Protein AF-A0A962U871-F1 (afdb_monomer_lite)

Structure (mmCIF, N/CA/C/O backbone):
data_AF-A0A962U871-F1
#
_entry.id   AF-A0A962U871-F1
#
loop_
_atom_site.group_PDB
_atom_site.id
_atom_site.type_symbol
_atom_site.label_atom_id
_atom_site.label_alt_id
_atom_site.label_comp_id
_atom_site.label_asym_id
_atom_site.label_entity_id
_atom_site.label_seq_id
_atom_site.pdbx_PDB_ins_code
_atom_site.Cartn_x
_atom_site.Cartn_y
_atom_site.Cartn_z
_atom_site.occupancy
_atom_site.B_iso_or_equiv
_atom_site.auth_seq_id
_atom_site.auth_comp_id
_atom_site.auth_asym_id
_atom_site.auth_atom_id
_atom_site.pdbx_PDB_model_num
ATOM 1 N N . MET A 1 1 ? -15.376 6.063 23.155 1.00 93.38 1 MET A N 1
ATOM 2 C CA . MET A 1 1 ? -15.011 6.306 21.728 1.00 93.38 1 MET A CA 1
ATOM 3 C C . MET A 1 1 ? -13.566 5.902 21.560 1.00 93.38 1 MET A C 1
ATOM 5 O O . MET A 1 1 ? -12.707 6.488 22.217 1.00 93.38 1 MET A O 1
ATOM 9 N N . ILE A 1 2 ? -13.307 4.941 20.679 1.00 97.88 2 ILE A N 1
ATOM 10 C CA . ILE A 1 2 ? -11.968 4.391 20.451 1.00 97.88 2 ILE A CA 1
ATOM 11 C C . ILE A 1 2 ? -11.363 5.027 19.200 1.00 97.88 2 ILE A C 1
ATOM 13 O O . ILE A 1 2 ? -12.036 5.165 18.180 1.00 97.88 2 ILE A O 1
ATOM 17 N N . ARG A 1 3 ? -10.092 5.421 19.280 1.00 97.25 3 ARG A N 1
ATOM 18 C CA . ARG A 1 3 ? -9.302 5.983 18.176 1.00 97.25 3 ARG A CA 1
ATOM 19 C C . ARG A 1 3 ? -7.821 5.677 18.390 1.00 97.25 3 ARG A C 1
ATOM 21 O O . ARG A 1 3 ? -7.449 5.189 19.455 1.00 97.25 3 ARG A O 1
ATOM 28 N N . LEU A 1 4 ? -6.983 6.010 17.410 1.00 97.50 4 LEU A N 1
ATOM 29 C CA . LEU A 1 4 ? -5.529 5.885 17.521 1.00 97.50 4 LEU A CA 1
ATOM 30 C C . LEU A 1 4 ? -5.012 6.498 18.840 1.00 97.50 4 LEU A C 1
ATOM 32 O O . LEU A 1 4 ? -5.283 7.661 19.145 1.00 97.50 4 LEU A O 1
ATOM 36 N N . GLY A 1 5 ? -4.289 5.697 19.622 1.00 97.50 5 GLY A N 1
ATOM 37 C CA . GLY A 1 5 ? -3.763 6.055 20.941 1.00 97.50 5 GLY A CA 1
ATOM 38 C C . GLY A 1 5 ? -4.670 5.714 22.130 1.00 97.50 5 GLY A C 1
ATOM 39 O O . GLY A 1 5 ? -4.195 5.756 23.264 1.00 97.50 5 GLY A O 1
ATOM 40 N N . THR A 1 6 ? -5.938 5.344 21.926 1.00 98.38 6 THR A N 1
ATOM 41 C CA . THR A 1 6 ? -6.788 4.838 23.017 1.00 98.38 6 THR A CA 1
ATOM 42 C C . THR A 1 6 ? -6.231 3.513 23.553 1.00 98.38 6 THR A C 1
ATOM 44 O O . THR A 1 6 ? -5.817 2.658 22.772 1.00 98.38 6 THR A O 1
ATOM 47 N N . CYS A 1 7 ? -6.227 3.325 24.871 1.00 98.00 7 CYS A N 1
ATOM 48 C CA . CYS A 1 7 ? -5.841 2.069 25.512 1.00 98.00 7 CYS A CA 1
ATOM 49 C C . CYS A 1 7 ? -6.714 1.760 26.732 1.00 98.00 7 CYS A C 1
ATOM 51 O O . CYS A 1 7 ? -7.192 2.678 27.398 1.00 98.00 7 CYS A O 1
ATOM 53 N N . ASP A 1 8 ? -6.898 0.475 27.006 1.00 98.31 8 ASP A N 1
ATOM 54 C CA . ASP A 1 8 ? -7.611 -0.035 28.176 1.00 98.31 8 ASP A CA 1
ATOM 55 C C . ASP A 1 8 ? -6.807 0.197 29.469 1.00 98.31 8 ASP A C 1
ATOM 57 O O . ASP A 1 8 ? -5.592 0.458 29.447 1.00 98.31 8 ASP A O 1
ATOM 61 N N . THR A 1 9 ? -7.474 0.095 30.622 1.00 96.56 9 THR A N 1
ATOM 62 C CA . THR A 1 9 ? -6.823 0.229 31.933 1.00 96.56 9 THR A CA 1
ATOM 63 C C . THR A 1 9 ? -5.679 -0.778 32.075 1.00 96.56 9 THR A C 1
ATOM 65 O O . THR A 1 9 ? -5.874 -1.982 31.958 1.00 96.56 9 THR A O 1
ATOM 68 N N . GLY A 1 10 ? -4.470 -0.287 32.364 1.00 95.25 10 GLY A N 1
ATOM 69 C CA . GLY A 1 10 ? -3.277 -1.127 32.536 1.00 95.25 10 GLY A CA 1
ATOM 70 C C . GLY A 1 10 ? -2.574 -1.542 31.237 1.00 95.25 10 GLY A C 1
ATOM 71 O O . GLY A 1 10 ? -1.485 -2.104 31.305 1.00 95.25 10 GLY A O 1
ATOM 72 N N . CYS A 1 11 ? -3.123 -1.214 30.062 1.00 97.06 11 CYS A N 1
ATOM 73 C CA . CYS A 1 11 ? -2.535 -1.574 28.764 1.00 97.06 11 CYS A CA 1
ATOM 74 C C . CYS A 1 11 ? -1.573 -0.520 28.194 1.00 97.06 11 CYS A C 1
ATOM 76 O O . CYS A 1 11 ? -0.904 -0.760 27.186 1.00 97.06 11 CYS A O 1
ATOM 78 N N . ARG A 1 12 ? -1.483 0.665 28.811 1.00 96.50 12 ARG A N 1
ATOM 79 C CA . ARG A 1 12 ? -0.538 1.704 28.382 1.00 96.50 12 ARG A CA 1
ATOM 80 C C . ARG A 1 12 ? 0.910 1.228 28.606 1.00 96.50 12 ARG A C 1
ATOM 82 O O . ARG A 1 12 ? 1.244 0.880 29.738 1.00 96.50 12 ARG A O 1
ATOM 89 N N . PRO A 1 13 ? 1.799 1.305 27.595 1.00 95.44 13 PRO A N 1
ATOM 90 C CA . PRO A 1 13 ? 3.216 1.005 27.780 1.00 95.44 13 PRO A CA 1
ATOM 91 C C . PRO A 1 13 ? 3.853 1.896 28.852 1.00 95.44 13 PRO A C 1
ATOM 93 O O . PRO A 1 13 ? 3.649 3.114 28.850 1.00 95.44 13 PRO A O 1
ATOM 96 N N . THR A 1 14 ? 4.648 1.294 29.738 1.00 94.38 14 THR A N 1
ATOM 97 C CA . THR A 1 14 ? 5.405 2.011 30.777 1.00 94.38 14 THR A CA 1
ATOM 98 C C . THR A 1 14 ? 6.484 2.898 30.160 1.00 94.38 14 THR A C 1
ATOM 100 O O . THR A 1 14 ? 6.574 4.077 30.493 1.00 94.38 14 THR A O 1
ATOM 103 N N . ASP A 1 15 ? 7.238 2.360 29.198 1.00 95.00 15 ASP A N 1
ATOM 104 C CA . ASP A 1 15 ? 8.167 3.114 28.356 1.00 95.00 15 ASP A CA 1
ATOM 105 C C . ASP A 1 15 ? 7.557 3.340 26.966 1.00 95.00 15 ASP A C 1
ATOM 107 O O . ASP A 1 15 ? 7.594 2.487 26.072 1.00 95.00 15 ASP A O 1
ATOM 111 N N . THR A 1 16 ? 6.976 4.525 26.778 1.00 93.56 16 THR A N 1
ATOM 112 C CA . THR A 1 16 ? 6.366 4.901 25.501 1.00 93.56 16 THR A CA 1
ATOM 113 C C . THR A 1 16 ? 7.399 5.121 24.400 1.00 93.56 16 THR A C 1
ATOM 115 O O . THR A 1 16 ? 7.076 4.896 23.242 1.00 93.56 16 THR A O 1
ATOM 118 N N . VAL A 1 17 ? 8.630 5.529 24.721 1.00 92.38 17 VAL A N 1
ATOM 119 C CA . VAL A 1 17 ? 9.679 5.740 23.708 1.00 92.38 17 VAL A CA 1
ATOM 120 C C . VAL A 1 17 ? 10.168 4.395 23.180 1.00 92.38 17 VAL A C 1
ATOM 122 O O . VAL A 1 17 ? 10.291 4.211 21.969 1.00 92.38 17 VAL A O 1
ATOM 125 N N . ALA A 1 18 ? 10.383 3.418 24.065 1.00 93.00 18 ALA A N 1
ATOM 126 C CA . ALA A 1 18 ? 10.697 2.053 23.653 1.00 93.00 18 ALA A CA 1
ATOM 127 C C . ALA A 1 18 ? 9.579 1.445 22.796 1.00 93.00 18 ALA A C 1
ATOM 129 O O . ALA A 1 18 ? 9.880 0.803 21.792 1.00 93.00 18 ALA A O 1
ATOM 130 N N . TYR A 1 19 ? 8.309 1.704 23.130 1.00 92.38 19 TYR A N 1
ATOM 131 C CA . TYR A 1 19 ? 7.170 1.227 22.341 1.00 92.38 19 TYR A CA 1
ATOM 132 C C . TYR A 1 19 ? 7.178 1.720 20.882 1.00 92.38 19 TYR A C 1
ATOM 134 O O . TYR A 1 19 ? 6.714 0.992 20.003 1.00 92.38 19 TYR A O 1
ATOM 142 N N . PHE A 1 20 ? 7.662 2.937 20.612 1.00 92.25 20 PHE A N 1
ATOM 143 C CA . PHE A 1 20 ? 7.685 3.513 19.260 1.00 92.25 20 PHE A CA 1
ATOM 144 C C . PHE A 1 20 ? 8.979 3.258 18.482 1.00 92.25 20 PHE A C 1
ATOM 146 O O . PHE A 1 20 ? 9.010 3.522 17.281 1.00 92.25 20 PHE A O 1
ATOM 153 N N . ARG A 1 21 ? 10.024 2.716 19.118 1.00 89.31 21 ARG A N 1
ATOM 154 C CA . ARG A 1 21 ? 11.353 2.524 18.508 1.00 89.31 21 ARG A CA 1
ATOM 155 C C . ARG A 1 21 ? 11.334 1.687 17.224 1.00 89.31 21 ARG A C 1
ATOM 157 O O . ARG A 1 21 ? 12.135 1.926 16.333 1.00 89.31 21 ARG A O 1
ATOM 164 N N . ASP A 1 22 ? 10.434 0.715 17.142 1.00 84.81 22 ASP A N 1
ATOM 165 C CA . ASP A 1 22 ? 10.228 -0.173 15.990 1.00 84.81 22 ASP A CA 1
ATOM 166 C C . ASP A 1 22 ? 9.149 0.336 15.012 1.00 84.81 22 ASP A C 1
ATOM 168 O O . ASP A 1 22 ? 8.978 -0.220 13.930 1.00 84.81 22 ASP A O 1
ATOM 172 N N . LYS A 1 23 ? 8.399 1.382 15.384 1.00 87.50 23 LYS A N 1
ATOM 173 C CA . LYS A 1 23 ? 7.260 1.924 14.618 1.00 87.50 23 LYS A CA 1
ATOM 174 C C . LYS A 1 23 ? 7.583 3.242 13.929 1.00 87.50 23 LYS A C 1
ATOM 176 O O . LYS A 1 23 ? 6.899 3.619 12.977 1.00 87.50 23 LYS A O 1
ATOM 181 N N . HIS A 1 24 ? 8.581 3.965 14.419 1.00 89.56 24 HIS A N 1
ATOM 182 C CA . HIS A 1 24 ? 9.034 5.240 13.882 1.00 89.56 24 HIS A CA 1
ATOM 183 C C . HIS A 1 24 ? 10.446 5.118 13.334 1.00 89.56 24 HIS A C 1
ATOM 185 O O . HIS A 1 24 ? 11.286 4.421 13.897 1.00 89.56 24 HIS A O 1
ATOM 191 N N . GLU A 1 25 ? 10.719 5.832 12.245 1.00 86.75 25 GLU A N 1
ATOM 192 C CA . GLU A 1 25 ? 12.097 5.999 11.788 1.00 86.75 25 GLU A CA 1
ATOM 193 C C . GLU A 1 25 ? 12.802 7.066 12.650 1.00 86.75 25 GLU A C 1
ATOM 195 O O . GLU A 1 25 ? 12.135 7.983 13.137 1.00 86.75 25 GLU A O 1
ATOM 200 N N . PRO A 1 26 ? 14.135 6.989 12.851 1.00 82.50 26 PRO A N 1
ATOM 201 C CA . PRO A 1 26 ? 14.859 7.874 13.774 1.00 82.50 26 PRO A CA 1
ATOM 202 C C . PRO A 1 26 ? 14.631 9.374 13.544 1.00 82.50 26 PRO A C 1
ATOM 204 O O . PRO A 1 26 ? 14.693 10.163 14.481 1.00 82.50 26 PRO A O 1
ATOM 207 N N . ALA A 1 27 ? 14.335 9.768 12.305 1.00 78.81 27 ALA A N 1
ATOM 208 C CA . ALA A 1 27 ? 14.075 11.149 11.927 1.00 78.81 27 ALA A CA 1
ATOM 209 C C . ALA A 1 27 ? 12.642 11.630 12.240 1.00 78.81 27 ALA A C 1
ATOM 211 O O . ALA A 1 27 ? 12.271 12.697 11.766 1.00 78.81 27 ALA A O 1
ATOM 212 N N . MET A 1 28 ? 11.824 10.885 12.997 1.00 82.25 28 MET A N 1
ATOM 213 C CA . MET A 1 28 ? 10.426 11.237 13.299 1.00 82.25 28 MET A CA 1
ATOM 214 C C . MET A 1 28 ? 10.177 11.660 14.760 1.00 82.25 28 MET A C 1
ATOM 216 O O . MET A 1 28 ? 9.734 10.850 15.578 1.00 82.25 28 MET A O 1
ATOM 220 N N . PRO A 1 29 ? 10.388 12.934 15.125 1.00 77.25 29 PRO A N 1
ATOM 221 C CA . PRO A 1 29 ? 9.860 13.487 16.366 1.00 77.25 29 PRO A CA 1
ATOM 222 C C . PRO A 1 29 ? 8.350 13.799 16.264 1.00 77.25 29 PRO A C 1
ATOM 224 O O . PRO A 1 29 ? 7.892 14.244 15.212 1.00 77.25 29 PRO A O 1
ATOM 227 N N . PRO A 1 30 ? 7.577 13.676 17.363 1.00 82.12 30 PRO A N 1
ATOM 228 C CA . PRO A 1 30 ? 7.955 13.165 18.677 1.00 82.12 30 PRO A CA 1
ATOM 229 C C . PRO A 1 30 ? 7.992 11.626 18.735 1.00 82.12 30 PRO A C 1
ATOM 231 O O . PRO A 1 30 ? 7.061 10.946 18.315 1.00 82.12 30 PRO A O 1
ATOM 234 N N . SER A 1 31 ? 9.011 11.083 19.404 1.00 84.00 31 SER A N 1
ATOM 235 C CA . SER A 1 31 ? 9.273 9.638 19.540 1.00 84.00 31 SER A CA 1
ATOM 236 C C . SER A 1 31 ? 8.352 8.888 20.518 1.00 84.00 31 SER A C 1
ATOM 238 O O . SER A 1 31 ? 8.594 7.728 20.830 1.00 84.00 31 SER A O 1
ATOM 240 N N . ALA A 1 32 ? 7.317 9.545 21.050 1.00 91.62 32 ALA A N 1
ATOM 241 C CA . ALA A 1 32 ? 6.439 9.007 22.096 1.00 91.62 32 ALA A CA 1
ATOM 242 C C . ALA A 1 32 ? 4.938 9.141 21.768 1.00 91.62 32 ALA A C 1
ATOM 244 O O . ALA A 1 32 ? 4.096 9.055 22.665 1.00 91.62 32 ALA A O 1
ATOM 245 N N . GLN A 1 33 ? 4.586 9.416 20.509 1.00 94.56 33 GLN A N 1
ATOM 246 C CA . GLN A 1 33 ? 3.200 9.644 20.082 1.00 94.56 33 GLN A CA 1
ATOM 247 C C . GLN A 1 33 ? 2.919 8.966 18.743 1.00 94.56 33 GLN A C 1
ATOM 249 O O . GLN A 1 33 ? 3.799 8.838 17.906 1.00 94.56 33 GLN A O 1
ATOM 254 N N . PHE A 1 34 ? 1.679 8.574 18.485 1.00 94.69 34 PHE A N 1
ATOM 255 C CA . PHE A 1 34 ? 1.304 8.084 17.163 1.00 94.69 34 PHE A CA 1
ATOM 256 C C . PHE A 1 34 ? 1.214 9.243 16.175 1.00 94.69 34 PHE A C 1
ATOM 258 O O . PHE A 1 34 ? 0.658 10.288 16.503 1.00 94.69 34 PHE A O 1
ATOM 265 N N . ARG A 1 35 ? 1.693 9.044 14.948 1.00 93.00 35 ARG A N 1
ATOM 266 C CA . ARG A 1 35 ? 1.477 9.983 13.850 1.00 93.00 35 ARG A CA 1
ATOM 267 C C . ARG A 1 35 ? 0.051 9.812 13.327 1.00 93.00 35 ARG A C 1
ATOM 269 O O . ARG A 1 35 ? -0.317 8.713 12.918 1.00 93.00 35 ARG A O 1
ATOM 276 N N . GLY A 1 36 ? -0.740 10.880 13.376 1.00 91.44 36 GLY A N 1
ATOM 277 C CA . GLY A 1 36 ? -2.092 10.921 12.817 1.00 91.44 36 GLY A CA 1
ATOM 278 C C . GLY A 1 36 ? -2.117 11.173 11.308 1.00 91.44 36 GLY A C 1
ATOM 279 O O . GLY A 1 36 ? -1.091 11.139 10.627 1.00 91.44 36 GLY A O 1
ATOM 280 N N . GLU A 1 37 ? -3.309 11.451 10.787 1.00 86.25 37 GLU A N 1
ATOM 281 C CA . GLU A 1 37 ? -3.538 11.676 9.356 1.00 86.25 37 GLU A CA 1
ATOM 282 C C . GLU A 1 37 ? -3.344 13.149 8.978 1.00 86.25 37 GLU A C 1
ATOM 284 O O . GLU A 1 37 ? -2.759 13.446 7.935 1.00 86.25 37 GLU A O 1
ATOM 289 N N . ARG A 1 38 ? -3.795 14.087 9.825 1.00 88.56 38 ARG A N 1
ATOM 290 C CA . ARG A 1 38 ? -3.742 15.527 9.523 1.00 88.56 38 ARG A CA 1
ATOM 291 C C . ARG A 1 38 ? -2.322 16.054 9.503 1.00 88.56 38 ARG A C 1
ATOM 293 O O . ARG A 1 38 ? -1.416 15.484 10.111 1.00 88.56 38 ARG A O 1
ATOM 300 N N . VAL A 1 39 ? -2.134 17.203 8.867 1.00 86.69 39 VAL A N 1
ATOM 301 C CA . VAL A 1 39 ? -0.867 17.935 8.931 1.00 86.69 39 VAL A CA 1
ATOM 302 C C . VAL A 1 39 ? -0.504 18.230 10.393 1.00 86.69 39 VAL A C 1
ATOM 304 O O . VAL A 1 39 ? -1.301 18.817 11.120 1.00 86.69 39 VAL A O 1
ATOM 307 N N . GLY A 1 40 ? 0.675 17.782 10.831 1.00 87.62 40 GLY A N 1
ATOM 308 C CA . GLY A 1 40 ? 1.198 18.010 12.186 1.00 87.62 40 GLY A CA 1
ATOM 309 C C . GLY A 1 40 ? 0.466 17.281 13.325 1.00 87.62 40 GLY A C 1
ATOM 310 O O . GLY A 1 40 ? 0.728 17.562 14.490 1.00 87.62 40 GLY A O 1
ATOM 311 N N . GLU A 1 41 ? -0.454 16.361 13.031 1.00 91.75 41 GLU A N 1
ATOM 312 C CA . GLU A 1 41 ? -1.226 15.645 14.055 1.00 91.75 41 GLU A CA 1
ATOM 313 C C . GLU A 1 41 ? -0.460 14.497 14.719 1.00 91.75 41 GLU A C 1
ATOM 315 O O . GLU A 1 41 ? 0.052 13.580 14.069 1.00 91.75 41 GLU A O 1
ATOM 320 N N . TRP A 1 42 ? -0.466 14.507 16.047 1.00 93.50 42 TRP A N 1
ATOM 321 C CA . TRP A 1 42 ? 0.135 13.467 16.864 1.00 93.50 42 TRP A CA 1
ATOM 322 C C . TRP A 1 42 ? -0.802 13.084 18.006 1.00 93.50 42 TRP A C 1
ATOM 324 O O . TRP A 1 42 ? -1.416 13.943 18.641 1.00 93.50 42 TRP A O 1
ATOM 334 N N . HIS A 1 43 ? -0.923 11.784 18.270 1.00 94.88 43 HIS A N 1
ATOM 335 C CA . HIS A 1 43 ? -1.791 11.244 19.309 1.00 94.88 43 HIS A CA 1
ATOM 336 C C . HIS A 1 43 ? -0.964 10.652 20.441 1.00 94.88 43 HIS A C 1
ATOM 338 O O . HIS A 1 43 ? -0.152 9.747 20.251 1.00 94.88 43 HIS A O 1
ATOM 344 N N . ARG A 1 44 ? -1.215 11.135 21.654 1.00 96.00 44 ARG A N 1
ATOM 345 C CA . ARG A 1 44 ? -0.711 10.512 22.878 1.00 96.00 44 ARG A CA 1
ATOM 346 C C . ARG A 1 44 ? -1.559 9.296 23.235 1.00 96.00 44 ARG A C 1
ATOM 348 O O . ARG A 1 44 ? -2.698 9.170 22.789 1.00 96.00 44 ARG A O 1
ATOM 355 N N . PHE A 1 45 ? -1.017 8.450 24.104 1.00 96.88 45 PHE A N 1
ATOM 356 C CA . PHE A 1 45 ? -1.819 7.439 24.777 1.00 96.88 45 PHE A CA 1
ATOM 357 C C . PHE A 1 45 ? -2.917 8.091 25.619 1.00 96.88 45 PHE A C 1
ATOM 359 O O . PHE A 1 45 ? -2.646 9.015 26.389 1.00 96.88 45 PHE A O 1
ATOM 366 N N . VAL A 1 46 ? -4.139 7.583 25.491 1.00 96.81 46 VAL A N 1
ATOM 367 C CA . VAL A 1 46 ? -5.294 7.977 26.300 1.00 96.81 46 VAL A CA 1
ATOM 368 C C . VAL A 1 46 ? -5.876 6.717 26.918 1.00 96.81 46 VAL A C 1
ATOM 370 O O . VAL A 1 46 ? -6.358 5.848 26.196 1.00 96.81 46 VAL A O 1
ATOM 373 N N . VAL A 1 47 ? -5.814 6.615 28.245 1.00 96.56 47 VAL A N 1
ATOM 374 C CA . VAL A 1 47 ? -6.402 5.488 28.976 1.00 96.56 47 VAL A CA 1
ATOM 375 C C . VAL A 1 47 ? -7.909 5.707 29.085 1.00 96.56 47 VAL A C 1
ATOM 377 O O . VAL A 1 47 ? -8.347 6.795 29.461 1.00 96.56 47 VAL A O 1
ATOM 380 N N . GLN A 1 48 ? -8.690 4.691 28.740 1.00 93.75 48 GLN A N 1
ATOM 381 C CA . GLN A 1 48 ? -10.127 4.630 28.986 1.00 93.75 48 GLN A CA 1
ATOM 382 C C . GLN A 1 48 ? -10.407 3.522 29.999 1.00 93.75 48 GLN A C 1
ATOM 384 O O . GLN A 1 48 ? -9.746 2.487 29.996 1.00 93.75 48 GLN A O 1
ATOM 389 N N . ASN A 1 49 ? -11.363 3.772 30.893 1.00 89.56 49 ASN A N 1
ATOM 390 C CA . ASN A 1 49 ? -11.751 2.789 31.896 1.00 89.56 49 ASN A CA 1
ATOM 391 C C . ASN A 1 49 ? -12.425 1.593 31.214 1.00 89.56 49 ASN A C 1
ATOM 393 O O . ASN A 1 49 ? -13.341 1.788 30.419 1.00 89.56 49 ASN A O 1
ATOM 397 N N . GLY A 1 50 ? -12.018 0.379 31.583 1.00 92.56 50 GLY A N 1
ATOM 398 C CA . GLY A 1 50 ? -12.604 -0.866 31.077 1.00 92.56 50 GLY A CA 1
ATOM 399 C C . GLY A 1 50 ? -11.722 -1.571 30.047 1.00 92.56 50 GLY A C 1
ATOM 400 O O . GLY A 1 50 ? -10.514 -1.341 30.010 1.00 92.56 50 GLY A O 1
ATOM 401 N N . ASP A 1 51 ? -12.341 -2.453 29.256 1.00 96.56 51 ASP A N 1
ATOM 402 C CA . ASP A 1 51 ? -11.704 -3.299 28.236 1.00 96.56 51 ASP A CA 1
ATOM 403 C C . ASP A 1 51 ? -12.307 -3.092 26.826 1.00 96.56 51 ASP A C 1
ATOM 405 O O . ASP A 1 51 ? -12.379 -4.014 26.002 1.00 96.56 51 ASP A O 1
ATOM 409 N N . GLU A 1 52 ? -12.796 -1.877 26.543 1.00 96.56 52 GLU A N 1
ATOM 410 C CA . GLU A 1 52 ? -13.484 -1.559 25.286 1.00 96.56 52 GLU A CA 1
ATOM 411 C C . GLU A 1 52 ? -12.580 -1.788 24.061 1.00 96.56 52 GLU A C 1
ATOM 413 O O . GLU A 1 52 ? -13.052 -2.290 23.035 1.00 96.56 52 GLU A O 1
ATOM 418 N N . VAL A 1 53 ? -11.282 -1.461 24.144 1.00 98.38 53 VAL A N 1
ATOM 419 C CA . VAL A 1 53 ? -10.343 -1.657 23.028 1.00 98.38 53 VAL A CA 1
ATOM 420 C C . VAL A 1 53 ? -10.133 -3.142 22.767 1.00 98.38 53 VAL A C 1
ATOM 422 O O . VAL A 1 53 ? -10.247 -3.573 21.618 1.00 98.38 53 VAL A O 1
ATOM 425 N N . ALA A 1 54 ? -9.887 -3.941 23.807 1.00 98.44 54 ALA A N 1
ATOM 426 C CA . ALA A 1 54 ? -9.767 -5.389 23.682 1.00 98.44 54 ALA A CA 1
ATOM 427 C C . ALA A 1 54 ? -11.055 -6.021 23.126 1.00 98.44 54 ALA A C 1
ATOM 429 O O . ALA A 1 54 ? -10.994 -6.944 22.310 1.00 98.44 54 ALA A O 1
ATOM 430 N N . THR A 1 55 ? -12.225 -5.504 23.505 1.00 98.31 55 THR A N 1
ATOM 431 C CA . THR A 1 55 ? -13.520 -5.936 22.962 1.00 98.31 55 THR A CA 1
ATOM 432 C C . THR A 1 55 ? -13.631 -5.662 21.461 1.00 98.31 55 THR A C 1
ATOM 434 O O . THR A 1 55 ? -13.957 -6.579 20.700 1.00 98.31 55 THR A O 1
ATOM 437 N N . VAL A 1 56 ? -13.269 -4.460 21.001 1.00 98.56 56 VAL A N 1
ATOM 438 C CA . VAL A 1 56 ? -13.223 -4.145 19.562 1.00 98.56 56 VAL A CA 1
ATOM 439 C C . VAL A 1 56 ? -12.188 -5.005 18.831 1.00 98.56 56 VAL A C 1
ATOM 441 O O . VAL A 1 56 ? -12.480 -5.522 17.756 1.00 98.56 56 VAL A O 1
ATOM 444 N N . GLN A 1 57 ? -11.008 -5.240 19.410 1.00 98.75 57 GLN A N 1
ATOM 445 C CA . GLN A 1 57 ? -9.989 -6.115 18.816 1.00 98.75 57 GLN A CA 1
ATOM 446 C C . GLN A 1 57 ? -10.492 -7.556 18.642 1.00 98.75 57 GLN A C 1
ATOM 448 O O . GLN A 1 57 ? -10.305 -8.143 17.575 1.00 98.75 57 GLN A O 1
ATOM 453 N N . ARG A 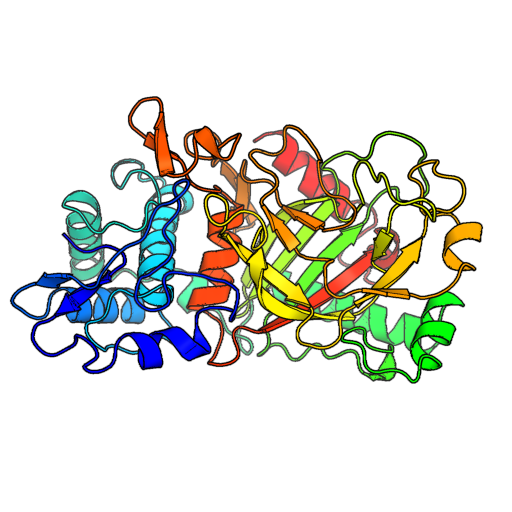1 58 ? -11.170 -8.125 19.652 1.00 98.62 58 ARG A N 1
ATOM 454 C CA . ARG A 1 58 ? -11.788 -9.463 19.568 1.00 98.62 58 ARG A CA 1
ATOM 455 C C . ARG A 1 58 ? -12.839 -9.522 18.464 1.00 98.62 58 ARG A C 1
ATOM 457 O O . ARG A 1 58 ? -12.866 -10.495 17.710 1.00 98.62 58 ARG A O 1
ATOM 464 N N . PHE A 1 59 ? -13.683 -8.495 18.361 1.00 98.69 59 PHE A N 1
ATOM 465 C CA . PHE A 1 59 ? -14.653 -8.378 17.275 1.00 98.69 59 PHE A CA 1
ATOM 466 C C . PHE A 1 59 ? -13.955 -8.363 15.911 1.00 98.69 59 PHE A C 1
ATOM 468 O O . PHE A 1 59 ? -14.223 -9.236 15.089 1.00 98.69 59 PHE A O 1
ATOM 475 N N . LEU A 1 60 ? -13.013 -7.440 15.692 1.00 98.69 60 LEU A N 1
ATOM 476 C CA . LEU A 1 60 ? -12.304 -7.287 14.418 1.00 98.69 60 LEU A CA 1
ATOM 477 C C . LEU A 1 60 ? -11.555 -8.567 14.026 1.00 98.69 60 LEU A C 1
ATOM 479 O O . LEU A 1 60 ? -11.534 -8.934 12.852 1.00 98.69 60 LEU A O 1
ATOM 483 N N . GLN A 1 61 ? -10.972 -9.279 14.994 1.00 97.75 61 GLN A N 1
ATOM 484 C CA . GLN A 1 61 ? -10.311 -10.559 14.746 1.00 97.75 61 GLN A CA 1
ATOM 485 C C . GLN A 1 61 ? -11.311 -11.633 14.297 1.00 97.75 61 GLN A C 1
ATOM 487 O O . GLN A 1 61 ? -11.086 -12.291 13.282 1.00 97.75 61 GLN A O 1
ATOM 492 N N . ARG A 1 62 ? -12.441 -11.789 15.004 1.00 97.56 62 ARG A N 1
ATOM 493 C CA . ARG A 1 62 ? -13.498 -12.754 14.639 1.00 97.56 62 ARG A CA 1
ATOM 494 C C . ARG A 1 62 ? -14.130 -12.437 13.284 1.00 97.56 62 ARG A C 1
ATOM 496 O O . ARG A 1 62 ? -14.359 -13.350 12.493 1.00 97.56 62 ARG A O 1
ATOM 503 N N . ALA A 1 63 ? -14.367 -11.156 13.022 1.00 98.19 63 ALA A N 1
ATOM 504 C CA . ALA A 1 63 ? -14.972 -10.643 11.801 1.00 98.19 63 ALA A CA 1
ATOM 505 C C . ALA A 1 63 ? -14.033 -10.706 10.580 1.00 98.19 63 ALA A C 1
ATOM 507 O O . ALA A 1 63 ? -14.508 -10.589 9.456 1.00 98.19 63 ALA A O 1
ATOM 508 N N . GLY A 1 64 ? -12.727 -10.946 10.768 1.00 97.12 64 GLY A N 1
ATOM 509 C CA . GLY A 1 64 ? -11.758 -11.117 9.676 1.00 97.12 64 GLY A CA 1
ATOM 510 C C . GLY A 1 64 ? -11.003 -9.848 9.259 1.00 97.12 64 GLY A C 1
ATOM 511 O O . GLY A 1 64 ? -10.426 -9.818 8.176 1.00 97.12 64 GLY A O 1
ATOM 512 N N . PHE A 1 65 ? -10.985 -8.811 10.097 1.00 98.00 65 PHE A N 1
ATOM 513 C CA . PHE A 1 65 ? -10.280 -7.545 9.849 1.00 98.00 65 PHE A CA 1
ATOM 514 C C . PHE A 1 65 ? -8.935 -7.431 10.577 1.00 98.00 65 PHE A C 1
ATOM 516 O O . PHE A 1 65 ? -8.129 -6.583 10.219 1.00 98.00 65 PHE A O 1
ATOM 523 N N . PHE A 1 66 ? -8.681 -8.269 11.589 1.00 96.69 66 PHE A N 1
ATOM 524 C CA . PHE A 1 66 ? -7.471 -8.221 12.426 1.00 96.69 66 PHE A CA 1
ATOM 525 C C . PHE A 1 66 ? -6.798 -9.607 12.560 1.00 96.69 66 PHE A C 1
ATOM 527 O O . PHE A 1 66 ? -6.604 -10.095 13.676 1.00 96.69 66 PHE A O 1
ATOM 534 N N . PRO A 1 67 ? -6.471 -10.287 11.442 1.00 91.88 67 PRO A N 1
ATOM 535 C CA . PRO A 1 67 ? -6.090 -11.706 11.441 1.00 91.88 67 PRO A CA 1
ATOM 536 C C . PRO A 1 67 ? -4.789 -12.005 12.199 1.00 91.88 67 PRO A C 1
ATOM 538 O O . PRO A 1 67 ? -4.711 -13.013 12.894 1.00 91.88 67 PRO A O 1
ATOM 541 N N . PHE A 1 68 ? -3.792 -11.119 12.115 1.00 89.50 68 PHE A N 1
ATOM 542 C CA . PHE A 1 68 ? -2.488 -11.283 12.785 1.00 89.50 68 PHE A CA 1
ATOM 543 C C . PHE A 1 68 ? -2.280 -10.294 13.935 1.00 89.50 68 PHE A C 1
ATOM 545 O O . PHE A 1 68 ? -1.168 -10.101 14.424 1.00 89.50 68 PHE A O 1
ATOM 552 N N . GLY A 1 69 ? -3.348 -9.608 14.337 1.00 90.81 69 GLY A N 1
ATOM 553 C CA . GLY A 1 69 ? -3.300 -8.640 15.413 1.00 90.81 69 GLY A CA 1
ATOM 554 C C . GLY A 1 69 ? -3.355 -9.286 16.794 1.00 90.81 69 GLY A C 1
ATOM 555 O O . GLY A 1 69 ? -4.004 -10.313 16.997 1.00 90.81 69 GLY A O 1
ATOM 556 N N . LYS A 1 70 ? -2.685 -8.660 17.763 1.00 94.25 70 LYS A N 1
ATOM 557 C CA . LYS A 1 70 ? -2.745 -9.057 19.171 1.00 94.25 70 LYS A CA 1
ATOM 558 C C . LYS A 1 70 ? -3.912 -8.351 19.860 1.00 94.25 70 LYS A C 1
ATOM 560 O O . LYS A 1 70 ? -4.082 -7.149 19.692 1.00 94.25 70 LYS A O 1
ATOM 565 N N . ILE A 1 71 ? -4.678 -9.089 20.664 1.00 97.62 71 ILE A N 1
ATOM 566 C CA . ILE A 1 71 ? -5.642 -8.501 21.601 1.00 97.62 71 ILE A CA 1
ATOM 567 C C . ILE A 1 71 ? -4.853 -8.046 22.831 1.00 97.62 71 ILE A C 1
ATOM 569 O O . ILE A 1 71 ? -4.515 -8.853 23.696 1.00 97.62 71 ILE A O 1
ATOM 573 N N . ASP A 1 72 ? -4.481 -6.775 22.856 1.00 97.00 72 ASP A N 1
ATOM 574 C CA . ASP A 1 72 ? -3.629 -6.165 23.881 1.00 97.00 72 ASP A CA 1
ATOM 575 C C . ASP A 1 72 ? -4.262 -4.936 24.543 1.00 97.00 72 ASP A C 1
ATOM 577 O O . ASP A 1 72 ? -3.632 -4.312 25.396 1.00 97.00 72 ASP A O 1
ATOM 581 N N . GLY A 1 73 ? -5.496 -4.588 24.171 1.00 98.12 73 GLY A N 1
ATOM 582 C CA . GLY A 1 73 ? -6.188 -3.415 24.697 1.00 98.12 73 GLY A CA 1
ATOM 583 C C . GLY A 1 73 ? -5.571 -2.093 24.238 1.00 98.12 73 GLY A C 1
ATOM 584 O O . GLY A 1 73 ? -5.810 -1.062 24.861 1.00 98.12 73 GLY A O 1
ATOM 585 N N . LEU A 1 74 ? -4.765 -2.088 23.167 1.00 97.56 74 LEU A N 1
ATOM 586 C CA . LEU A 1 74 ? -4.096 -0.900 22.638 1.00 97.56 74 LEU A CA 1
ATOM 587 C C . LEU A 1 74 ? -4.552 -0.599 21.200 1.00 97.56 74 LEU A C 1
ATOM 589 O O . LEU A 1 74 ? -4.342 -1.355 20.246 1.00 97.56 74 LEU A O 1
ATOM 593 N N . CYS A 1 75 ? -5.148 0.576 21.004 1.00 98.12 75 CYS A N 1
ATOM 594 C CA . CYS A 1 75 ? -5.541 1.057 19.687 1.00 98.12 75 CYS A CA 1
ATOM 595 C C . CYS A 1 75 ? -4.348 1.714 18.972 1.00 98.12 75 CYS A C 1
ATOM 597 O O . CYS A 1 75 ? -4.203 2.937 18.934 1.00 98.12 75 CYS A O 1
ATOM 599 N N . GLY A 1 76 ? -3.433 0.880 18.470 1.00 96.31 76 GLY A N 1
ATOM 600 C CA . GLY A 1 76 ? -2.276 1.294 17.671 1.00 96.31 76 GLY A CA 1
ATOM 601 C C . GLY A 1 76 ? -2.573 1.291 16.169 1.00 96.31 76 GLY A C 1
ATOM 602 O O . GLY A 1 76 ? -3.700 1.035 15.754 1.00 96.31 76 GLY A O 1
ATOM 603 N N . TYR A 1 77 ? -1.548 1.501 15.333 1.00 94.81 77 TYR A N 1
ATOM 604 C CA . TYR A 1 77 ? -1.715 1.583 13.871 1.00 94.81 77 TYR A CA 1
ATOM 605 C C . TYR A 1 77 ? -2.469 0.393 13.264 1.00 94.81 77 TYR A C 1
ATOM 607 O O . TYR A 1 77 ? -3.323 0.592 12.404 1.00 94.81 77 TYR A O 1
ATOM 615 N N . ARG A 1 78 ? -2.202 -0.834 13.730 1.00 95.44 78 ARG A N 1
ATOM 616 C CA . ARG A 1 78 ? -2.871 -2.039 13.222 1.00 95.44 78 ARG A CA 1
ATOM 617 C C . ARG A 1 78 ? -4.345 -2.112 13.624 1.00 95.44 78 ARG A C 1
ATOM 619 O O . ARG A 1 78 ? -5.179 -2.417 12.775 1.00 95.44 78 ARG A O 1
ATOM 626 N N . THR A 1 79 ? -4.675 -1.794 14.878 1.00 97.81 79 THR A N 1
ATOM 627 C CA . THR A 1 79 ? -6.069 -1.720 15.346 1.00 97.81 79 THR A CA 1
ATOM 628 C C . THR A 1 79 ? -6.828 -0.655 14.552 1.00 97.81 79 THR A C 1
ATOM 630 O O . THR A 1 79 ? -7.872 -0.957 13.984 1.00 97.81 79 THR A O 1
ATOM 633 N N . THR A 1 80 ? -6.258 0.546 14.395 1.00 97.50 80 THR A N 1
ATOM 634 C CA . THR A 1 80 ? -6.860 1.632 13.603 1.00 97.50 80 THR A CA 1
ATOM 635 C C . THR A 1 80 ? -7.056 1.249 12.134 1.00 97.50 80 THR A C 1
ATOM 637 O O . THR A 1 80 ? -8.119 1.511 11.578 1.00 97.50 80 THR A O 1
ATOM 640 N N . SER A 1 81 ? -6.074 0.588 11.513 1.00 9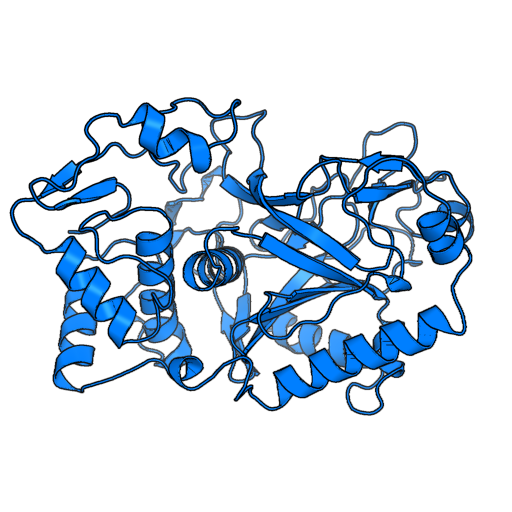7.06 81 SER A N 1
ATOM 641 C CA . SER A 1 81 ? -6.191 0.083 10.133 1.00 97.06 81 SER A CA 1
ATOM 642 C C . SER A 1 81 ? -7.346 -0.910 10.004 1.00 97.06 81 SER A C 1
ATOM 644 O O . SER A 1 81 ? -8.165 -0.817 9.099 1.00 97.06 81 SER A O 1
ATOM 646 N N . SER A 1 82 ? -7.480 -1.816 10.971 1.00 98.38 82 SER A N 1
ATOM 647 C CA . SER A 1 82 ? -8.545 -2.827 10.987 1.00 98.38 82 SER A CA 1
ATOM 648 C C . SER A 1 82 ? -9.927 -2.208 11.203 1.00 98.38 82 SER A C 1
ATOM 650 O O . SER A 1 82 ? -10.903 -2.639 10.593 1.00 98.38 82 SER A O 1
ATOM 652 N N . MET A 1 83 ? -10.014 -1.158 12.026 1.00 98.62 83 MET A N 1
ATOM 653 C CA . MET A 1 83 ? -11.236 -0.370 12.195 1.00 98.62 83 MET A CA 1
ATOM 654 C C . MET A 1 83 ? -11.646 0.316 10.887 1.00 98.62 83 MET A C 1
ATOM 656 O O . MET A 1 83 ? -12.824 0.276 10.537 1.00 98.62 83 MET A O 1
ATOM 660 N N . ARG A 1 84 ? -10.688 0.899 10.150 1.00 98.31 84 ARG A N 1
ATOM 661 C CA . ARG A 1 84 ? -10.942 1.501 8.832 1.00 98.31 84 ARG A CA 1
ATOM 662 C C . ARG A 1 84 ? -11.385 0.476 7.801 1.00 98.31 84 ARG A C 1
ATOM 664 O O . ARG A 1 84 ? -12.341 0.745 7.086 1.00 98.31 84 ARG A O 1
ATOM 671 N N . LEU A 1 85 ? -10.765 -0.706 7.762 1.00 98.62 85 LEU A N 1
ATOM 672 C CA . LEU A 1 85 ? -11.197 -1.786 6.869 1.00 98.62 85 LEU A CA 1
ATOM 673 C C . LEU A 1 85 ? -12.626 -2.242 7.171 1.00 98.62 85 LEU A C 1
ATOM 675 O O . LEU A 1 85 ? -13.385 -2.477 6.238 1.00 98.62 85 LEU A O 1
ATOM 679 N N . PHE A 1 86 ? -13.017 -2.333 8.446 1.00 98.81 86 PHE A N 1
ATOM 680 C CA . PHE A 1 86 ? -14.403 -2.635 8.812 1.00 98.81 86 PHE A CA 1
ATOM 681 C C . PHE A 1 86 ? -15.368 -1.545 8.336 1.00 98.81 86 PHE A C 1
ATOM 683 O O . PHE A 1 86 ? -16.368 -1.850 7.689 1.00 98.81 86 PHE A O 1
ATOM 690 N N . GLN A 1 87 ? -15.053 -0.275 8.610 1.00 98.62 87 GLN A N 1
ATOM 691 C CA . GLN A 1 87 ? -15.864 0.855 8.150 1.00 98.62 87 GLN A CA 1
ATOM 692 C C . GLN A 1 87 ? -15.996 0.865 6.617 1.00 98.62 87 GLN A C 1
ATOM 694 O O . GLN A 1 87 ? -17.092 1.036 6.087 1.00 98.62 87 GLN A O 1
ATOM 699 N N . GLU A 1 88 ? -14.891 0.626 5.909 1.00 98.19 88 GLU A N 1
ATOM 700 C CA . GLU A 1 88 ? -14.845 0.573 4.451 1.00 98.19 88 GLU A CA 1
ATOM 701 C C . GLU A 1 88 ? -15.618 -0.621 3.885 1.00 98.19 88 GLU A C 1
ATOM 703 O O . GLU A 1 88 ? -16.295 -0.478 2.869 1.00 98.19 88 GLU A O 1
ATOM 708 N N . TYR A 1 89 ? -15.580 -1.779 4.547 1.00 98.56 89 TYR A N 1
ATOM 709 C CA . TYR A 1 89 ? -16.338 -2.959 4.137 1.00 98.56 89 TYR A CA 1
ATOM 710 C C . TYR A 1 89 ? -17.844 -2.720 4.257 1.00 98.56 89 TYR A C 1
ATOM 712 O O . TYR A 1 89 ? -18.573 -2.942 3.294 1.00 98.56 89 TYR A O 1
ATOM 720 N N . VAL A 1 90 ? -18.318 -2.200 5.394 1.00 98.56 90 VAL A N 1
ATOM 721 C CA . VAL A 1 90 ? -19.741 -1.861 5.574 1.00 98.56 90 VAL A CA 1
ATOM 722 C C . VAL A 1 90 ? -20.187 -0.841 4.517 1.00 98.56 90 VAL A C 1
ATOM 724 O O . VAL A 1 90 ? -21.230 -1.000 3.889 1.00 98.56 90 VAL A O 1
ATOM 727 N N . ARG A 1 91 ? -19.363 0.177 4.247 1.00 97.31 91 ARG A N 1
ATOM 728 C CA . ARG A 1 91 ? -19.686 1.217 3.264 1.00 97.31 91 ARG A CA 1
ATOM 729 C C . ARG A 1 91 ? -19.722 0.695 1.825 1.00 97.31 91 ARG A C 1
ATOM 731 O O . ARG A 1 91 ? -20.631 1.045 1.082 1.00 97.31 91 ARG A O 1
ATOM 738 N N . SER A 1 92 ? -18.708 -0.063 1.410 1.00 96.56 92 SER A N 1
ATOM 739 C CA . SER A 1 92 ? -18.494 -0.410 -0.005 1.00 96.56 92 SER A CA 1
ATOM 740 C C . SER A 1 92 ? -19.038 -1.782 -0.397 1.00 96.56 92 SER A C 1
ATOM 742 O O . SER A 1 92 ? -19.526 -1.927 -1.510 1.00 96.56 92 SER A O 1
ATOM 744 N N . ILE A 1 93 ? -18.985 -2.770 0.500 1.00 97.25 93 ILE A N 1
ATOM 745 C CA . ILE A 1 93 ? -19.413 -4.150 0.229 1.00 97.25 93 ILE A CA 1
ATOM 746 C C . ILE A 1 93 ? -20.872 -4.368 0.627 1.00 97.25 93 ILE A C 1
ATOM 748 O O . ILE A 1 93 ? -21.607 -5.041 -0.091 1.00 97.25 93 ILE A O 1
ATOM 752 N N . GLU A 1 94 ? -21.309 -3.806 1.760 1.00 97.56 94 GLU A N 1
ATOM 753 C CA . GLU A 1 94 ? -22.730 -3.842 2.151 1.00 97.56 94 GLU A CA 1
ATOM 754 C C . GLU A 1 94 ? -23.534 -2.675 1.560 1.00 97.56 94 GLU A C 1
ATOM 756 O O . GLU A 1 94 ? -24.762 -2.711 1.572 1.00 97.56 94 GLU A O 1
ATOM 761 N N . GLY A 1 95 ? -22.860 -1.638 1.048 1.00 96.94 95 GLY A N 1
ATOM 762 C CA . GLY A 1 95 ? -23.510 -0.436 0.519 1.00 96.94 95 GLY A CA 1
ATOM 763 C C . GLY A 1 95 ? -24.147 0.453 1.594 1.00 96.94 95 GLY A C 1
ATOM 764 O O . GLY A 1 95 ? -24.955 1.324 1.269 1.00 96.94 95 GLY A O 1
ATOM 765 N N . ASP A 1 96 ? -23.815 0.257 2.874 1.00 97.44 96 ASP A N 1
ATOM 766 C CA . ASP A 1 96 ? -24.438 0.980 3.981 1.00 97.44 96 ASP A CA 1
ATOM 767 C C . ASP A 1 96 ? -23.618 2.220 4.359 1.00 97.44 96 ASP A C 1
ATOM 769 O O . ASP A 1 96 ? -22.699 2.188 5.180 1.00 97.44 96 ASP A O 1
ATOM 773 N N . ALA A 1 97 ? -23.980 3.357 3.763 1.00 94.38 97 ALA A N 1
ATOM 774 C CA . ALA A 1 97 ? -23.333 4.642 4.017 1.00 94.38 97 ALA A CA 1
ATOM 775 C C . ALA A 1 97 ? -23.557 5.186 5.445 1.00 94.38 97 ALA A C 1
ATOM 777 O O . ALA A 1 97 ? -22.907 6.162 5.840 1.00 94.38 97 ALA A O 1
ATOM 778 N N . SER A 1 98 ? -24.454 4.592 6.246 1.00 96.06 98 SER A N 1
ATOM 779 C CA . SER A 1 98 ? -24.745 5.091 7.594 1.00 96.06 98 SER A CA 1
ATOM 780 C C . SER A 1 98 ? -23.545 4.964 8.542 1.00 96.06 98 SER A C 1
ATOM 782 O O . SER A 1 98 ? -23.409 5.808 9.442 1.00 96.06 98 SER A O 1
ATOM 784 N N . ILE A 1 99 ? -22.614 4.038 8.260 1.00 96.69 99 ILE A N 1
ATOM 785 C CA . ILE A 1 99 ? -21.328 3.868 8.958 1.00 96.69 99 ILE A CA 1
ATOM 786 C C . ILE A 1 99 ? -20.446 5.128 8.900 1.00 96.69 99 ILE A C 1
ATOM 788 O O . ILE A 1 99 ? -19.734 5.416 9.864 1.00 96.69 99 ILE A O 1
ATOM 792 N N . GLY A 1 100 ? -20.560 5.934 7.835 1.00 93.50 100 GLY A N 1
ATOM 793 C CA . GLY A 1 100 ? -19.742 7.125 7.581 1.00 93.50 100 GLY A CA 1
ATOM 794 C C . GLY A 1 100 ? -18.463 6.847 6.779 1.00 93.50 100 GLY A C 1
ATOM 795 O O . GLY A 1 100 ? -18.341 5.828 6.106 1.00 93.50 100 GLY A O 1
ATOM 796 N N . ALA A 1 101 ? -17.515 7.787 6.825 1.00 93.12 101 ALA A N 1
ATOM 797 C CA . ALA A 1 101 ? -16.205 7.628 6.193 1.00 93.12 101 ALA A CA 1
ATOM 798 C C . ALA A 1 101 ? -15.314 6.649 6.990 1.00 93.12 101 ALA A C 1
ATOM 800 O O . ALA A 1 101 ? -15.441 6.587 8.217 1.00 93.12 101 ALA A O 1
ATOM 801 N N . PRO A 1 102 ? -14.379 5.933 6.335 1.00 96.00 102 PRO A N 1
ATOM 802 C CA . PRO A 1 102 ? -13.413 5.065 7.008 1.00 96.00 102 PRO A CA 1
ATOM 803 C C . PRO A 1 102 ? -12.320 5.891 7.712 1.00 96.00 102 PRO A C 1
ATOM 805 O O . PRO A 1 102 ? -11.181 5.996 7.255 1.00 96.00 102 PRO A O 1
ATOM 808 N N . ASP A 1 103 ? -12.681 6.535 8.822 1.00 95.00 103 ASP A N 1
ATOM 809 C CA . ASP A 1 103 ? -11.846 7.479 9.573 1.00 95.00 103 ASP A CA 1
ATOM 810 C C . ASP A 1 103 ? -10.995 6.832 10.681 1.00 95.00 103 ASP A C 1
ATOM 812 O O . ASP A 1 103 ? -10.109 7.477 11.246 1.00 95.00 103 ASP A O 1
ATOM 816 N N . GLY A 1 104 ? -11.227 5.554 10.992 1.00 96.19 104 GLY A N 1
ATOM 817 C CA . GLY A 1 104 ? -10.513 4.830 12.043 1.00 96.19 104 GLY A CA 1
ATOM 818 C C . GLY A 1 104 ? -10.930 5.238 13.455 1.00 96.19 104 GLY A C 1
ATOM 819 O O . GLY A 1 104 ? -10.177 5.017 14.407 1.00 96.19 104 GLY A O 1
ATOM 820 N N . VAL A 1 105 ? -12.117 5.830 13.610 1.00 96.50 105 VAL A N 1
ATOM 821 C CA . VAL A 1 105 ? -12.727 6.172 14.896 1.00 96.50 105 VAL A CA 1
ATOM 822 C C . VAL A 1 105 ? -13.951 5.289 15.142 1.00 96.50 105 VAL A C 1
ATOM 824 O O . VAL A 1 105 ? -14.985 5.420 14.493 1.00 96.50 105 VAL A O 1
ATOM 827 N N . PHE A 1 106 ? -13.888 4.429 16.162 1.00 97.06 106 PHE A N 1
ATOM 828 C CA . PHE A 1 106 ? -15.061 3.695 16.640 1.00 97.06 106 PHE A CA 1
ATOM 829 C C . PHE A 1 106 ? -15.898 4.598 17.548 1.00 97.06 106 PHE A C 1
ATOM 831 O O . PHE A 1 106 ? -15.722 4.673 18.772 1.00 97.06 106 PHE A O 1
ATOM 838 N N . GLY A 1 107 ? -16.792 5.344 16.902 1.00 96.75 107 GLY A N 1
ATOM 839 C CA . GLY A 1 107 ? -17.865 6.104 17.534 1.00 96.75 107 GLY A CA 1
ATOM 840 C C . GLY A 1 107 ? -19.187 5.332 17.570 1.00 96.75 107 GLY A C 1
ATOM 841 O O . GLY A 1 107 ? -19.249 4.148 17.244 1.00 96.75 107 GLY A O 1
ATOM 842 N N . ARG A 1 108 ? -20.274 6.031 17.925 1.00 97.50 108 ARG A N 1
ATOM 843 C CA . ARG A 1 108 ? -21.628 5.458 18.059 1.00 97.50 108 ARG A CA 1
ATOM 844 C C . ARG A 1 108 ? -22.060 4.626 16.843 1.00 97.50 108 ARG A C 1
ATOM 846 O O . ARG A 1 108 ? -22.620 3.554 17.022 1.00 97.50 108 ARG A O 1
ATOM 853 N N . LYS A 1 109 ? -21.787 5.113 15.628 1.00 97.81 109 LYS A N 1
ATOM 854 C CA . LYS A 1 109 ? -22.129 4.425 14.372 1.00 97.81 109 LYS A CA 1
ATOM 855 C C . LYS A 1 109 ? -21.378 3.101 14.233 1.00 97.81 109 LYS A C 1
ATOM 857 O O . LYS A 1 109 ? -22.009 2.061 14.116 1.00 97.81 109 LYS A O 1
ATOM 862 N N . SER A 1 110 ? -20.048 3.115 14.338 1.00 98.38 110 SER A N 1
ATOM 863 C CA . SER A 1 110 ? -19.240 1.891 14.254 1.00 98.38 110 SER A CA 1
ATOM 864 C C . SER A 1 110 ? -19.600 0.870 15.333 1.00 98.38 110 SER A C 1
ATOM 866 O O . SER A 1 110 ? -19.685 -0.311 15.022 1.00 98.38 110 SER A O 1
ATOM 868 N N . PHE A 1 111 ? -19.897 1.308 16.562 1.00 98.38 111 PHE A N 1
ATOM 869 C CA . PHE A 1 111 ? -20.401 0.414 17.611 1.00 98.38 111 PHE A CA 1
ATOM 870 C C . PHE A 1 111 ? -21.765 -0.198 17.270 1.00 98.38 111 PHE A C 1
ATOM 872 O O . PHE A 1 111 ? -21.967 -1.381 17.517 1.00 98.38 111 PHE A O 1
ATOM 879 N N . ALA A 1 112 ? -22.680 0.564 16.664 1.00 98.50 112 ALA A N 1
ATOM 880 C CA . ALA A 1 112 ? -23.969 0.030 16.229 1.00 98.50 112 ALA A CA 1
ATOM 881 C C . ALA A 1 112 ? -23.808 -1.047 15.140 1.00 98.50 112 ALA A C 1
ATOM 883 O O . ALA A 1 112 ? -24.399 -2.117 15.257 1.00 98.50 112 ALA A O 1
ATOM 884 N N . HIS A 1 113 ? -22.961 -0.822 14.125 1.00 98.75 113 HIS A N 1
ATOM 885 C CA . HIS A 1 113 ? -22.698 -1.856 13.112 1.00 98.75 113 HIS A CA 1
ATOM 886 C C . HIS A 1 113 ? -21.910 -3.040 13.670 1.00 98.75 113 HIS A C 1
ATOM 888 O O . HIS A 1 113 ? -22.150 -4.161 13.236 1.00 98.75 113 HIS A O 1
ATOM 894 N N . MET A 1 114 ? -21.007 -2.817 14.628 1.00 98.69 114 MET A N 1
ATOM 895 C CA . MET A 1 114 ? -20.334 -3.900 15.346 1.00 98.69 114 MET A CA 1
ATOM 896 C C . MET A 1 114 ? -21.352 -4.781 16.072 1.00 98.69 114 MET A C 1
ATOM 898 O O . MET A 1 114 ? -21.302 -5.998 15.926 1.00 98.69 114 MET A O 1
ATOM 902 N N . GLN A 1 115 ? -22.282 -4.181 16.822 1.00 98.69 115 GLN A N 1
ATOM 903 C CA . GLN A 1 115 ? -23.312 -4.929 17.541 1.00 98.69 115 GLN A CA 1
ATOM 904 C C . GLN A 1 115 ? -24.205 -5.709 16.573 1.00 98.69 115 GLN A C 1
ATOM 906 O O . GLN A 1 115 ? -24.370 -6.909 16.751 1.00 98.69 115 GLN A O 1
ATOM 911 N N . ARG A 1 116 ? -24.666 -5.072 15.488 1.00 98.62 116 ARG A N 1
ATOM 912 C CA . ARG A 1 116 ? -25.403 -5.752 14.412 1.00 98.62 116 ARG A CA 1
ATOM 913 C C . ARG A 1 116 ? -24.630 -6.951 13.859 1.00 98.62 116 ARG A C 1
ATOM 915 O O . ARG A 1 116 ? -25.176 -8.038 13.769 1.00 98.62 116 ARG A O 1
ATOM 922 N N . TRP A 1 117 ? -23.346 -6.783 13.534 1.00 98.69 117 TRP A N 1
ATOM 923 C CA . TRP A 1 117 ? -22.509 -7.887 13.051 1.00 98.69 117 TRP A CA 1
ATOM 924 C C . TRP A 1 117 ? -22.366 -9.018 14.074 1.00 98.69 117 TRP A C 1
ATOM 926 O O . TRP A 1 117 ? -22.284 -10.180 13.683 1.00 98.69 117 TRP A O 1
ATOM 936 N N . ILE A 1 118 ? -22.313 -8.702 15.370 1.00 98.56 118 ILE A N 1
ATOM 937 C CA . ILE A 1 118 ? -22.274 -9.705 16.439 1.00 98.56 118 ILE A CA 1
ATOM 938 C C . ILE A 1 118 ? -23.601 -10.469 16.504 1.00 98.56 118 ILE A C 1
ATOM 940 O O . ILE A 1 118 ? -23.579 -11.702 16.517 1.00 98.56 118 ILE A O 1
ATOM 944 N N . ASP A 1 119 ? -24.724 -9.753 16.512 1.00 98.50 119 ASP A N 1
ATOM 945 C CA . ASP A 1 119 ? -26.072 -10.321 16.620 1.00 98.50 119 ASP A CA 1
ATOM 946 C C . ASP A 1 119 ? -26.391 -11.218 15.412 1.00 98.50 119 ASP A C 1
ATOM 948 O O . ASP A 1 119 ? -26.822 -12.363 15.574 1.00 98.50 119 ASP A O 1
ATOM 952 N N . ASP A 1 120 ? -26.047 -10.746 14.213 1.00 98.44 120 ASP A N 1
ATOM 953 C CA . ASP A 1 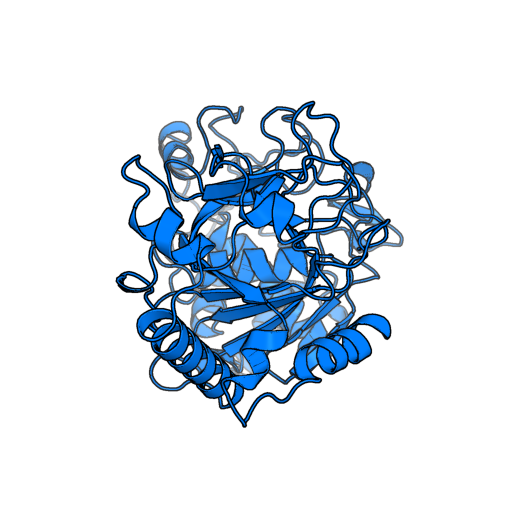120 ? -26.253 -11.440 12.938 1.00 98.44 120 ASP A CA 1
ATOM 954 C C . ASP A 1 120 ? -25.137 -12.458 12.617 1.00 98.44 120 ASP A C 1
ATOM 956 O O . ASP A 1 120 ? -25.188 -13.156 11.603 1.00 98.44 120 ASP A O 1
ATOM 960 N N . ARG A 1 121 ? -24.115 -12.566 13.481 1.00 97.88 121 ARG A N 1
ATOM 961 C CA . ARG A 1 121 ? -22.945 -13.458 13.334 1.00 97.88 121 ARG A CA 1
ATOM 962 C C . ARG A 1 121 ? -22.204 -13.290 12.000 1.00 97.88 121 ARG A C 1
ATOM 964 O O . ARG A 1 121 ? -21.729 -14.265 11.411 1.00 97.88 121 ARG A O 1
ATOM 971 N N . LEU A 1 122 ? -22.085 -12.050 11.538 1.00 98.44 122 LEU A N 1
ATOM 972 C CA . LEU A 1 122 ? -21.451 -11.704 10.270 1.00 98.44 122 LEU A CA 1
ATOM 973 C C . LEU A 1 122 ? -19.924 -11.778 10.350 1.00 98.44 122 LEU A C 1
ATOM 975 O O . LEU A 1 122 ? -19.299 -11.503 11.378 1.00 98.44 122 LEU A O 1
ATOM 979 N N . VAL A 1 123 ? -19.319 -12.131 9.219 1.00 98.19 123 VAL A N 1
ATOM 980 C CA . VAL A 1 123 ? -17.871 -12.133 8.997 1.00 98.19 123 VAL A CA 1
ATOM 981 C C . VAL A 1 123 ? -17.586 -11.627 7.587 1.00 98.19 123 VAL A C 1
ATOM 983 O O . VAL A 1 123 ? -18.391 -11.836 6.681 1.00 98.19 123 VAL A O 1
ATOM 986 N N . ALA A 1 124 ? -16.440 -10.977 7.389 1.00 97.56 124 ALA A N 1
ATOM 987 C CA . ALA A 1 124 ? -16.025 -10.520 6.072 1.00 97.56 124 ALA A CA 1
ATOM 988 C C . ALA A 1 124 ? -15.783 -11.714 5.141 1.00 97.56 124 ALA A C 1
ATOM 990 O O . ALA A 1 124 ? -15.186 -12.715 5.547 1.00 97.56 124 ALA A O 1
ATOM 991 N N . GLU A 1 125 ? -16.187 -11.589 3.877 1.00 94.38 125 GLU A N 1
ATOM 992 C CA . GLU A 1 125 ? -16.017 -12.641 2.869 1.00 94.38 125 GLU A CA 1
ATOM 993 C C . GLU A 1 125 ? -14.551 -13.066 2.725 1.00 94.38 125 GLU A C 1
ATOM 995 O O . GLU A 1 125 ? -14.236 -14.258 2.702 1.00 94.38 125 GLU A O 1
ATOM 1000 N N . TRP A 1 126 ? -13.627 -12.098 2.746 1.00 93.31 126 TRP A N 1
ATOM 1001 C CA . TRP A 1 126 ? -12.200 -12.374 2.598 1.00 93.31 126 TRP A CA 1
ATOM 1002 C C . TRP A 1 126 ? -11.586 -13.188 3.738 1.00 93.31 126 TRP A C 1
ATOM 1004 O O . TRP A 1 126 ? -10.462 -13.670 3.607 1.00 93.31 126 TRP A O 1
ATOM 1014 N N . ARG A 1 127 ? -12.312 -13.391 4.847 1.00 93.62 127 ARG A N 1
ATOM 1015 C CA . ARG A 1 127 ? -11.908 -14.326 5.905 1.00 93.62 127 ARG A CA 1
ATOM 1016 C C . ARG A 1 127 ? -11.843 -15.766 5.383 1.00 93.62 127 ARG A C 1
ATOM 1018 O O . ARG A 1 127 ? -11.113 -16.582 5.940 1.00 93.62 127 ARG A O 1
ATOM 1025 N N . GLY A 1 128 ? -12.613 -16.086 4.341 1.00 92.50 128 GLY A N 1
ATOM 1026 C CA . GLY A 1 128 ? -12.594 -17.392 3.687 1.00 92.50 128 GLY A CA 1
ATOM 1027 C C . GLY A 1 128 ? -11.340 -17.643 2.844 1.00 92.50 128 GLY A C 1
ATOM 1028 O O . GLY A 1 128 ? -10.986 -18.807 2.631 1.00 92.50 128 GLY A O 1
ATOM 1029 N N . PHE A 1 129 ? -10.659 -16.581 2.405 1.00 94.81 129 PHE A N 1
ATOM 1030 C CA . PHE A 1 129 ? -9.466 -16.680 1.571 1.00 94.81 129 PHE A CA 1
ATOM 1031 C C . PHE A 1 129 ? -8.206 -16.931 2.399 1.00 94.81 129 PHE A C 1
ATOM 1033 O O . PHE A 1 129 ? -8.096 -16.547 3.567 1.00 94.81 129 PHE A O 1
ATOM 1040 N N . SER A 1 130 ? -7.242 -17.598 1.773 1.00 93.94 130 SER A N 1
ATOM 1041 C CA . SER A 1 130 ? -5.883 -17.753 2.282 1.00 93.94 130 SER A CA 1
ATOM 1042 C C . SER A 1 130 ? -4.929 -18.070 1.134 1.00 93.94 130 SER A C 1
ATOM 1044 O O . SER A 1 130 ? -5.365 -18.344 0.017 1.00 93.94 130 SER A O 1
ATOM 1046 N N . SER A 1 131 ? -3.627 -18.125 1.413 1.00 90.00 131 SER A N 1
ATOM 1047 C CA . SER A 1 131 ? -2.631 -18.625 0.454 1.00 90.00 131 SER A CA 1
ATOM 1048 C C . SER A 1 131 ? -2.907 -20.061 -0.024 1.00 90.00 131 SER A C 1
ATOM 1050 O O . SER A 1 131 ? -2.503 -20.431 -1.120 1.00 90.00 131 SER A O 1
ATOM 1052 N N . GLN A 1 132 ? -3.624 -20.865 0.771 1.00 93.19 132 GLN A N 1
ATOM 1053 C CA . GLN A 1 132 ? -4.010 -22.243 0.435 1.00 93.19 132 GLN A CA 1
ATOM 1054 C C . GLN A 1 132 ? -5.380 -22.336 -0.247 1.00 93.19 132 GLN A C 1
ATOM 1056 O O . GLN A 1 132 ? -5.661 -23.304 -0.949 1.00 93.19 132 GLN A O 1
ATOM 1061 N N . ARG A 1 133 ? -6.254 -21.347 -0.032 1.00 95.62 133 ARG A N 1
ATOM 1062 C CA . ARG A 1 133 ? -7.579 -21.253 -0.660 1.00 95.62 133 ARG A CA 1
ATOM 1063 C C . ARG A 1 133 ? -7.787 -19.860 -1.261 1.00 95.62 133 ARG A C 1
ATOM 1065 O O . ARG A 1 133 ? -8.647 -19.116 -0.787 1.00 95.62 133 ARG A O 1
ATOM 1072 N N . PRO A 1 134 ? -6.981 -19.476 -2.264 1.00 97.12 134 PRO A N 1
ATOM 1073 C CA . PRO A 1 134 ? -7.121 -18.179 -2.905 1.00 97.12 134 PRO A CA 1
ATOM 1074 C C . PRO A 1 134 ? -8.360 -18.129 -3.805 1.00 97.12 134 PRO A C 1
ATOM 1076 O O . PRO A 1 134 ? -8.878 -19.167 -4.240 1.00 97.12 134 PRO A O 1
ATOM 1079 N N . ASN A 1 135 ? -8.812 -16.921 -4.135 1.00 95.69 135 ASN A N 1
ATOM 1080 C CA . ASN A 1 135 ? -9.792 -16.725 -5.198 1.00 95.69 135 ASN A CA 1
ATOM 1081 C C . ASN A 1 135 ? -9.167 -17.024 -6.585 1.00 95.69 135 ASN A C 1
ATOM 1083 O O . ASN A 1 135 ? -7.966 -17.280 -6.714 1.00 95.69 135 ASN A O 1
ATOM 1087 N N . ALA A 1 136 ? -9.997 -17.068 -7.631 1.00 95.31 136 ALA A N 1
ATOM 1088 C CA . ALA A 1 136 ? -9.537 -17.422 -8.976 1.00 95.31 136 ALA A CA 1
ATOM 1089 C C . ALA A 1 136 ? -8.569 -16.382 -9.563 1.00 95.31 136 ALA A C 1
ATOM 1091 O O . ALA A 1 136 ? -7.531 -16.762 -10.098 1.00 95.31 136 ALA A O 1
ATOM 1092 N N . GLU A 1 137 ? -8.876 -15.092 -9.404 1.00 95.75 137 GLU A N 1
ATOM 1093 C CA . GLU A 1 137 ? -8.044 -13.999 -9.920 1.00 95.75 137 GLU A CA 1
ATOM 1094 C C . GLU A 1 137 ? -6.645 -13.998 -9.282 1.00 95.75 137 GLU A C 1
ATOM 1096 O O . GLU A 1 137 ? -5.645 -13.808 -9.966 1.00 95.75 137 GLU A O 1
ATOM 1101 N N . TYR A 1 138 ? -6.544 -14.288 -7.983 1.00 97.75 138 TYR A N 1
ATOM 1102 C CA . TYR A 1 138 ? -5.265 -14.397 -7.284 1.00 97.75 138 TYR A CA 1
ATOM 1103 C C . TYR A 1 138 ? -4.398 -15.495 -7.901 1.00 97.75 138 TYR A C 1
ATOM 1105 O O . TYR A 1 138 ? -3.219 -15.272 -8.157 1.00 97.75 138 TYR A O 1
ATOM 1113 N N . ARG A 1 139 ? -4.973 -16.676 -8.184 1.00 96.69 139 ARG A N 1
ATOM 1114 C CA . ARG A 1 139 ? -4.230 -17.765 -8.843 1.00 96.69 139 ARG A CA 1
ATOM 1115 C C . ARG A 1 139 ? -3.722 -17.355 -10.217 1.00 96.69 139 ARG A C 1
ATOM 1117 O O . ARG A 1 139 ? -2.587 -17.684 -10.538 1.00 96.69 139 ARG A O 1
ATOM 1124 N N . GLN A 1 140 ? -4.536 -16.634 -10.986 1.00 96.25 140 GLN A N 1
ATOM 1125 C CA . GLN A 1 140 ? -4.135 -16.128 -12.297 1.00 96.25 140 GLN A CA 1
ATOM 1126 C C . GLN A 1 140 ? -2.924 -15.199 -12.169 1.00 96.25 140 GLN A C 1
ATOM 1128 O O . GLN A 1 140 ? -1.915 -15.435 -12.822 1.00 96.25 140 GLN A O 1
ATOM 1133 N N . TRP A 1 141 ? -2.968 -14.201 -11.280 1.00 97.50 141 TRP A N 1
ATOM 1134 C CA . TRP A 1 141 ? -1.827 -13.297 -11.087 1.00 97.50 141 TRP A CA 1
ATOM 1135 C C . TRP A 1 141 ? -0.559 -14.024 -10.629 1.00 97.50 141 TRP A C 1
ATOM 1137 O O . TRP A 1 141 ? 0.517 -13.743 -11.147 1.00 97.50 141 TRP A O 1
ATOM 1147 N N . MET A 1 142 ? -0.668 -14.981 -9.703 1.00 97.69 142 MET A N 1
ATOM 1148 C CA . MET A 1 142 ? 0.492 -15.774 -9.275 1.00 97.69 142 MET A CA 1
ATOM 1149 C C . MET A 1 142 ? 1.069 -16.615 -10.421 1.00 97.69 142 MET A C 1
ATOM 1151 O O . MET A 1 142 ? 2.285 -16.718 -10.548 1.00 97.69 142 MET A O 1
ATOM 1155 N N . GLN A 1 143 ? 0.214 -17.187 -11.272 1.00 96.62 143 GLN A N 1
ATOM 1156 C CA . GLN A 1 143 ? 0.643 -17.945 -12.447 1.00 96.62 143 GLN A CA 1
ATOM 1157 C C . GLN A 1 143 ? 1.351 -17.054 -13.477 1.00 96.62 143 GLN A C 1
ATOM 1159 O O . GLN A 1 143 ? 2.406 -17.433 -13.983 1.00 96.62 143 GLN A O 1
ATOM 1164 N N . LEU A 1 144 ? 0.833 -15.847 -13.724 1.00 97.69 144 LEU A N 1
ATOM 1165 C CA . LEU A 1 144 ? 1.497 -14.860 -14.573 1.00 97.69 144 LEU A CA 1
ATOM 1166 C C . LEU A 1 144 ? 2.904 -14.537 -14.052 1.00 97.69 144 LEU A C 1
ATOM 1168 O O . LEU A 1 144 ? 3.854 -14.558 -14.827 1.00 97.69 144 LEU A O 1
ATOM 1172 N N . LEU A 1 145 ? 3.058 -14.271 -12.750 1.00 98.12 145 LEU A N 1
ATOM 1173 C CA . LEU A 1 145 ? 4.368 -13.975 -12.157 1.00 98.12 145 LEU A CA 1
ATOM 1174 C C . LEU A 1 145 ? 5.374 -15.115 -12.380 1.00 98.12 145 LEU A C 1
ATOM 1176 O O . LEU A 1 145 ? 6.534 -14.866 -12.716 1.00 98.12 145 LEU A O 1
ATOM 1180 N N . GLU A 1 146 ? 4.922 -16.363 -12.260 1.00 97.88 146 GLU A N 1
ATOM 1181 C CA . GLU A 1 146 ? 5.731 -17.546 -12.554 1.00 97.88 146 GLU A CA 1
ATOM 1182 C C . GLU A 1 146 ? 6.155 -17.614 -14.031 1.00 97.88 146 GLU A C 1
ATOM 1184 O O . GLU A 1 146 ? 7.345 -17.759 -14.324 1.00 97.88 146 GLU A O 1
ATOM 1189 N N . HIS A 1 147 ? 5.225 -17.396 -14.967 1.00 97.75 147 HIS A N 1
ATOM 1190 C CA . HIS A 1 147 ? 5.541 -17.330 -16.398 1.00 97.75 147 HIS A CA 1
ATOM 1191 C C . HIS A 1 147 ? 6.530 -16.202 -16.735 1.00 97.75 147 HIS A C 1
ATOM 1193 O O . HIS A 1 147 ? 7.451 -16.405 -17.529 1.00 97.75 147 HIS A O 1
ATOM 1199 N N . VAL A 1 148 ? 6.385 -15.033 -16.102 1.00 98.00 148 VAL A N 1
ATOM 1200 C CA . VAL A 1 148 ? 7.299 -13.890 -16.249 1.00 98.00 148 VAL A CA 1
ATOM 1201 C C . VAL A 1 148 ? 8.710 -14.257 -15.785 1.00 98.00 148 VAL A C 1
ATOM 1203 O O . VAL A 1 148 ? 9.686 -14.007 -16.497 1.00 98.00 148 VAL A O 1
ATOM 1206 N N . ARG A 1 149 ? 8.846 -14.903 -14.621 1.00 98.38 149 ARG A N 1
ATOM 1207 C CA . ARG A 1 149 ? 10.149 -15.375 -14.126 1.00 98.38 149 ARG A CA 1
ATOM 1208 C C . ARG A 1 149 ? 10.780 -16.394 -15.065 1.00 98.38 149 ARG A C 1
ATOM 1210 O O . ARG A 1 149 ? 11.963 -16.273 -15.374 1.00 98.38 149 ARG A O 1
ATOM 1217 N N . ASP A 1 150 ? 10.015 -17.369 -15.539 1.00 98.19 150 ASP A N 1
ATOM 1218 C CA . ASP A 1 150 ? 10.524 -18.409 -16.437 1.00 98.19 150 ASP A CA 1
ATOM 1219 C C . ASP A 1 150 ? 10.903 -17.867 -17.821 1.00 98.19 150 ASP A C 1
ATOM 1221 O O . ASP A 1 150 ? 11.853 -18.356 -18.443 1.00 98.19 150 ASP A O 1
ATOM 1225 N N . HIS A 1 151 ? 10.200 -16.846 -18.316 1.00 98.12 151 HIS A N 1
ATOM 1226 C CA . HIS A 1 151 ? 10.596 -16.116 -19.517 1.00 98.12 151 HIS A CA 1
ATOM 1227 C C . HIS A 1 151 ? 11.953 -15.435 -19.308 1.00 98.12 151 HIS A C 1
ATOM 1229 O O . HIS A 1 151 ? 12.913 -15.760 -20.006 1.00 98.12 151 HIS A O 1
ATOM 1235 N N . TYR A 1 152 ? 12.081 -14.585 -18.287 1.00 98.38 152 TYR A N 1
ATOM 1236 C CA . TYR A 1 152 ? 13.300 -13.801 -18.074 1.00 98.38 152 TYR A CA 1
ATOM 1237 C C . TYR A 1 152 ? 14.498 -14.598 -17.541 1.00 98.38 152 TYR A C 1
ATOM 1239 O O . TYR A 1 152 ? 15.631 -14.127 -17.639 1.00 98.38 152 TYR A O 1
ATOM 1247 N N . ARG A 1 153 ? 14.297 -15.812 -17.014 1.00 97.75 153 ARG A N 1
ATOM 1248 C CA . ARG A 1 153 ? 15.396 -16.760 -16.757 1.00 97.75 153 ARG A CA 1
ATOM 1249 C C . ARG A 1 153 ? 16.001 -17.300 -18.049 1.00 97.75 153 ARG A C 1
ATOM 1251 O O . ARG A 1 153 ? 17.214 -17.472 -18.126 1.00 97.75 153 ARG A O 1
ATOM 1258 N N . ARG A 1 154 ? 15.160 -17.591 -19.046 1.00 98.12 154 ARG A N 1
ATOM 1259 C CA . ARG A 1 154 ? 15.594 -18.125 -20.347 1.00 98.12 154 ARG A CA 1
ATOM 1260 C C . ARG A 1 154 ? 16.140 -17.028 -21.252 1.00 98.12 154 ARG A C 1
ATOM 1262 O O . ARG A 1 154 ? 17.155 -17.229 -21.909 1.00 98.12 154 ARG A O 1
ATOM 1269 N N . GLU A 1 155 ? 15.483 -15.875 -21.250 1.00 97.81 155 GLU A N 1
ATOM 1270 C CA . GLU A 1 155 ? 15.754 -14.756 -22.150 1.00 97.81 155 GLU A CA 1
ATOM 1271 C C . GLU A 1 155 ? 15.904 -13.449 -21.348 1.00 97.81 155 GLU A C 1
ATOM 1273 O O . GLU A 1 155 ? 15.057 -12.558 -21.416 1.00 97.81 155 GLU A O 1
ATOM 1278 N N . PRO A 1 156 ? 16.967 -13.307 -20.530 1.00 96.94 156 PRO A N 1
ATOM 1279 C CA . PRO A 1 156 ? 17.159 -12.102 -19.736 1.00 96.94 156 PRO A CA 1
ATOM 1280 C C . PRO A 1 156 ? 17.490 -10.908 -20.636 1.00 96.94 156 PRO A C 1
ATOM 1282 O O . PRO A 1 156 ? 18.407 -10.970 -21.461 1.00 96.94 156 PRO A O 1
ATOM 1285 N N . THR A 1 157 ? 16.808 -9.783 -20.415 1.00 96.25 157 THR A N 1
ATOM 1286 C CA . THR A 1 157 ? 17.140 -8.510 -21.072 1.00 96.25 157 THR A CA 1
ATOM 1287 C C . THR A 1 157 ? 18.522 -8.012 -20.647 1.00 96.25 157 THR A C 1
ATOM 1289 O O . THR A 1 157 ? 19.033 -8.378 -19.585 1.00 96.25 157 THR A O 1
ATOM 1292 N N . ALA A 1 158 ? 19.120 -7.108 -21.430 1.00 96.31 158 ALA A N 1
ATOM 1293 C CA . ALA A 1 158 ? 20.393 -6.481 -21.068 1.00 96.31 158 ALA A CA 1
ATOM 1294 C C . ALA A 1 158 ? 20.334 -5.799 -19.684 1.00 96.31 158 ALA A C 1
ATOM 1296 O O . ALA A 1 158 ? 21.278 -5.895 -18.903 1.00 96.31 158 ALA A O 1
ATOM 1297 N N . LEU A 1 159 ? 19.205 -5.168 -19.337 1.00 96.75 159 LEU A N 1
ATOM 1298 C CA . LEU A 1 159 ? 18.993 -4.582 -18.011 1.00 96.75 159 LEU A CA 1
ATOM 1299 C C . LEU A 1 159 ? 19.024 -5.647 -16.904 1.00 96.75 159 LEU A C 1
ATOM 1301 O O . LEU A 1 159 ? 19.723 -5.472 -15.908 1.00 96.75 159 LEU A O 1
ATOM 1305 N N . LEU A 1 160 ? 18.305 -6.760 -17.079 1.00 97.75 160 LEU A N 1
ATOM 1306 C CA . LEU A 1 160 ? 18.249 -7.841 -16.088 1.00 97.75 160 LEU A CA 1
ATOM 1307 C C . LEU A 1 160 ? 19.601 -8.550 -15.923 1.00 97.75 160 LEU A C 1
ATOM 1309 O O . LEU A 1 160 ? 19.962 -8.923 -14.805 1.00 97.75 160 LEU A O 1
ATOM 1313 N N . GLN A 1 161 ? 20.389 -8.670 -16.996 1.00 97.94 161 GLN A N 1
ATOM 1314 C CA . GLN A 1 161 ? 21.777 -9.145 -16.920 1.00 97.94 161 GLN A CA 1
ATOM 1315 C C . GLN A 1 161 ? 22.635 -8.203 -16.064 1.00 97.94 161 GLN A C 1
ATOM 1317 O O . GLN A 1 161 ? 23.325 -8.649 -15.153 1.00 97.94 161 GLN A O 1
ATOM 1322 N N . ARG A 1 162 ? 22.520 -6.886 -16.270 1.00 97.88 162 ARG A N 1
ATOM 1323 C CA . ARG A 1 162 ? 23.243 -5.888 -15.466 1.00 97.88 162 ARG A CA 1
ATOM 1324 C C . ARG A 1 162 ? 22.813 -5.875 -13.999 1.00 97.88 162 ARG A C 1
ATOM 1326 O O . ARG A 1 162 ? 23.648 -5.632 -13.134 1.00 97.88 162 ARG A O 1
ATOM 1333 N N . ILE A 1 163 ? 21.538 -6.143 -13.708 1.00 98.19 163 ILE A N 1
ATOM 1334 C CA . ILE A 1 163 ? 21.037 -6.303 -12.333 1.00 98.19 163 ILE A CA 1
ATOM 1335 C C . ILE A 1 163 ? 21.662 -7.540 -11.679 1.00 98.19 163 ILE A C 1
ATOM 1337 O O . ILE A 1 163 ? 22.104 -7.462 -10.535 1.00 98.19 163 ILE A O 1
ATOM 1341 N N . ARG A 1 164 ? 21.755 -8.666 -12.397 1.00 97.81 164 ARG A N 1
ATOM 1342 C CA . ARG A 1 164 ? 22.450 -9.873 -11.915 1.00 97.81 164 ARG A CA 1
ATOM 1343 C C . ARG A 1 164 ? 23.918 -9.604 -11.589 1.00 97.81 164 ARG A C 1
ATOM 1345 O O . ARG A 1 164 ? 24.418 -10.107 -10.585 1.00 97.81 164 ARG A O 1
ATOM 1352 N N . ASP A 1 165 ? 24.572 -8.780 -12.396 1.00 97.38 165 ASP A N 1
ATOM 1353 C CA . ASP A 1 165 ? 25.990 -8.453 -12.246 1.00 97.38 165 ASP A CA 1
ATOM 1354 C C . ASP A 1 165 ? 26.219 -7.257 -11.280 1.00 97.38 165 ASP A C 1
ATOM 1356 O O . ASP A 1 165 ? 27.348 -6.810 -11.064 1.00 97.38 165 ASP A O 1
ATOM 1360 N N . TYR A 1 166 ? 25.160 -6.731 -10.646 1.00 97.56 166 TYR A N 1
ATOM 1361 C CA . TYR A 1 166 ? 25.251 -5.654 -9.660 1.00 97.56 166 TYR A CA 1
ATOM 1362 C C . TYR A 1 166 ? 25.626 -6.200 -8.273 1.00 97.56 166 TYR A C 1
ATOM 1364 O O . TYR A 1 166 ? 24.808 -6.768 -7.554 1.00 97.56 166 TYR A O 1
ATOM 1372 N N . HIS A 1 167 ? 26.881 -6.004 -7.861 1.00 94.38 167 HIS A N 1
ATOM 1373 C CA . HIS A 1 167 ? 27.421 -6.632 -6.644 1.00 94.38 167 HIS A CA 1
ATOM 1374 C C . HIS A 1 167 ? 27.279 -5.815 -5.349 1.00 94.38 167 HIS A C 1
ATOM 1376 O O . HIS A 1 167 ? 27.614 -6.313 -4.273 1.00 94.38 167 HIS A O 1
ATOM 1382 N N . ARG A 1 168 ? 26.826 -4.556 -5.413 1.00 96.44 168 ARG A N 1
ATOM 1383 C CA . ARG A 1 168 ? 26.616 -3.751 -4.196 1.00 96.44 168 ARG A CA 1
ATOM 1384 C C . ARG A 1 168 ? 25.268 -4.105 -3.554 1.00 96.44 168 ARG A C 1
ATOM 1386 O O . ARG A 1 168 ? 24.344 -4.467 -4.278 1.00 96.44 168 ARG A O 1
ATOM 1393 N N . PRO A 1 169 ? 25.120 -3.958 -2.224 1.00 97.19 169 PRO A N 1
ATOM 1394 C CA . PRO A 1 169 ? 23.843 -4.192 -1.556 1.00 97.19 169 PRO A CA 1
ATOM 1395 C C . PRO A 1 169 ? 22.706 -3.370 -2.176 1.00 97.19 169 PRO A C 1
ATOM 1397 O O . PRO A 1 169 ? 22.837 -2.157 -2.343 1.00 97.19 169 PRO A O 1
ATOM 1400 N N . THR A 1 170 ? 21.599 -4.033 -2.501 1.00 98.19 170 THR A N 1
ATOM 1401 C CA . THR A 1 170 ? 20.363 -3.435 -3.017 1.00 98.19 170 THR A CA 1
ATOM 1402 C C . THR A 1 170 ? 19.171 -4.326 -2.660 1.00 98.19 170 THR A C 1
ATOM 1404 O O . THR A 1 170 ? 19.317 -5.533 -2.475 1.00 98.19 170 THR A O 1
ATOM 1407 N N . ASP A 1 171 ? 17.993 -3.721 -2.568 1.00 98.25 171 ASP A N 1
ATOM 1408 C CA . ASP A 1 171 ? 16.698 -4.376 -2.421 1.00 98.25 171 ASP A CA 1
ATOM 1409 C C . ASP A 1 171 ? 16.111 -4.829 -3.773 1.00 98.25 171 ASP A C 1
ATOM 1411 O O . ASP A 1 171 ? 15.025 -5.398 -3.794 1.00 98.25 171 ASP A O 1
ATOM 1415 N N . THR A 1 172 ? 16.787 -4.574 -4.901 1.00 98.62 172 THR A N 1
ATOM 1416 C CA . THR A 1 172 ? 16.388 -5.089 -6.227 1.00 98.62 172 THR A CA 1
ATOM 1417 C C . THR A 1 172 ? 16.960 -6.475 -6.458 1.00 98.62 172 THR A C 1
ATOM 1419 O O . THR A 1 172 ? 18.145 -6.709 -6.227 1.00 98.62 172 THR A O 1
ATOM 1422 N N . LEU A 1 173 ? 16.123 -7.393 -6.927 1.00 98.44 173 LEU A N 1
ATOM 1423 C CA . LEU A 1 173 ? 16.478 -8.798 -7.036 1.00 98.44 173 LEU A CA 1
ATOM 1424 C C . LEU A 1 173 ? 16.812 -9.191 -8.477 1.00 98.44 173 LEU A C 1
ATOM 1426 O O . LEU A 1 173 ? 16.059 -8.854 -9.397 1.00 98.44 173 LEU A O 1
ATOM 1430 N N . PRO A 1 174 ? 17.883 -9.977 -8.690 1.00 98.25 174 PRO A N 1
ATOM 1431 C CA . PRO A 1 1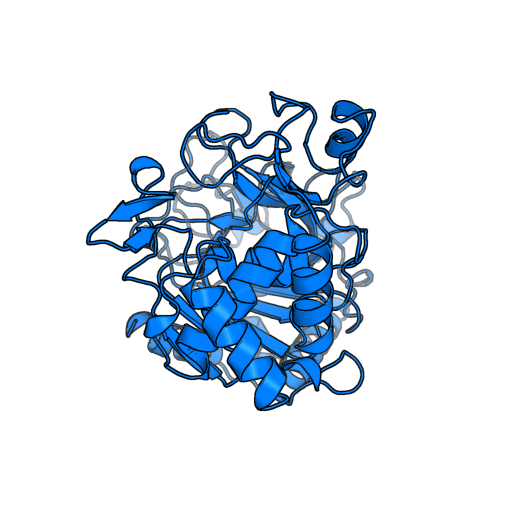74 ? 18.059 -10.678 -9.952 1.00 98.25 174 PRO A CA 1
ATOM 1432 C C . PRO A 1 174 ? 16.962 -11.734 -10.129 1.00 98.25 174 PRO A C 1
ATOM 1434 O O . PRO A 1 174 ? 16.444 -12.260 -9.143 1.00 98.25 174 PRO A O 1
ATOM 1437 N N . VAL A 1 175 ? 16.662 -12.084 -11.383 1.00 98.44 175 VAL A N 1
ATOM 1438 C CA . VAL A 1 175 ? 15.556 -12.990 -11.756 1.00 98.44 175 VAL A CA 1
ATOM 1439 C C . VAL A 1 175 ? 15.584 -14.313 -10.983 1.00 98.44 175 VAL A C 1
ATOM 1441 O O . VAL A 1 175 ? 14.556 -14.786 -10.504 1.00 98.44 175 VAL A O 1
ATOM 1444 N N . ASP A 1 176 ? 16.768 -14.892 -10.779 1.00 97.44 176 ASP A N 1
ATOM 1445 C CA . ASP A 1 176 ? 16.911 -16.165 -10.062 1.00 97.44 176 ASP A CA 1
ATOM 1446 C C . ASP A 1 176 ? 16.494 -16.105 -8.593 1.00 97.44 176 ASP A C 1
ATOM 1448 O O . ASP A 1 176 ? 16.202 -17.144 -8.002 1.00 97.44 176 ASP A O 1
ATOM 1452 N N . ARG A 1 177 ? 16.429 -14.900 -8.020 1.00 97.94 177 ARG A N 1
ATOM 1453 C CA . ARG A 1 177 ? 15.989 -14.646 -6.647 1.00 97.94 177 ARG A CA 1
ATOM 1454 C C . ARG A 1 177 ? 14.556 -14.132 -6.556 1.00 97.94 177 ARG A C 1
ATOM 1456 O O . ARG A 1 177 ? 14.130 -13.824 -5.448 1.00 97.94 177 ARG A O 1
ATOM 1463 N N . TRP A 1 178 ? 13.825 -14.034 -7.669 1.00 98.44 178 TRP A N 1
ATOM 1464 C CA . TRP A 1 178 ? 12.414 -13.664 -7.616 1.00 98.44 178 TRP A CA 1
ATOM 1465 C C . TRP A 1 178 ? 11.601 -14.735 -6.878 1.00 98.44 178 TRP A C 1
ATOM 1467 O O . TRP A 1 178 ? 11.614 -15.916 -7.249 1.00 98.44 178 TRP A O 1
ATOM 1477 N N . ASP A 1 179 ? 10.903 -14.305 -5.830 1.00 97.00 179 ASP A N 1
ATOM 1478 C CA . ASP A 1 179 ? 10.144 -15.148 -4.908 1.00 97.00 179 ASP A CA 1
ATOM 1479 C C . ASP A 1 179 ? 8.658 -14.784 -4.956 1.00 97.00 179 ASP A C 1
ATOM 1481 O O . ASP A 1 179 ? 8.277 -13.645 -4.687 1.00 97.00 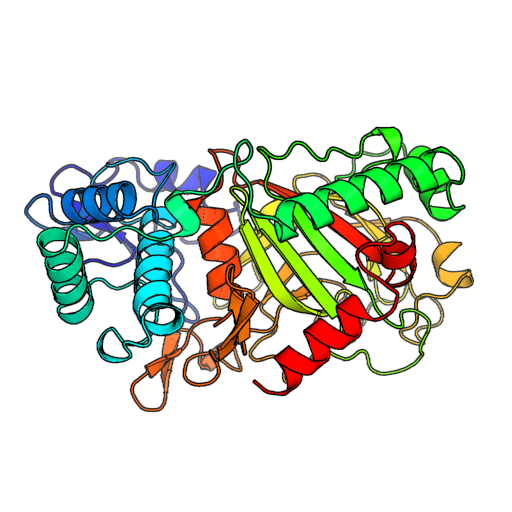179 ASP A O 1
ATOM 1485 N N . PHE A 1 180 ? 7.823 -15.770 -5.276 1.00 97.38 180 PHE A N 1
ATOM 1486 C CA . PHE A 1 180 ? 6.369 -15.645 -5.330 1.00 97.38 180 PHE A CA 1
ATOM 1487 C C . PHE A 1 180 ? 5.695 -16.582 -4.324 1.00 97.38 180 PHE A C 1
ATOM 1489 O O . PHE A 1 180 ? 4.666 -17.187 -4.608 1.00 97.38 180 PHE A O 1
ATOM 1496 N N . ASP A 1 181 ? 6.266 -16.733 -3.126 1.00 96.19 181 ASP A N 1
ATOM 1497 C CA . ASP A 1 181 ? 5.595 -17.444 -2.038 1.00 96.19 181 ASP A CA 1
ATOM 1498 C C . ASP A 1 181 ? 4.207 -16.817 -1.767 1.00 96.19 181 ASP A C 1
ATOM 1500 O O . ASP A 1 181 ? 4.127 -15.646 -1.373 1.00 96.19 181 ASP A O 1
ATOM 1504 N N . PRO A 1 182 ? 3.095 -17.564 -1.922 1.00 95.12 182 PRO A N 1
ATOM 1505 C CA . PRO A 1 182 ? 1.742 -17.033 -1.745 1.00 95.12 182 PRO A CA 1
ATOM 1506 C C . PRO A 1 182 ? 1.424 -16.650 -0.290 1.00 95.12 182 PRO A C 1
ATOM 1508 O O . PRO A 1 182 ? 0.383 -16.057 -0.008 1.00 95.12 182 PRO A O 1
ATOM 1511 N N . ARG A 1 183 ? 2.289 -17.003 0.670 1.00 92.44 183 ARG A N 1
ATOM 1512 C CA . ARG A 1 183 ? 2.187 -16.557 2.070 1.00 92.44 183 ARG A CA 1
ATOM 1513 C C . ARG A 1 183 ? 2.681 -15.123 2.264 1.00 92.44 1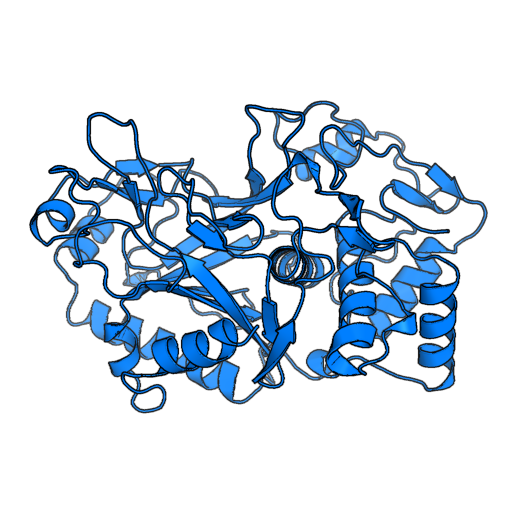83 ARG A C 1
ATOM 1515 O O . ARG A 1 183 ? 2.401 -14.534 3.307 1.00 92.44 183 ARG A O 1
ATOM 1522 N N . ARG A 1 184 ? 3.424 -14.577 1.298 1.00 94.12 184 ARG A N 1
ATOM 1523 C CA . ARG A 1 184 ? 3.923 -13.199 1.302 1.00 94.12 184 ARG A CA 1
ATOM 1524 C C . ARG A 1 184 ? 2.911 -12.271 0.628 1.00 94.12 184 ARG A C 1
ATOM 1526 O O . ARG A 1 184 ? 2.037 -12.705 -0.120 1.00 94.12 184 ARG A O 1
ATOM 1533 N N . ILE A 1 185 ? 3.010 -10.984 0.946 1.00 96.69 185 ILE A N 1
ATOM 1534 C CA . ILE A 1 185 ? 2.223 -9.942 0.285 1.00 96.69 185 ILE A CA 1
ATOM 1535 C C . ILE A 1 185 ? 2.970 -9.546 -0.984 1.00 96.69 185 ILE A C 1
ATOM 1537 O O . ILE A 1 185 ? 4.147 -9.194 -0.902 1.00 96.69 185 ILE A O 1
ATOM 1541 N N . HIS A 1 186 ? 2.270 -9.546 -2.117 1.00 98.25 186 HIS A N 1
ATOM 1542 C CA . HIS A 1 186 ? 2.819 -9.091 -3.393 1.00 98.25 186 HIS A CA 1
ATOM 1543 C C . HIS A 1 186 ? 2.073 -7.849 -3.856 1.00 98.25 186 HIS A C 1
ATOM 1545 O O . HIS A 1 186 ? 0.843 -7.826 -3.874 1.00 98.25 186 HIS A O 1
ATOM 1551 N N . LEU A 1 187 ? 2.813 -6.812 -4.231 1.00 98.62 187 LEU A N 1
ATOM 1552 C CA . LEU A 1 187 ? 2.282 -5.657 -4.941 1.00 98.62 187 LEU A CA 1
ATOM 1553 C C . LEU A 1 187 ? 2.888 -5.659 -6.340 1.00 98.62 187 LEU A C 1
ATOM 1555 O O . LEU A 1 187 ? 4.102 -5.687 -6.488 1.00 98.62 187 LEU A O 1
ATOM 1559 N N . ILE A 1 188 ? 2.052 -5.617 -7.362 1.00 98.56 188 ILE A N 1
ATOM 1560 C CA . ILE A 1 188 ? 2.478 -5.596 -8.757 1.00 98.56 188 ILE A CA 1
ATOM 1561 C C . ILE A 1 188 ? 2.164 -4.212 -9.301 1.00 98.56 188 ILE A C 1
ATOM 1563 O O . ILE A 1 188 ? 1.026 -3.776 -9.176 1.00 98.56 188 ILE A O 1
ATOM 1567 N N . GLY A 1 189 ? 3.129 -3.513 -9.883 1.00 97.56 189 GLY A N 1
ATOM 1568 C CA . GLY A 1 189 ? 2.861 -2.361 -10.738 1.00 97.56 189 GLY A CA 1
ATOM 1569 C C . GLY A 1 189 ? 3.009 -2.772 -12.192 1.00 97.56 189 GLY A C 1
ATOM 1570 O O . GLY A 1 189 ? 3.984 -3.424 -12.552 1.00 97.56 189 GLY A O 1
ATOM 1571 N N . VAL A 1 190 ? 2.041 -2.404 -13.018 1.00 96.00 190 VAL A N 1
ATOM 1572 C CA . VAL A 1 190 ? 2.082 -2.591 -14.466 1.00 96.00 190 VAL A CA 1
ATOM 1573 C C . VAL A 1 190 ? 2.296 -1.223 -15.085 1.00 96.00 190 VAL A C 1
ATOM 1575 O O . VAL A 1 190 ? 1.375 -0.401 -15.090 1.00 96.00 190 VAL A O 1
ATOM 1578 N N . ARG A 1 191 ? 3.517 -0.993 -15.570 1.00 93.12 191 ARG A N 1
ATOM 1579 C CA . ARG A 1 191 ? 3.887 0.220 -16.292 1.00 93.12 191 ARG A CA 1
ATOM 1580 C C . ARG A 1 191 ? 3.361 0.149 -17.717 1.00 93.12 191 ARG A C 1
ATOM 1582 O O . ARG A 1 191 ? 3.548 -0.862 -18.396 1.00 93.12 191 ARG A O 1
ATOM 1589 N N . ARG A 1 192 ? 2.709 1.220 -18.152 1.00 90.50 192 ARG A N 1
ATOM 1590 C CA . ARG A 1 192 ? 2.094 1.339 -19.469 1.00 90.50 192 ARG A CA 1
ATOM 1591 C C . ARG A 1 192 ? 2.758 2.445 -20.268 1.00 90.50 192 ARG A C 1
ATOM 1593 O O . ARG A 1 192 ? 3.179 3.460 -19.723 1.00 90.50 192 ARG A O 1
ATOM 1600 N N . ASP A 1 193 ? 2.823 2.258 -21.582 1.00 84.06 193 ASP A N 1
ATOM 1601 C CA . ASP A 1 193 ? 3.282 3.273 -22.532 1.00 84.06 193 ASP A CA 1
ATOM 1602 C C . ASP A 1 193 ? 4.649 3.916 -22.173 1.00 84.06 193 ASP A C 1
ATOM 1604 O O . ASP A 1 193 ? 4.849 5.096 -22.450 1.00 84.06 193 ASP A O 1
ATOM 1608 N N . GLU A 1 194 ? 5.605 3.209 -21.546 1.00 76.44 194 GLU A N 1
ATOM 1609 C CA . GLU A 1 194 ? 6.809 3.824 -20.943 1.00 76.44 194 GLU A CA 1
ATOM 1610 C C . GLU A 1 194 ? 7.703 4.607 -21.912 1.00 76.44 194 GLU A C 1
ATOM 1612 O O . GLU A 1 194 ? 8.354 5.566 -21.510 1.00 76.44 194 GLU A O 1
ATOM 1617 N N . ALA A 1 195 ? 7.699 4.239 -23.193 1.00 72.25 195 ALA A N 1
ATOM 1618 C CA . ALA A 1 195 ? 8.481 4.895 -24.239 1.00 72.25 195 ALA A CA 1
ATOM 1619 C C . ALA A 1 195 ? 7.791 6.142 -24.829 1.00 72.25 195 ALA A C 1
ATOM 1621 O O . ALA A 1 195 ? 8.315 6.761 -25.755 1.00 72.25 195 ALA A O 1
ATOM 1622 N N . LYS A 1 196 ? 6.591 6.500 -24.354 1.00 76.56 196 LYS A N 1
ATOM 1623 C CA . LYS A 1 196 ? 5.844 7.650 -24.865 1.00 76.56 196 LYS A CA 1
ATOM 1624 C C . LYS A 1 196 ? 6.368 8.953 -24.243 1.00 76.56 196 LYS A C 1
ATOM 1626 O O . LYS A 1 196 ? 6.232 9.115 -23.027 1.00 76.56 196 LYS A O 1
ATOM 1631 N N . PRO A 1 197 ? 6.875 9.902 -25.056 1.00 70.00 197 PRO A N 1
ATOM 1632 C CA . PRO A 1 197 ? 7.408 11.161 -24.550 1.00 70.00 197 PRO A CA 1
ATOM 1633 C C . PRO A 1 197 ? 6.297 12.086 -24.041 1.00 70.00 197 PRO A C 1
ATOM 1635 O O . PRO A 1 197 ? 5.162 12.071 -24.537 1.00 70.00 197 PRO A O 1
ATOM 1638 N N . GLY A 1 198 ? 6.644 12.954 -23.089 1.00 70.31 198 GLY A N 1
ATOM 1639 C CA . GLY A 1 198 ? 5.759 13.995 -22.560 1.00 70.31 198 GLY A CA 1
ATOM 1640 C C . GLY A 1 198 ? 5.215 13.724 -21.154 1.00 70.31 198 GLY A C 1
ATOM 1641 O O . GLY A 1 198 ? 5.764 12.951 -20.377 1.00 70.31 198 GLY A O 1
ATOM 1642 N N . GLN A 1 199 ? 4.145 14.432 -20.772 1.00 67.00 199 GLN A N 1
ATOM 1643 C CA . GLN A 1 199 ? 3.609 14.341 -19.409 1.00 67.00 199 GLN A CA 1
ATOM 1644 C C . GLN A 1 199 ? 2.988 12.966 -19.136 1.00 67.00 199 GLN A C 1
ATOM 1646 O O . GLN A 1 199 ? 1.981 12.596 -19.745 1.00 67.00 199 GLN A O 1
ATOM 1651 N N . ARG A 1 200 ? 3.565 12.254 -18.163 1.00 75.75 200 ARG A N 1
ATOM 1652 C CA . ARG A 1 200 ? 3.080 10.964 -17.663 1.00 75.75 200 ARG A CA 1
ATOM 1653 C C . ARG A 1 200 ? 1.764 11.133 -16.906 1.00 75.75 200 ARG A C 1
ATOM 1655 O O . ARG A 1 200 ? 1.633 12.024 -16.060 1.00 75.75 200 ARG A O 1
ATOM 1662 N N . GLN A 1 201 ? 0.786 10.296 -17.237 1.00 79.19 201 GLN A N 1
ATOM 1663 C CA . GLN A 1 201 ? -0.542 10.319 -16.629 1.00 79.19 201 GLN A CA 1
ATOM 1664 C C . GLN A 1 201 ? -0.623 9.312 -15.477 1.00 79.19 201 GLN A C 1
ATOM 1666 O O . GLN A 1 201 ? 0.275 8.508 -15.258 1.00 79.19 201 GLN A O 1
ATOM 1671 N N . ASN A 1 202 ? -1.708 9.383 -14.703 1.00 84.56 202 ASN A N 1
ATOM 1672 C CA . ASN A 1 202 ? -2.040 8.346 -13.726 1.00 84.56 202 ASN A CA 1
ATOM 1673 C C . ASN A 1 202 ? -2.782 7.206 -14.434 1.00 84.56 202 ASN A C 1
ATOM 1675 O O . ASN A 1 202 ? -3.981 7.018 -14.213 1.00 84.56 202 ASN A O 1
ATOM 1679 N N . ASP A 1 203 ? -2.099 6.528 -15.349 1.00 86.81 203 ASP A N 1
ATOM 1680 C CA . ASP A 1 203 ? -2.663 5.475 -16.184 1.00 86.81 203 ASP A CA 1
ATOM 1681 C C . ASP A 1 203 ? -1.968 4.124 -16.017 1.00 86.81 203 ASP A C 1
ATOM 1683 O O . ASP A 1 203 ? -2.233 3.224 -16.805 1.00 86.81 203 ASP A O 1
ATOM 1687 N N . ASP A 1 204 ? -1.165 3.943 -14.971 1.00 92.56 204 ASP A N 1
ATOM 1688 C CA . ASP A 1 204 ? -0.643 2.637 -14.575 1.00 92.56 204 ASP A CA 1
ATOM 1689 C C . ASP A 1 204 ? -1.566 1.942 -13.573 1.00 92.56 204 ASP A C 1
ATOM 1691 O O . ASP A 1 204 ? -2.368 2.564 -12.860 1.00 92.56 204 ASP A O 1
ATOM 1695 N N . VAL A 1 205 ? -1.408 0.623 -13.485 1.00 94.69 205 VAL A N 1
ATOM 1696 C CA . VAL A 1 205 ? -2.203 -0.236 -12.606 1.00 94.69 205 VAL A CA 1
ATOM 1697 C C . VAL A 1 205 ? -1.323 -0.832 -11.519 1.00 94.69 205 VAL A C 1
ATOM 1699 O O . VAL A 1 205 ? -0.241 -1.340 -11.789 1.00 94.69 205 VAL A O 1
ATOM 1702 N N . PHE A 1 206 ? -1.829 -0.830 -10.291 1.00 97.88 206 PHE A N 1
ATOM 1703 C CA . PHE A 1 206 ? -1.249 -1.545 -9.164 1.00 97.88 206 PHE A CA 1
ATOM 1704 C C . PHE A 1 206 ? -2.180 -2.669 -8.721 1.00 97.88 206 PHE A C 1
ATOM 1706 O O . PHE A 1 206 ? -3.379 -2.453 -8.555 1.00 97.88 206 PHE A O 1
ATOM 1713 N N . VAL A 1 207 ? -1.639 -3.856 -8.476 1.00 98.31 207 VAL A N 1
ATOM 1714 C CA . VAL A 1 207 ? -2.389 -5.047 -8.073 1.00 98.31 207 VAL A CA 1
ATOM 1715 C C . VAL A 1 207 ? -1.801 -5.598 -6.786 1.00 98.31 207 VAL A C 1
ATOM 1717 O O . VAL A 1 207 ? -0.653 -6.027 -6.745 1.00 98.31 207 VAL A O 1
ATOM 1720 N N . LEU A 1 208 ? -2.589 -5.572 -5.718 1.00 98.56 208 LEU A N 1
ATOM 1721 C CA . LEU A 1 208 ? -2.228 -6.129 -4.424 1.00 98.56 208 LEU A CA 1
ATOM 1722 C C . LEU A 1 208 ? -2.773 -7.553 -4.315 1.00 98.56 208 LEU A C 1
ATOM 1724 O O . LEU A 1 208 ? -3.989 -7.754 -4.301 1.00 98.56 208 LEU A O 1
ATOM 1728 N N . LEU A 1 209 ? -1.869 -8.519 -4.180 1.00 98.31 209 LEU A N 1
ATOM 1729 C CA . LEU A 1 209 ? -2.174 -9.908 -3.866 1.00 98.31 209 LEU A CA 1
ATOM 1730 C C . LEU A 1 209 ? -1.944 -10.127 -2.370 1.00 98.31 209 LEU A C 1
ATOM 1732 O O . LEU A 1 209 ? -0.812 -10.076 -1.881 1.00 98.31 209 LEU A O 1
ATOM 1736 N N . ILE A 1 210 ? -3.023 -10.355 -1.622 1.00 96.00 210 ILE A N 1
ATOM 1737 C CA . ILE A 1 210 ? -2.957 -10.441 -0.162 1.00 96.00 210 ILE A CA 1
ATOM 1738 C C . ILE A 1 210 ? -3.976 -11.428 0.392 1.00 96.00 210 ILE A C 1
ATOM 1740 O O . ILE A 1 210 ? -5.158 -11.368 0.068 1.00 96.00 210 ILE A O 1
ATOM 1744 N N . ASN A 1 211 ? -3.509 -12.364 1.224 1.00 94.12 211 ASN A N 1
ATOM 1745 C CA . ASN A 1 211 ? -4.338 -13.405 1.843 1.00 94.12 211 ASN A CA 1
ATOM 1746 C C . ASN A 1 211 ? -5.248 -14.159 0.845 1.00 94.12 211 ASN A C 1
ATOM 1748 O O . ASN A 1 211 ? -6.392 -14.474 1.153 1.00 94.12 211 ASN A O 1
ATOM 1752 N N . GLY A 1 212 ? -4.764 -14.428 -0.371 1.00 96.50 212 GLY A N 1
ATOM 1753 C CA . GLY A 1 212 ? -5.550 -15.099 -1.411 1.00 96.50 212 GLY A CA 1
ATOM 1754 C C . GLY A 1 212 ? -6.623 -14.234 -2.091 1.00 96.50 212 GLY A C 1
ATOM 1755 O O . GLY A 1 212 ? -7.441 -14.776 -2.832 1.00 96.50 212 GLY A O 1
ATOM 1756 N N . ALA A 1 213 ? -6.633 -12.921 -1.852 1.00 97.38 213 ALA A N 1
ATOM 1757 C CA . ALA A 1 213 ? -7.509 -11.940 -2.490 1.00 97.38 213 ALA A CA 1
ATOM 1758 C C . ALA A 1 213 ? -6.719 -10.968 -3.378 1.00 97.38 213 ALA A C 1
ATOM 1760 O O . ALA A 1 213 ? -5.512 -10.788 -3.198 1.00 97.38 213 ALA A O 1
ATOM 1761 N N . VAL A 1 214 ? -7.423 -10.312 -4.304 1.00 98.12 214 VAL A N 1
ATOM 1762 C CA . VAL A 1 214 ? -6.857 -9.333 -5.241 1.00 98.12 214 VAL A CA 1
ATOM 1763 C C . VAL A 1 214 ? -7.543 -7.988 -5.061 1.00 98.12 214 VAL A C 1
ATOM 1765 O O . VAL A 1 214 ? -8.766 -7.917 -5.043 1.00 98.12 214 VAL A O 1
ATOM 1768 N N . PHE A 1 215 ? -6.762 -6.920 -4.965 1.00 98.25 215 PHE A N 1
ATOM 1769 C CA . PHE A 1 215 ? -7.257 -5.545 -5.006 1.00 98.25 215 PHE A CA 1
ATOM 1770 C C . PHE A 1 215 ? -6.488 -4.785 -6.077 1.00 98.25 215 PHE A C 1
ATOM 1772 O O . PHE A 1 215 ? -5.278 -4.961 -6.200 1.00 98.25 215 PHE A O 1
ATOM 1779 N N . LYS A 1 216 ? -7.170 -3.937 -6.847 1.00 98.19 216 LYS A N 1
ATOM 1780 C CA . LYS A 1 216 ? -6.533 -3.150 -7.912 1.00 98.19 216 LYS A CA 1
ATOM 1781 C C . LYS A 1 216 ? -6.657 -1.667 -7.608 1.00 98.19 216 LYS A C 1
ATOM 1783 O O . LYS A 1 216 ? -7.714 -1.205 -7.190 1.00 98.19 216 LYS A O 1
ATOM 1788 N N . PHE A 1 217 ? -5.592 -0.926 -7.852 1.00 96.56 217 PHE A N 1
ATOM 1789 C CA . PHE A 1 217 ? -5.487 0.512 -7.646 1.00 96.56 217 PHE A CA 1
ATOM 1790 C C . PHE A 1 217 ? -4.927 1.139 -8.918 1.00 96.56 217 PHE A C 1
ATOM 1792 O O . PHE A 1 217 ? -4.231 0.474 -9.680 1.00 96.56 217 PHE A O 1
ATOM 1799 N N . TYR A 1 218 ? -5.218 2.412 -9.153 1.00 90.56 218 TYR A N 1
ATOM 1800 C CA . TYR A 1 218 ? -4.648 3.137 -10.284 1.00 90.56 218 TYR A CA 1
ATOM 1801 C C . TYR A 1 218 ? -3.706 4.233 -9.794 1.00 90.56 218 TYR A C 1
ATOM 1803 O O . TYR A 1 218 ? -3.819 4.745 -8.670 1.00 90.56 218 TYR A O 1
ATOM 1811 N N . GLY A 1 219 ? -2.750 4.580 -10.636 1.00 92.00 219 GLY A N 1
ATOM 1812 C CA . GLY A 1 219 ? -1.664 5.452 -10.251 1.00 92.00 219 GLY A CA 1
ATOM 1813 C C . GLY A 1 219 ? -0.662 5.621 -11.371 1.00 92.00 219 GLY A C 1
ATOM 1814 O O . GLY A 1 219 ? -1.016 5.554 -12.540 1.00 92.00 219 GLY A O 1
ATOM 1815 N N . THR A 1 220 ? 0.585 5.853 -11.000 1.00 90.88 220 THR A N 1
ATOM 1816 C CA . THR A 1 220 ? 1.703 5.948 -11.933 1.00 90.88 220 THR A CA 1
ATOM 1817 C C . THR A 1 220 ? 2.953 5.358 -11.294 1.00 90.88 220 THR A C 1
ATOM 1819 O O . THR A 1 220 ? 3.243 5.569 -10.112 1.00 90.88 220 THR A O 1
ATOM 1822 N N . THR A 1 221 ? 3.661 4.566 -12.080 1.00 91.38 221 THR A N 1
ATOM 1823 C CA . THR A 1 221 ? 4.971 3.975 -11.808 1.00 91.38 221 THR A CA 1
ATOM 1824 C C . THR A 1 221 ? 6.098 4.837 -12.380 1.00 91.38 221 THR A C 1
ATOM 1826 O O . THR A 1 221 ? 7.279 4.510 -12.207 1.00 91.38 221 THR A O 1
ATOM 1829 N N . ASP A 1 222 ? 5.737 5.917 -13.072 1.00 85.88 222 ASP A N 1
ATOM 1830 C CA . ASP A 1 222 ? 6.659 6.803 -13.753 1.00 85.88 222 ASP A CA 1
ATOM 1831 C C . ASP A 1 222 ? 7.048 7.985 -12.872 1.00 85.88 222 ASP A C 1
ATOM 1833 O O . ASP A 1 222 ? 6.231 8.510 -12.098 1.00 85.88 222 ASP A O 1
ATOM 1837 N N . PRO A 1 223 ? 8.282 8.482 -13.024 1.00 82.62 223 PRO A N 1
ATOM 1838 C CA . PRO A 1 223 ? 8.625 9.764 -12.465 1.00 82.62 223 PRO A CA 1
ATOM 1839 C C . PRO A 1 223 ? 7.742 10.869 -13.052 1.00 82.62 223 PRO A C 1
ATOM 1841 O O . PRO A 1 223 ? 7.540 10.990 -14.258 1.00 82.62 223 PRO A O 1
ATOM 1844 N N . GLY A 1 224 ? 7.268 11.737 -12.168 1.00 77.44 224 GLY A N 1
ATOM 1845 C CA . GLY A 1 224 ? 6.866 13.088 -12.521 1.00 77.44 224 GLY A CA 1
ATOM 1846 C C . GLY A 1 224 ? 8.082 14.002 -12.706 1.00 77.44 224 GLY A C 1
ATOM 1847 O O . GLY A 1 224 ? 9.219 13.565 -12.884 1.00 77.44 224 GLY A O 1
ATOM 1848 N N . LYS A 1 225 ? 7.843 15.316 -12.637 1.00 73.12 225 LYS A N 1
ATOM 1849 C CA . LYS A 1 225 ? 8.869 16.347 -12.857 1.00 73.12 225 LYS A CA 1
ATOM 1850 C C . LYS A 1 225 ? 10.090 16.129 -11.958 1.00 73.12 225 LYS A C 1
ATOM 1852 O O . LYS A 1 225 ? 9.925 16.130 -10.748 1.00 73.12 225 LYS A O 1
ATOM 1857 N N . SER A 1 226 ? 11.288 16.055 -12.543 1.00 80.38 226 SER A N 1
ATOM 1858 C CA . SER A 1 226 ? 12.572 15.964 -11.832 1.00 80.38 226 SER A CA 1
ATOM 1859 C C . SER A 1 226 ? 13.409 17.227 -12.037 1.00 80.38 226 SER A C 1
ATOM 1861 O O . SER A 1 226 ? 13.491 17.758 -13.145 1.00 80.38 226 SER A O 1
ATOM 1863 N N . SER A 1 227 ? 14.054 17.701 -10.971 1.00 81.00 227 SER A N 1
ATOM 1864 C CA . SER A 1 227 ? 15.073 18.761 -11.018 1.00 81.00 227 SER A CA 1
ATOM 1865 C C . SER A 1 227 ? 16.512 18.223 -11.067 1.00 81.00 227 SER A C 1
ATOM 1867 O O . SER A 1 227 ? 17.473 18.992 -11.155 1.00 81.00 227 SER A O 1
ATOM 1869 N N . HIS A 1 228 ? 16.684 16.900 -11.015 1.00 85.31 228 HIS A N 1
ATOM 1870 C CA . HIS A 1 228 ? 17.996 16.273 -10.925 1.00 85.31 228 HIS A CA 1
ATOM 1871 C C . HIS A 1 228 ? 18.769 16.375 -12.247 1.00 85.31 228 HIS A C 1
ATOM 1873 O O . HIS A 1 228 ? 18.278 15.995 -13.308 1.00 85.31 228 HIS A O 1
ATOM 1879 N N . ARG A 1 229 ? 20.032 16.820 -12.185 1.00 87.12 229 ARG A N 1
ATOM 1880 C CA . ARG A 1 229 ? 20.871 17.063 -13.377 1.00 87.12 229 ARG A CA 1
ATOM 1881 C C . ARG A 1 229 ? 21.084 15.834 -14.266 1.00 87.12 229 ARG A C 1
ATOM 1883 O O . ARG A 1 229 ? 21.336 15.993 -15.453 1.00 87.12 229 ARG A O 1
ATOM 1890 N N . ALA A 1 230 ? 21.029 14.638 -13.690 1.00 88.38 230 ALA A N 1
ATOM 1891 C CA . ALA A 1 230 ? 21.227 13.397 -14.433 1.00 88.38 230 ALA A CA 1
ATOM 1892 C C . ALA A 1 230 ? 19.941 12.864 -15.074 1.00 88.38 230 ALA A C 1
ATOM 1894 O O . ALA A 1 230 ? 20.032 11.877 -15.783 1.00 88.38 230 ALA A O 1
ATOM 1895 N N . GLY A 1 231 ? 18.778 13.468 -14.798 1.00 89.50 231 GLY A N 1
ATOM 1896 C CA . GLY A 1 231 ? 17.502 12.940 -15.268 1.00 89.50 231 GLY A CA 1
ATOM 1897 C C . GLY A 1 231 ? 16.534 12.510 -14.179 1.00 89.50 231 GLY A C 1
ATOM 1898 O O . GLY A 1 231 ? 16.881 12.394 -12.992 1.00 89.50 231 GLY A O 1
ATOM 1899 N N . ALA A 1 232 ? 15.298 12.252 -14.595 1.00 90.62 232 ALA A N 1
ATOM 1900 C CA . ALA A 1 232 ? 14.288 11.634 -13.752 1.00 90.62 232 ALA A CA 1
ATOM 1901 C C . ALA A 1 232 ? 14.661 10.168 -13.449 1.00 90.62 232 ALA A C 1
ATOM 1903 O O . ALA A 1 232 ? 15.154 9.473 -14.336 1.00 90.62 232 ALA A O 1
ATOM 1904 N N . PRO A 1 233 ? 14.505 9.688 -12.200 1.00 93.25 233 PRO A N 1
ATOM 1905 C CA . PRO A 1 233 ? 14.817 8.305 -11.879 1.00 93.25 233 PRO A CA 1
ATOM 1906 C C . PRO A 1 233 ? 13.642 7.385 -12.221 1.00 93.25 233 PRO A C 1
ATOM 1908 O O . PRO A 1 233 ? 12.550 7.550 -11.681 1.00 93.25 233 PRO A O 1
ATOM 1911 N N . PHE A 1 234 ? 13.893 6.386 -13.061 1.00 93.94 234 PHE A N 1
ATOM 1912 C CA . PHE A 1 234 ? 12.969 5.292 -13.338 1.00 93.94 234 PHE A CA 1
ATOM 1913 C C . PHE A 1 234 ? 13.379 4.061 -12.538 1.00 93.94 234 PHE A C 1
ATOM 1915 O O . PHE A 1 234 ? 14.499 3.568 -12.679 1.00 93.94 234 PHE A O 1
ATOM 1922 N N . LEU A 1 235 ? 12.462 3.536 -11.721 1.00 96.12 235 LEU A N 1
ATOM 1923 C CA . LEU A 1 235 ? 12.626 2.208 -11.132 1.00 96.12 235 LEU A CA 1
ATOM 1924 C C . LEU A 1 235 ? 12.756 1.170 -12.252 1.00 96.12 235 LEU A C 1
ATOM 1926 O O . LEU A 1 235 ? 11.957 1.180 -13.200 1.00 96.12 235 LEU A O 1
ATOM 1930 N N . VAL A 1 236 ? 13.773 0.314 -12.142 1.00 96.62 236 VAL A N 1
ATOM 1931 C CA . VAL A 1 236 ? 14.028 -0.755 -13.115 1.00 96.62 236 VAL A CA 1
ATOM 1932 C C . VAL A 1 236 ? 12.955 -1.834 -13.037 1.00 96.62 236 VAL A C 1
ATOM 1934 O O . VAL A 1 236 ? 12.432 -2.105 -11.965 1.00 96.62 236 VAL A O 1
ATOM 1937 N N . HIS A 1 237 ? 12.650 -2.462 -14.170 1.00 96.31 237 HIS A N 1
ATOM 1938 C CA . HIS A 1 237 ? 11.767 -3.627 -14.238 1.00 96.31 237 HIS A CA 1
ATOM 1939 C C . HIS A 1 237 ? 12.294 -4.800 -13.383 1.00 96.31 237 HIS A C 1
ATOM 1941 O O . HIS A 1 237 ? 13.505 -5.054 -13.357 1.00 96.31 237 HIS A O 1
ATOM 1947 N N . GLY A 1 238 ? 11.389 -5.539 -12.731 1.00 98.12 238 GLY A N 1
ATOM 1948 C CA . GLY A 1 238 ? 11.698 -6.716 -11.911 1.00 98.12 238 GLY A CA 1
ATOM 1949 C C . GLY A 1 238 ? 11.138 -6.663 -10.485 1.00 98.12 238 GLY A C 1
ATOM 1950 O O . GLY A 1 238 ? 10.259 -5.861 -10.171 1.00 98.12 238 GLY A O 1
ATOM 1951 N N . GLN A 1 239 ? 11.630 -7.554 -9.614 1.00 98.69 239 GLN A N 1
ATOM 1952 C CA . GLN A 1 239 ? 11.185 -7.650 -8.219 1.00 98.69 239 GLN A CA 1
ATOM 1953 C C . GLN A 1 239 ? 12.091 -6.866 -7.256 1.00 98.69 239 GLN A C 1
ATOM 1955 O O . GLN A 1 239 ? 13.321 -6.906 -7.347 1.00 98.69 239 GLN A O 1
ATOM 1960 N N . HIS A 1 240 ? 11.471 -6.205 -6.280 1.00 98.62 240 HIS A N 1
ATOM 1961 C CA . HIS A 1 240 ? 12.115 -5.387 -5.260 1.00 98.62 240 HIS A CA 1
ATOM 1962 C C . HIS A 1 240 ? 11.530 -5.663 -3.872 1.00 98.62 240 HIS A C 1
ATOM 1964 O O . HIS A 1 240 ? 10.319 -5.820 -3.713 1.00 98.62 240 HIS A O 1
ATOM 1970 N N . HIS A 1 241 ? 12.363 -5.628 -2.836 1.00 97.75 241 HIS A N 1
ATOM 1971 C CA . HIS A 1 241 ? 11.892 -5.713 -1.458 1.00 97.75 241 HIS A CA 1
ATOM 1972 C C . HIS A 1 241 ? 11.502 -4.344 -0.910 1.00 97.75 241 HIS A C 1
ATOM 1974 O O . HIS A 1 241 ? 12.326 -3.432 -0.788 1.00 97.75 241 HIS A O 1
ATOM 1980 N N . TYR A 1 242 ? 10.243 -4.237 -0.495 1.00 96.75 242 TYR A N 1
ATOM 1981 C CA . TYR A 1 242 ? 9.712 -3.064 0.178 1.00 96.75 242 TYR A CA 1
ATOM 1982 C C . TYR A 1 242 ? 9.281 -3.403 1.601 1.00 96.75 242 TYR A C 1
ATOM 1984 O O . TYR A 1 242 ? 8.974 -4.541 1.959 1.00 96.75 242 TYR A O 1
ATOM 1992 N N . ARG A 1 243 ? 9.247 -2.373 2.436 1.00 93.25 243 ARG A N 1
ATOM 1993 C CA . ARG A 1 243 ? 8.655 -2.430 3.766 1.00 93.25 243 ARG A CA 1
ATOM 1994 C C . ARG A 1 243 ? 7.805 -1.213 4.019 1.00 93.25 243 ARG A C 1
ATOM 1996 O O . ARG A 1 243 ? 7.949 -0.171 3.381 1.00 93.25 243 ARG A O 1
ATOM 2003 N N . PHE A 1 244 ? 6.988 -1.325 5.041 1.00 89.75 244 PHE A N 1
ATOM 2004 C CA . PHE A 1 244 ? 6.331 -0.186 5.620 1.00 89.75 244 PHE A CA 1
ATOM 2005 C C . PHE A 1 244 ? 7.335 0.801 6.219 1.00 89.75 244 PHE A C 1
ATOM 2007 O O . PHE A 1 244 ? 8.303 0.430 6.890 1.00 89.75 244 PHE A O 1
ATOM 2014 N N . GLY A 1 245 ? 7.089 2.078 5.980 1.00 89.81 245 GLY A N 1
ATOM 2015 C CA . GLY A 1 245 ? 7.893 3.178 6.474 1.00 89.81 245 GLY A CA 1
ATOM 2016 C C . GLY A 1 245 ? 7.137 4.492 6.362 1.00 89.81 245 GLY A C 1
ATOM 2017 O O . GLY A 1 245 ? 5.906 4.535 6.316 1.00 89.81 245 GLY A O 1
ATOM 2018 N N . TRP A 1 246 ? 7.892 5.585 6.327 1.00 89.69 246 TRP A N 1
ATOM 2019 C CA . TRP A 1 246 ? 7.334 6.930 6.417 1.00 89.69 246 TRP A CA 1
ATOM 2020 C C . TRP A 1 246 ? 7.849 7.831 5.298 1.00 89.69 246 TRP A C 1
ATOM 2022 O O . TRP A 1 246 ? 9.058 7.951 5.084 1.00 89.69 246 TRP A O 1
ATOM 2032 N N . HIS A 1 247 ? 6.936 8.487 4.591 1.00 88.69 247 HIS A N 1
ATOM 2033 C CA . HIS A 1 247 ? 7.241 9.462 3.549 1.00 88.69 247 HIS A CA 1
ATOM 2034 C C . HIS A 1 247 ? 7.268 10.895 4.112 1.00 88.69 247 HIS A C 1
ATOM 2036 O O . HIS A 1 247 ? 6.765 11.141 5.206 1.00 88.69 247 HIS A O 1
ATOM 2042 N N . LYS A 1 248 ? 7.878 11.838 3.373 1.00 86.50 248 LYS A N 1
ATOM 2043 C CA . LYS A 1 248 ? 8.071 13.257 3.759 1.00 86.50 248 LYS A CA 1
ATOM 2044 C C . LYS A 1 248 ? 8.722 13.483 5.134 1.00 86.50 248 LYS A C 1
ATOM 2046 O O . LYS A 1 248 ? 8.424 14.463 5.796 1.00 86.50 248 LYS A O 1
ATOM 2051 N N . GLN A 1 249 ? 9.680 12.653 5.543 1.00 85.62 249 GLN A N 1
ATOM 2052 C CA . GLN A 1 249 ? 10.414 12.863 6.807 1.00 85.62 249 GLN A CA 1
ATOM 2053 C C . GLN A 1 249 ? 11.196 14.187 6.874 1.00 85.62 249 GLN A C 1
ATOM 2055 O O . GLN A 1 249 ? 11.512 14.656 7.959 1.00 85.62 249 GLN A O 1
ATOM 2060 N N . SER A 1 250 ? 11.483 14.828 5.739 1.00 85.12 250 SER A N 1
ATOM 2061 C CA . SER A 1 250 ? 12.054 16.181 5.721 1.00 85.12 250 SER A CA 1
ATOM 2062 C C . SER A 1 250 ? 11.057 17.280 6.116 1.00 85.12 250 SER A C 1
ATOM 2064 O O . SER A 1 250 ? 11.476 18.379 6.460 1.00 85.12 250 SER A O 1
ATOM 2066 N N . ASP A 1 251 ? 9.751 16.998 6.096 1.00 86.75 251 ASP A N 1
ATOM 2067 C CA . ASP A 1 251 ? 8.680 17.899 6.523 1.00 86.75 251 ASP A CA 1
ATOM 2068 C C . ASP A 1 251 ? 7.801 17.172 7.547 1.00 86.75 251 ASP A C 1
ATOM 2070 O O . ASP A 1 251 ? 6.836 16.489 7.199 1.00 86.75 251 ASP A O 1
ATOM 2074 N N . GLN A 1 252 ? 8.139 17.332 8.830 1.00 82.81 252 GLN A N 1
ATOM 2075 C CA . GLN A 1 252 ? 7.488 16.648 9.958 1.00 82.81 252 GLN A CA 1
ATOM 2076 C C . GLN A 1 252 ? 5.971 16.857 10.011 1.00 82.81 252 GLN A C 1
ATOM 2078 O O . GLN A 1 252 ? 5.233 16.006 10.508 1.00 82.81 252 GLN A O 1
ATOM 2083 N N . ASN A 1 253 ? 5.482 17.957 9.439 1.00 85.69 253 ASN A N 1
ATOM 2084 C CA . ASN A 1 253 ? 4.057 18.237 9.381 1.00 85.69 253 ASN A CA 1
ATOM 2085 C C . ASN A 1 253 ? 3.344 17.372 8.335 1.00 85.69 253 ASN A C 1
ATOM 2087 O O . ASN A 1 253 ? 2.151 17.124 8.466 1.00 85.69 253 ASN A O 1
ATOM 2091 N N . LYS A 1 254 ? 4.048 16.883 7.312 1.00 87.81 254 LYS A N 1
ATOM 2092 C CA . LYS A 1 254 ? 3.484 16.098 6.206 1.00 87.81 254 LYS A CA 1
ATOM 2093 C C . LYS A 1 254 ? 3.885 14.631 6.242 1.00 87.81 254 LYS A C 1
ATOM 2095 O O . LYS A 1 254 ? 3.685 13.946 5.248 1.00 87.81 254 LYS A O 1
ATOM 2100 N N . VAL A 1 255 ? 4.425 14.127 7.350 1.00 87.31 255 VAL A N 1
ATOM 2101 C CA . VAL A 1 255 ? 4.816 12.716 7.446 1.00 87.31 255 VAL A CA 1
ATOM 2102 C C . VAL A 1 255 ? 3.587 11.816 7.375 1.00 87.31 255 VAL A C 1
ATOM 2104 O O . VAL A 1 255 ? 2.596 12.077 8.056 1.00 87.31 255 VAL A O 1
ATOM 2107 N N . TYR A 1 256 ? 3.645 10.759 6.569 1.00 88.06 256 TYR A N 1
ATOM 2108 C CA . TYR A 1 256 ? 2.604 9.733 6.499 1.00 88.06 256 TYR A CA 1
ATOM 2109 C C . TYR A 1 256 ? 3.175 8.384 6.060 1.00 88.06 256 TYR A C 1
ATOM 2111 O O . TYR A 1 256 ? 4.301 8.297 5.573 1.00 88.06 256 TYR A O 1
ATOM 2119 N N . GLN A 1 257 ? 2.387 7.330 6.248 1.00 89.81 257 GLN A N 1
ATOM 2120 C CA . GLN A 1 257 ? 2.777 5.954 5.965 1.00 89.81 257 GLN A CA 1
ATOM 2121 C C . GLN A 1 257 ? 2.955 5.686 4.464 1.00 89.81 257 GLN A C 1
ATOM 2123 O O . GLN A 1 257 ? 2.093 6.036 3.653 1.00 89.81 257 GLN A O 1
ATOM 2128 N N . ALA A 1 258 ? 4.068 5.053 4.102 1.00 92.31 258 ALA A N 1
ATOM 2129 C CA . ALA A 1 258 ? 4.401 4.673 2.734 1.00 92.31 258 ALA A CA 1
ATOM 2130 C C . ALA A 1 258 ? 5.191 3.375 2.672 1.00 92.31 258 ALA A C 1
ATOM 2132 O O . ALA A 1 258 ? 5.726 2.918 3.681 1.00 92.31 258 ALA A O 1
ATOM 2133 N N . LEU A 1 259 ? 5.280 2.798 1.478 1.00 94.25 259 LEU A N 1
ATOM 2134 C CA . LEU A 1 259 ? 6.189 1.691 1.226 1.00 94.25 259 LEU A CA 1
ATOM 2135 C C . LEU A 1 259 ? 7.541 2.273 0.815 1.00 94.25 259 LEU A C 1
ATOM 2137 O O . LEU A 1 259 ? 7.616 3.115 -0.082 1.00 94.25 259 LEU A O 1
ATOM 2141 N N . LYS A 1 260 ? 8.609 1.830 1.471 1.00 94.12 260 LYS A N 1
ATOM 2142 C CA . LYS A 1 260 ? 9.991 2.233 1.190 1.00 94.12 260 LYS A CA 1
ATOM 2143 C C . LYS A 1 260 ? 10.824 1.009 0.815 1.00 94.12 260 LYS A C 1
ATOM 2145 O O . LYS A 1 260 ? 10.478 -0.084 1.272 1.00 94.12 260 LYS A O 1
ATOM 2150 N N . PRO A 1 261 ? 11.936 1.180 0.081 1.00 95.62 261 PRO A N 1
ATOM 2151 C CA . PRO A 1 261 ? 12.934 0.127 -0.055 1.00 95.62 261 PRO A CA 1
ATOM 2152 C C . PRO A 1 261 ? 13.293 -0.455 1.318 1.00 95.62 261 PRO A C 1
ATOM 2154 O O . PRO A 1 261 ? 13.405 0.287 2.304 1.00 95.62 261 PRO A O 1
ATOM 2157 N N . ARG A 1 262 ? 13.394 -1.785 1.407 1.00 94.38 262 ARG A N 1
ATOM 2158 C CA . ARG A 1 262 ? 13.534 -2.492 2.688 1.00 94.38 262 ARG A CA 1
ATOM 2159 C C . ARG A 1 262 ? 14.777 -2.050 3.460 1.00 94.38 262 ARG A C 1
ATOM 2161 O O . ARG A 1 262 ? 14.689 -1.860 4.678 1.00 94.38 262 ARG A O 1
ATOM 2168 N N . SER A 1 263 ? 15.901 -1.880 2.771 1.00 93.25 263 SER A N 1
ATOM 2169 C CA . SER A 1 263 ? 17.211 -1.647 3.367 1.00 93.25 263 SER A CA 1
ATOM 2170 C C . SER A 1 263 ? 18.077 -0.673 2.555 1.00 93.25 263 SER A C 1
ATOM 2172 O O . SER A 1 263 ? 18.039 0.534 2.795 1.00 93.25 263 SER A O 1
ATOM 2174 N N . SER A 1 264 ? 18.901 -1.183 1.638 1.00 94.00 264 SER A N 1
ATOM 2175 C CA . SER A 1 264 ? 19.952 -0.441 0.937 1.00 94.00 264 SER A CA 1
ATOM 2176 C C . SER A 1 264 ? 19.450 0.410 -0.228 1.00 94.00 264 SER A C 1
ATOM 2178 O O . SER A 1 264 ? 20.242 1.183 -0.763 1.00 94.00 264 SER A O 1
ATOM 2180 N N . GLY A 1 265 ? 18.175 0.305 -0.606 1.00 96.69 265 GLY A N 1
ATOM 2181 C CA . GLY A 1 265 ? 17.608 1.019 -1.746 1.00 96.69 265 GLY A CA 1
ATOM 2182 C C . GLY A 1 265 ? 17.369 0.119 -2.951 1.00 96.69 265 GLY A C 1
ATOM 2183 O O . GLY A 1 265 ? 17.830 -1.018 -3.008 1.00 96.69 265 GLY A O 1
ATOM 2184 N N . VAL A 1 266 ? 16.638 0.639 -3.926 1.00 98.00 266 VAL A N 1
ATOM 2185 C CA . VAL A 1 266 ? 16.317 -0.042 -5.185 1.00 98.00 266 VAL A CA 1
ATOM 2186 C C . VAL A 1 266 ? 17.147 0.518 -6.333 1.00 98.00 266 VAL A C 1
ATOM 2188 O O . VAL A 1 266 ? 17.648 1.640 -6.260 1.00 98.00 266 VAL A O 1
ATOM 2191 N N . LEU A 1 267 ? 17.295 -0.265 -7.396 1.00 98.31 267 LEU A N 1
ATOM 2192 C CA . LEU A 1 267 ? 18.025 0.145 -8.582 1.00 98.31 267 LEU A CA 1
ATOM 2193 C C . LEU A 1 267 ? 17.137 0.987 -9.491 1.00 98.31 267 LEU A C 1
ATOM 2195 O O . LEU A 1 267 ? 15.968 0.681 -9.713 1.00 98.31 267 LEU A O 1
ATOM 2199 N N . ILE A 1 268 ? 17.718 2.042 -10.039 1.00 97.19 268 ILE A N 1
ATOM 2200 C CA . ILE A 1 268 ? 17.087 2.911 -11.023 1.00 97.19 268 ILE A CA 1
ATOM 2201 C C . ILE A 1 268 ? 17.982 3.052 -12.252 1.00 97.19 268 ILE A C 1
ATOM 2203 O O . ILE A 1 268 ? 19.198 2.847 -12.181 1.00 97.19 268 ILE A O 1
ATOM 2207 N N . VAL A 1 269 ? 17.376 3.495 -13.345 1.00 95.81 269 VAL A N 1
ATOM 2208 C CA . VAL A 1 269 ? 18.067 4.173 -14.445 1.00 95.81 269 VAL A CA 1
ATOM 2209 C C . VAL A 1 269 ? 17.592 5.622 -14.517 1.00 95.81 269 VAL A C 1
ATOM 2211 O O . VAL A 1 269 ? 16.581 5.988 -13.910 1.00 95.81 269 VAL A O 1
ATOM 2214 N N . ARG A 1 270 ? 18.350 6.472 -15.205 1.00 93.88 270 ARG A N 1
ATOM 2215 C CA . ARG A 1 270 ? 18.023 7.889 -15.365 1.00 93.88 270 ARG A CA 1
ATOM 2216 C C . ARG A 1 270 ? 17.606 8.163 -16.800 1.00 93.88 270 ARG A C 1
ATOM 2218 O O . ARG A 1 270 ? 18.337 7.779 -17.703 1.00 93.88 270 ARG A O 1
ATOM 2225 N N . ASP A 1 271 ? 16.495 8.874 -16.950 1.00 90.44 271 ASP A N 1
ATOM 2226 C CA . ASP A 1 271 ? 16.084 9.523 -18.199 1.00 90.44 271 ASP A CA 1
ATOM 2227 C C . ASP A 1 271 ? 17.030 10.697 -18.484 1.00 90.44 271 ASP A C 1
ATOM 2229 O O . ASP A 1 271 ? 16.912 11.788 -17.913 1.00 90.44 271 ASP A O 1
ATOM 2233 N N . SER A 1 272 ? 18.067 10.407 -19.261 1.00 86.69 272 SER A N 1
ATOM 2234 C CA . SER A 1 272 ? 19.253 11.255 -19.376 1.00 86.69 272 SER A CA 1
ATOM 2235 C C . SER A 1 272 ? 19.079 12.419 -20.352 1.00 86.69 272 SER A C 1
ATOM 2237 O O . SER A 1 272 ? 19.678 13.482 -20.144 1.00 86.69 272 SER A O 1
ATOM 2239 N N . ASP A 1 273 ? 18.239 12.243 -21.371 1.00 87.94 273 ASP A N 1
ATOM 2240 C CA . ASP A 1 273 ? 17.859 13.266 -22.347 1.00 87.94 273 ASP A CA 1
ATOM 2241 C C . ASP A 1 273 ? 16.626 14.082 -21.911 1.00 87.94 273 ASP A C 1
ATOM 2243 O O . ASP A 1 273 ? 16.398 15.172 -22.447 1.00 87.94 273 ASP A O 1
ATOM 2247 N N . ARG A 1 274 ? 15.962 13.665 -20.823 1.00 86.38 274 ARG A N 1
ATOM 2248 C CA . ARG A 1 274 ? 14.917 14.398 -20.093 1.00 86.38 274 ARG A CA 1
ATOM 2249 C C . ARG A 1 274 ? 13.640 14.569 -20.902 1.00 86.38 274 ARG A C 1
ATOM 2251 O O . ARG A 1 274 ? 12.985 15.617 -20.809 1.00 86.38 274 ARG A O 1
ATOM 2258 N N . ASP A 1 275 ? 13.292 13.560 -21.687 1.00 85.31 275 ASP A N 1
ATOM 2259 C CA . ASP A 1 275 ? 12.068 13.532 -22.485 1.00 85.31 275 ASP A CA 1
ATOM 2260 C C . ASP A 1 275 ? 10.868 12.900 -21.742 1.00 85.31 275 ASP A C 1
ATOM 2262 O O . ASP A 1 275 ? 9.732 12.939 -22.237 1.00 85.31 275 ASP A O 1
ATOM 2266 N N . PHE A 1 276 ? 11.104 12.419 -20.511 1.00 82.94 276 PHE A N 1
ATOM 2267 C CA . PHE A 1 276 ? 10.163 11.687 -19.660 1.00 82.94 276 PHE A CA 1
ATOM 2268 C C . PHE A 1 276 ? 9.662 10.371 -20.270 1.00 82.94 276 PHE A C 1
ATOM 2270 O O . PHE A 1 276 ? 8.580 9.900 -19.911 1.00 82.94 276 PHE A O 1
ATOM 2277 N N . ALA A 1 277 ? 10.450 9.754 -21.144 1.00 86.25 277 ALA A N 1
ATOM 2278 C CA . ALA A 1 277 ? 10.258 8.403 -21.634 1.00 86.25 277 ALA A CA 1
ATOM 2279 C C . ALA A 1 277 ? 11.386 7.492 -21.133 1.00 86.25 277 ALA A C 1
ATOM 2281 O O . ALA A 1 277 ? 12.514 7.909 -20.901 1.00 86.25 277 ALA A O 1
ATOM 2282 N N . LEU A 1 278 ? 11.079 6.210 -20.950 1.00 86.94 278 LEU A N 1
ATOM 2283 C CA . LEU A 1 278 ? 12.092 5.197 -20.682 1.00 86.94 278 LEU A CA 1
ATOM 2284 C C . LEU A 1 278 ? 12.508 4.558 -22.006 1.00 86.94 278 LEU A C 1
ATOM 2286 O O . LEU A 1 278 ? 11.868 3.618 -22.482 1.00 86.94 278 LEU A O 1
ATOM 2290 N N . THR A 1 279 ? 13.570 5.077 -22.619 1.00 88.62 279 THR A N 1
ATOM 2291 C CA . THR A 1 279 ? 14.052 4.593 -23.917 1.00 88.62 279 THR A CA 1
ATOM 2292 C C . THR A 1 279 ? 15.109 3.495 -23.766 1.00 88.62 279 THR A C 1
ATOM 2294 O O . THR A 1 279 ? 15.676 3.269 -22.696 1.00 88.62 279 THR A O 1
ATOM 2297 N N . GLN A 1 280 ? 15.450 2.818 -24.870 1.00 88.06 280 GLN A N 1
ATOM 2298 C CA . GLN A 1 280 ? 16.577 1.873 -24.888 1.00 88.06 280 GLN A CA 1
ATOM 2299 C C . GLN A 1 280 ? 17.916 2.539 -24.522 1.00 88.06 280 GLN A C 1
ATOM 2301 O O . GLN A 1 280 ? 18.788 1.878 -23.958 1.00 88.06 280 GLN A O 1
ATOM 2306 N N . SER A 1 281 ? 18.074 3.839 -24.802 1.00 89.44 281 SER A N 1
ATOM 2307 C CA . SER A 1 281 ? 19.264 4.603 -24.411 1.00 89.44 281 SER A CA 1
ATOM 2308 C C . SER A 1 281 ? 19.357 4.728 -22.887 1.00 89.44 281 SER A C 1
ATOM 2310 O O . SER A 1 281 ? 20.400 4.431 -22.301 1.00 89.44 281 SER A O 1
ATOM 2312 N N . ASP A 1 282 ? 18.248 5.056 -22.222 1.00 91.00 282 ASP A N 1
ATOM 2313 C CA . ASP A 1 282 ? 18.203 5.179 -20.759 1.00 91.00 282 ASP A CA 1
ATOM 2314 C C . ASP A 1 282 ? 18.408 3.828 -20.074 1.00 91.00 282 ASP A C 1
ATOM 2316 O O . ASP A 1 282 ? 19.151 3.721 -19.096 1.00 91.00 282 ASP A O 1
ATOM 2320 N N . LEU A 1 283 ? 17.825 2.764 -20.637 1.00 90.94 283 LEU A N 1
ATOM 2321 C CA . LEU A 1 283 ? 18.028 1.388 -20.178 1.00 90.94 283 LEU A CA 1
ATOM 2322 C C . LEU A 1 283 ? 19.490 0.924 -20.302 1.00 90.94 283 LEU A C 1
ATOM 2324 O O . LEU A 1 283 ? 19.925 0.062 -19.531 1.00 90.94 283 LEU A O 1
ATOM 2328 N N . ALA A 1 284 ? 20.261 1.489 -21.235 1.00 91.88 284 ALA A N 1
ATOM 2329 C CA . ALA A 1 284 ? 21.700 1.260 -21.363 1.00 91.88 284 ALA A CA 1
ATOM 2330 C C . ALA A 1 284 ? 22.537 2.134 -20.404 1.00 91.88 284 ALA A C 1
ATOM 2332 O O . ALA A 1 284 ? 23.688 1.796 -20.109 1.00 91.88 284 ALA A O 1
ATOM 2333 N N . GLY A 1 285 ? 21.961 3.215 -19.869 1.00 92.12 285 GLY A N 1
ATOM 2334 C CA . GLY A 1 285 ? 22.583 4.112 -18.893 1.00 92.12 285 GLY A CA 1
ATOM 2335 C C . GLY A 1 285 ? 22.887 3.444 -17.548 1.00 92.12 285 GLY A C 1
ATOM 2336 O O . GLY A 1 285 ? 22.431 2.339 -17.261 1.00 92.12 285 GLY A O 1
ATOM 2337 N N . SER A 1 286 ? 23.694 4.084 -16.699 1.00 93.50 286 SER A N 1
ATOM 2338 C CA . SER A 1 286 ? 24.183 3.516 -15.429 1.00 93.50 286 SER A CA 1
ATOM 2339 C C . SER A 1 286 ? 23.070 3.116 -14.451 1.00 93.50 286 SER A C 1
ATOM 2341 O O . SER A 1 286 ? 22.139 3.879 -14.216 1.00 93.50 286 SER A O 1
ATOM 2343 N N . LEU A 1 287 ? 23.223 1.945 -13.817 1.00 96.94 287 LEU A N 1
ATOM 2344 C CA . LEU A 1 287 ? 22.393 1.540 -12.681 1.00 96.94 287 LEU A CA 1
ATOM 2345 C C . LEU A 1 287 ? 22.816 2.315 -11.429 1.00 96.94 287 LEU A C 1
ATOM 2347 O O . LEU A 1 287 ? 23.966 2.216 -10.988 1.00 96.94 287 LEU A O 1
ATOM 2351 N N . GLU A 1 288 ? 21.883 3.045 -10.826 1.00 96.00 288 GLU A N 1
ATOM 2352 C CA . GLU A 1 288 ? 22.097 3.730 -9.549 1.00 96.00 288 GLU A CA 1
ATOM 2353 C C . GLU A 1 288 ? 21.287 3.046 -8.450 1.00 96.00 288 GLU A C 1
ATOM 2355 O O . GLU A 1 288 ? 20.121 2.721 -8.647 1.00 96.00 288 GLU A O 1
ATOM 2360 N N . ASN A 1 289 ? 21.882 2.861 -7.272 1.00 96.81 289 ASN A N 1
ATOM 2361 C CA . ASN A 1 289 ? 21.136 2.416 -6.099 1.00 96.81 289 ASN A CA 1
ATOM 2362 C C . ASN A 1 289 ? 20.566 3.632 -5.355 1.00 96.81 289 ASN A C 1
ATOM 2364 O O . ASN A 1 289 ? 21.299 4.577 -5.055 1.00 96.81 289 ASN A O 1
ATOM 2368 N N . ASN A 1 290 ? 19.265 3.611 -5.069 1.00 95.25 290 ASN A N 1
ATOM 2369 C CA . ASN A 1 290 ? 18.523 4.747 -4.545 1.00 95.25 290 ASN A CA 1
ATOM 2370 C C . ASN A 1 290 ? 17.534 4.323 -3.445 1.00 95.25 290 ASN A C 1
ATOM 2372 O O . ASN A 1 290 ? 16.648 3.495 -3.647 1.00 95.25 290 ASN A O 1
ATOM 2376 N N . ASN A 1 291 ? 17.660 4.929 -2.263 1.00 93.12 291 ASN A N 1
ATOM 2377 C CA . ASN A 1 291 ? 16.844 4.614 -1.088 1.00 93.12 291 ASN A CA 1
ATOM 2378 C C . ASN A 1 291 ? 15.598 5.506 -0.917 1.00 93.12 291 ASN A C 1
ATOM 2380 O O . ASN A 1 291 ? 14.875 5.357 0.070 1.00 93.12 291 ASN A O 1
ATOM 2384 N N . SER A 1 292 ? 15.346 6.440 -1.841 1.00 90.75 292 SER A N 1
ATOM 2385 C CA . SER A 1 292 ? 14.241 7.402 -1.748 1.00 90.75 292 SER A CA 1
ATOM 2386 C C . SER A 1 292 ? 13.046 7.073 -2.649 1.00 90.75 292 SER A C 1
ATOM 2388 O O . SER A 1 292 ? 12.007 7.726 -2.528 1.00 90.75 292 SER A O 1
ATOM 2390 N N . ILE A 1 293 ? 13.159 6.043 -3.495 1.00 93.50 293 ILE A N 1
ATOM 2391 C CA . ILE A 1 293 ? 12.112 5.588 -4.421 1.00 93.50 293 ILE A CA 1
ATOM 2392 C C . ILE A 1 293 ? 11.026 4.830 -3.653 1.00 93.50 293 ILE A C 1
ATOM 2394 O O . ILE A 1 293 ? 11.100 3.621 -3.440 1.00 93.50 293 ILE A O 1
ATOM 2398 N N . ASN A 1 294 ? 10.013 5.560 -3.197 1.00 93.75 294 ASN A N 1
ATOM 2399 C CA . ASN A 1 294 ? 8.917 5.016 -2.394 1.00 93.75 294 ASN A CA 1
ATOM 2400 C C . ASN A 1 294 ? 7.724 4.594 -3.271 1.00 93.75 294 ASN A C 1
ATOM 2402 O O . ASN A 1 294 ? 7.674 4.909 -4.457 1.00 93.75 294 ASN A O 1
ATOM 2406 N N . ILE A 1 295 ? 6.724 3.959 -2.661 1.00 95.00 295 ILE A N 1
ATOM 2407 C CA . ILE A 1 295 ? 5.360 3.871 -3.197 1.00 95.00 295 ILE A CA 1
ATOM 2408 C C . ILE A 1 295 ? 4.456 4.599 -2.207 1.00 95.00 295 ILE A C 1
ATOM 2410 O O . ILE A 1 295 ? 4.401 4.230 -1.029 1.00 95.00 295 ILE A O 1
ATOM 2414 N N . HIS A 1 296 ? 3.820 5.685 -2.647 1.00 93.69 296 HIS A N 1
ATOM 2415 C CA . HIS A 1 296 ? 3.107 6.585 -1.747 1.00 93.69 296 HIS A CA 1
ATOM 2416 C C . HIS A 1 296 ? 1.835 7.189 -2.351 1.00 93.69 296 HIS A C 1
ATOM 2418 O O . HIS A 1 296 ? 1.480 6.980 -3.507 1.00 93.69 296 HIS A O 1
ATOM 2424 N N . TRP A 1 297 ? 1.124 7.954 -1.531 1.00 93.38 297 TRP A N 1
ATOM 2425 C CA . TRP A 1 297 ? -0.119 8.615 -1.902 1.00 93.38 297 TRP A CA 1
ATOM 2426 C C . TRP A 1 297 ? 0.099 9.803 -2.845 1.00 93.38 297 TRP A C 1
ATOM 2428 O O . TRP A 1 297 ? 0.949 10.659 -2.582 1.00 93.38 297 TRP A O 1
ATOM 2438 N N . GLY A 1 298 ? -0.720 9.885 -3.895 1.00 89.00 298 GLY A N 1
ATOM 2439 C CA . GLY A 1 298 ? -0.680 10.940 -4.919 1.00 89.00 298 GLY A CA 1
ATOM 2440 C C . GLY A 1 298 ? -1.695 12.060 -4.792 1.00 89.00 298 GLY A C 1
ATOM 2441 O O . GLY A 1 298 ? -1.913 12.794 -5.754 1.00 89.00 298 GLY A O 1
ATOM 2442 N N . GLY A 1 299 ? -2.399 12.160 -3.668 1.00 89.31 299 GLY A N 1
ATOM 2443 C CA . GLY A 1 299 ? -3.643 12.925 -3.637 1.00 89.31 299 GLY A CA 1
ATOM 2444 C C . GLY A 1 299 ? -4.787 12.141 -4.278 1.00 89.31 299 GLY A C 1
ATOM 2445 O O . GLY A 1 299 ? -4.762 10.913 -4.383 1.00 89.31 299 GLY A O 1
ATOM 2446 N N . ARG A 1 300 ? -5.800 12.863 -4.756 1.00 86.88 300 ARG A N 1
ATOM 2447 C CA . ARG A 1 300 ? -6.970 12.281 -5.436 1.00 86.88 300 ARG A CA 1
ATOM 2448 C C . ARG A 1 300 ? -6.682 11.836 -6.882 1.00 86.88 300 ARG A C 1
ATOM 2450 O O . ARG A 1 300 ? -7.584 11.387 -7.568 1.00 86.88 300 ARG A O 1
ATOM 2457 N N . GLY A 1 301 ? -5.445 11.958 -7.367 1.00 81.00 301 GLY A N 1
ATOM 2458 C CA . GLY A 1 301 ? -5.080 11.570 -8.736 1.00 81.00 301 GLY A CA 1
ATOM 2459 C C . GLY A 1 301 ? -5.282 12.657 -9.794 1.00 81.00 301 GLY A C 1
ATOM 2460 O O . GLY A 1 301 ? -5.366 12.344 -10.975 1.00 81.00 301 GLY A O 1
ATOM 2461 N N . VAL A 1 302 ? -5.339 13.928 -9.380 1.00 72.31 302 VAL A N 1
ATOM 2462 C CA . VAL A 1 302 ? -5.438 15.095 -10.281 1.00 72.31 302 VAL A CA 1
ATOM 2463 C C . VAL A 1 302 ? -4.079 15.590 -10.798 1.00 72.31 302 VAL A C 1
ATOM 2465 O O . VAL A 1 302 ? -4.031 16.483 -11.636 1.00 72.31 302 VAL A O 1
ATOM 2468 N N . SER A 1 303 ? -2.968 15.051 -10.286 1.00 64.88 303 SER A N 1
ATOM 2469 C CA . SER A 1 303 ? -1.609 15.465 -10.656 1.00 64.88 303 SER A CA 1
ATOM 2470 C C . SER A 1 303 ? -0.561 14.429 -10.236 1.00 64.88 303 SER A C 1
ATOM 2472 O O . SER A 1 303 ? -0.759 13.777 -9.211 1.00 64.88 303 SER A O 1
ATOM 2474 N N . ASN A 1 304 ? 0.564 14.342 -10.955 1.00 61.50 304 ASN A N 1
ATOM 2475 C CA . ASN A 1 304 ? 1.742 13.548 -10.582 1.00 61.50 304 ASN A CA 1
ATOM 2476 C C . ASN A 1 304 ? 2.908 14.481 -10.182 1.00 61.50 304 ASN A C 1
ATOM 2478 O O . ASN A 1 304 ? 3.401 15.250 -11.005 1.00 61.50 304 ASN A O 1
ATOM 2482 N N . TRP A 1 305 ? 3.338 14.442 -8.915 1.00 58.31 305 TRP A N 1
ATOM 2483 C CA . TRP A 1 305 ? 4.398 15.313 -8.365 1.00 58.31 305 TRP A CA 1
ATOM 2484 C C . TRP A 1 305 ? 5.512 14.527 -7.666 1.00 58.31 305 TRP A C 1
ATOM 2486 O O . TRP A 1 305 ? 5.990 14.942 -6.606 1.00 58.31 305 TRP A O 1
ATOM 2496 N N . SER A 1 306 ? 5.898 13.373 -8.207 1.00 65.75 306 SER A N 1
ATOM 2497 C CA . SER A 1 306 ? 6.987 12.592 -7.625 1.00 65.75 306 SER A CA 1
ATOM 2498 C C . SER A 1 306 ? 8.243 12.609 -8.483 1.00 65.75 306 SER A C 1
ATOM 2500 O O . SER A 1 306 ? 8.174 12.298 -9.662 1.00 65.75 306 SER A O 1
ATOM 2502 N N . GLU A 1 307 ? 9.406 12.911 -7.899 1.00 67.75 307 GLU A N 1
ATOM 2503 C CA . GLU A 1 307 ? 10.712 12.752 -8.562 1.00 67.75 307 GLU A CA 1
ATOM 2504 C C . GLU A 1 307 ? 11.109 11.255 -8.591 1.00 67.75 307 GLU A C 1
ATOM 2506 O O . GLU A 1 307 ? 12.120 10.857 -8.016 1.00 67.75 307 GLU A O 1
ATOM 2511 N N . GLY A 1 308 ? 10.261 10.414 -9.199 1.00 74.81 308 GLY A N 1
ATOM 2512 C CA . GLY A 1 308 ? 10.460 8.973 -9.419 1.00 74.81 308 GLY A CA 1
ATOM 2513 C C . GLY A 1 308 ? 9.983 8.010 -8.341 1.00 74.81 308 GLY A C 1
ATOM 2514 O O . GLY A 1 308 ? 10.209 6.813 -8.487 1.00 74.81 308 GLY A O 1
ATOM 2515 N N . CYS A 1 309 ? 9.291 8.466 -7.288 1.00 87.62 309 CYS A N 1
ATOM 2516 C CA . CYS A 1 309 ? 8.496 7.513 -6.508 1.00 87.62 309 CYS A CA 1
ATOM 2517 C C . CYS A 1 309 ? 7.264 7.103 -7.311 1.00 87.62 309 CYS A C 1
ATOM 2519 O O . CYS A 1 309 ? 6.757 7.856 -8.138 1.00 87.62 309 CYS A O 1
ATOM 2521 N N . GLN A 1 310 ? 6.732 5.946 -6.961 1.00 92.12 310 GLN A N 1
ATOM 2522 C CA . GLN A 1 310 ? 5.489 5.452 -7.513 1.00 92.12 310 GLN A CA 1
ATOM 2523 C C . GLN A 1 310 ? 4.323 5.950 -6.680 1.00 92.12 310 GLN A C 1
ATOM 2525 O O . GLN A 1 310 ? 4.415 6.098 -5.454 1.00 92.12 310 GLN A O 1
ATOM 2530 N N . VAL A 1 311 ? 3.222 6.233 -7.352 1.00 92.06 311 VAL A N 1
ATOM 2531 C CA . VAL A 1 311 ? 2.137 6.999 -6.771 1.00 92.06 311 VAL A CA 1
ATOM 2532 C C . VAL A 1 311 ? 0.823 6.282 -6.997 1.00 92.06 311 VAL A C 1
ATOM 2534 O O . VAL A 1 311 ? 0.478 5.964 -8.126 1.00 92.06 311 VAL A O 1
ATOM 2537 N N . ILE A 1 312 ? 0.064 6.081 -5.924 1.00 94.06 312 ILE A N 1
ATOM 2538 C CA . ILE A 1 312 ? -1.280 5.502 -5.968 1.00 94.06 312 ILE A CA 1
ATOM 2539 C C . ILE A 1 312 ? -2.305 6.589 -5.647 1.00 94.06 312 ILE A C 1
ATOM 2541 O O . ILE A 1 312 ? -2.166 7.355 -4.682 1.00 94.06 312 ILE A O 1
ATOM 2545 N N . CYS A 1 313 ? -3.340 6.664 -6.478 1.00 93.31 313 CYS A N 1
ATOM 2546 C CA . CYS A 1 313 ? -4.384 7.670 -6.373 1.00 93.31 313 CYS A CA 1
ATOM 2547 C C . CYS A 1 313 ? -5.409 7.300 -5.299 1.00 93.31 313 CYS A C 1
ATOM 2549 O O . CYS A 1 313 ? -5.768 6.142 -5.122 1.00 93.31 313 CYS A O 1
ATOM 2551 N N . GLY A 1 314 ? -5.925 8.308 -4.595 1.00 94.50 314 GLY A N 1
ATOM 2552 C CA . GLY A 1 314 ? -6.925 8.112 -3.547 1.00 94.50 314 GLY A CA 1
ATOM 2553 C C . GLY A 1 314 ? -8.372 7.988 -4.032 1.00 94.50 314 GLY A C 1
ATOM 2554 O O . GLY A 1 314 ? -9.227 7.643 -3.224 1.00 94.50 314 GLY A O 1
ATOM 2555 N N . ARG A 1 315 ? -8.677 8.286 -5.303 1.00 94.00 315 ARG A N 1
ATOM 2556 C CA . ARG A 1 315 ? -10.064 8.445 -5.785 1.00 94.00 315 ARG A CA 1
ATOM 2557 C C . ARG A 1 315 ? -10.892 7.168 -5.738 1.00 94.00 315 ARG A C 1
ATOM 2559 O O . ARG A 1 315 ? -12.087 7.252 -5.505 1.00 94.00 315 ARG A O 1
ATOM 2566 N N . GLY A 1 316 ? -10.274 6.011 -5.939 1.00 95.44 316 GLY A N 1
ATOM 2567 C CA . GLY A 1 316 ? -11.001 4.755 -6.002 1.00 95.44 316 GLY A CA 1
ATOM 2568 C C . GLY A 1 316 ? -10.100 3.557 -6.253 1.00 95.44 316 GLY A C 1
ATOM 2569 O O . GLY A 1 316 ? -8.913 3.702 -6.549 1.00 95.44 316 GLY A O 1
ATOM 2570 N N . TYR A 1 317 ? -10.674 2.376 -6.076 1.00 97.56 317 TYR A N 1
ATOM 2571 C CA . TYR A 1 317 ? -10.016 1.086 -6.265 1.00 97.56 317 TYR A CA 1
ATOM 2572 C C . TYR A 1 317 ? -11.035 0.054 -6.759 1.00 97.56 317 TYR A C 1
ATOM 2574 O O . TYR A 1 317 ? -12.231 0.326 -6.794 1.00 97.56 317 TYR A O 1
ATOM 2582 N N . ILE A 1 318 ? -10.571 -1.134 -7.135 1.00 98.00 318 ILE A N 1
ATOM 2583 C CA . ILE A 1 318 ? -11.422 -2.285 -7.427 1.00 98.00 318 ILE A CA 1
ATOM 2584 C C . ILE A 1 318 ? -11.181 -3.305 -6.321 1.00 98.00 318 ILE A C 1
ATOM 2586 O O . ILE A 1 318 ? -10.035 -3.672 -6.038 1.00 98.00 318 ILE A O 1
ATOM 2590 N N . ASN A 1 319 ? -12.263 -3.722 -5.672 1.00 97.25 319 ASN A N 1
ATOM 2591 C CA . ASN A 1 319 ? -12.227 -4.614 -4.523 1.00 97.25 319 ASN A CA 1
ATOM 2592 C C . ASN A 1 319 ? -11.998 -6.089 -4.932 1.00 97.25 319 ASN A C 1
ATOM 2594 O O . ASN A 1 319 ? -11.896 -6.437 -6.109 1.00 97.25 319 ASN A O 1
ATOM 2598 N N . HIS A 1 320 ? -11.974 -6.972 -3.933 1.00 96.25 320 HIS A N 1
ATOM 2599 C CA . HIS A 1 320 ? -11.820 -8.422 -4.100 1.00 96.25 320 HIS A CA 1
ATOM 2600 C C . HIS A 1 320 ? -12.971 -9.127 -4.838 1.00 96.25 320 HIS A C 1
ATOM 2602 O O . HIS A 1 320 ? -12.801 -10.280 -5.234 1.00 96.25 320 HIS A O 1
ATOM 2608 N N . ARG A 1 321 ? -14.112 -8.453 -5.035 1.00 95.50 321 ARG A N 1
ATOM 2609 C CA . ARG A 1 321 ? -15.243 -8.904 -5.862 1.00 95.50 321 ARG A CA 1
ATOM 2610 C C . ARG A 1 321 ? -15.165 -8.398 -7.303 1.00 95.50 321 ARG A C 1
ATOM 2612 O O . ARG A 1 321 ? -16.088 -8.618 -8.079 1.00 95.50 321 ARG A O 1
ATOM 2619 N N . ASN A 1 322 ? -14.068 -7.732 -7.672 1.00 94.62 322 ASN A N 1
ATOM 2620 C CA . ASN A 1 322 ? -13.910 -7.054 -8.955 1.00 94.62 322 ASN A CA 1
ATOM 2621 C C . ASN A 1 322 ? -14.925 -5.908 -9.175 1.00 94.62 322 ASN A C 1
ATOM 2623 O O . ASN A 1 322 ? -15.252 -5.569 -10.310 1.00 94.62 322 ASN A O 1
ATOM 2627 N N . GLU A 1 323 ? -15.402 -5.284 -8.094 1.00 95.88 323 GLU A N 1
ATOM 2628 C CA . GLU A 1 323 ? -16.309 -4.133 -8.139 1.00 95.88 323 GLU A CA 1
ATOM 2629 C C . GLU A 1 323 ? -15.534 -2.833 -7.918 1.00 95.88 323 GLU A C 1
ATOM 2631 O O . GLU A 1 323 ? -14.640 -2.755 -7.070 1.00 95.88 323 GLU A O 1
ATOM 2636 N N . ALA A 1 324 ? -15.890 -1.798 -8.676 1.00 96.88 324 ALA A N 1
ATOM 2637 C CA . ALA A 1 324 ? -15.296 -0.476 -8.552 1.00 96.88 324 ALA A CA 1
ATOM 2638 C C . ALA A 1 324 ? -15.847 0.250 -7.316 1.00 96.88 324 ALA A C 1
ATOM 2640 O O . ALA A 1 324 ? -17.059 0.343 -7.131 1.00 96.88 324 ALA A O 1
ATOM 2641 N N . VAL A 1 325 ? -14.956 0.793 -6.490 1.00 97.06 325 VAL A N 1
ATOM 2642 C CA . VAL A 1 325 ? -15.288 1.505 -5.256 1.00 97.06 325 VAL A CA 1
ATOM 2643 C C . VAL A 1 325 ? -14.846 2.959 -5.370 1.00 97.06 325 VAL A C 1
ATOM 2645 O O . VAL A 1 325 ? -13.651 3.254 -5.440 1.00 97.06 325 VAL A O 1
ATOM 2648 N N . ASP A 1 326 ? -15.821 3.868 -5.345 1.00 95.62 326 ASP A N 1
ATOM 2649 C CA . ASP A 1 326 ? -15.584 5.310 -5.319 1.00 95.62 326 ASP A CA 1
ATOM 2650 C C . ASP A 1 326 ? -15.278 5.793 -3.890 1.00 95.62 326 ASP A C 1
ATOM 2652 O O . ASP A 1 326 ? -16.018 5.521 -2.931 1.00 95.62 326 ASP A O 1
ATOM 2656 N N . CYS A 1 327 ? -14.177 6.530 -3.761 1.00 95.75 327 CYS A N 1
ATOM 2657 C CA . CYS A 1 327 ? -13.714 7.184 -2.542 1.00 95.75 327 CYS A CA 1
ATOM 2658 C C . CYS A 1 327 ? -13.733 8.719 -2.664 1.00 95.75 327 CYS A C 1
ATOM 2660 O O . CYS A 1 327 ? -13.332 9.408 -1.727 1.00 95.75 327 CYS A O 1
ATOM 2662 N N . SER A 1 328 ? -14.181 9.286 -3.790 1.00 93.12 328 SER A N 1
ATOM 2663 C CA . SER A 1 328 ? -14.052 10.711 -4.136 1.00 93.12 328 SER A CA 1
ATOM 2664 C C . SER A 1 328 ? -14.594 11.670 -3.076 1.00 93.12 328 SER A C 1
ATOM 2666 O O . SER A 1 328 ? -14.008 12.733 -2.872 1.00 93.12 328 SER A O 1
ATOM 2668 N N . GLN A 1 329 ? -15.669 11.292 -2.376 1.00 92.94 329 GLN A N 1
ATOM 2669 C CA . GLN A 1 329 ? -16.299 12.114 -1.332 1.00 92.94 329 GLN A CA 1
ATOM 2670 C C . GLN A 1 329 ? -15.423 12.316 -0.083 1.00 92.94 329 GLN A C 1
ATOM 2672 O O . GLN A 1 329 ? -15.598 13.292 0.647 1.00 92.94 329 GLN A O 1
ATOM 2677 N N . PHE A 1 330 ? -14.483 11.408 0.180 1.00 94.06 330 PHE A N 1
ATOM 2678 C CA . PHE A 1 330 ? -13.593 11.473 1.342 1.00 94.06 330 PHE A CA 1
ATOM 2679 C C . PHE A 1 330 ? -12.111 11.351 0.974 1.00 94.06 330 PHE A C 1
ATOM 2681 O O . PHE A 1 330 ? -11.261 11.304 1.858 1.00 94.06 330 PHE A O 1
ATOM 2688 N N . ALA A 1 331 ? -11.764 11.310 -0.311 1.00 94.50 331 ALA A N 1
ATOM 2689 C CA . ALA A 1 331 ? -10.384 11.313 -0.765 1.00 94.50 331 ALA A CA 1
ATOM 2690 C C . ALA A 1 331 ? -9.834 12.746 -0.783 1.00 94.50 331 ALA A C 1
ATOM 2692 O O . ALA A 1 331 ? -10.180 13.560 -1.645 1.00 94.50 331 ALA A O 1
ATOM 2693 N N . ALA A 1 332 ? -8.908 13.033 0.131 1.00 93.19 332 ALA A N 1
ATOM 2694 C CA . ALA A 1 332 ? -8.206 14.304 0.174 1.00 93.19 332 ALA A CA 1
ATOM 2695 C C . ALA A 1 332 ? -7.513 14.587 -1.170 1.00 93.19 332 ALA A C 1
ATOM 2697 O O . ALA A 1 332 ? -6.879 13.722 -1.780 1.00 93.19 332 ALA A O 1
ATOM 2698 N N . THR A 1 333 ? -7.603 15.832 -1.634 1.00 89.69 333 THR A N 1
ATOM 2699 C CA . THR A 1 333 ? -6.897 16.257 -2.854 1.00 89.69 333 THR A CA 1
ATOM 2700 C C . THR A 1 333 ? -5.478 16.708 -2.531 1.00 89.69 333 THR A C 1
ATOM 2702 O O . THR A 1 333 ? -4.558 16.458 -3.305 1.00 89.69 333 THR A O 1
ATOM 2705 N N . THR A 1 334 ? -5.288 17.341 -1.372 1.00 89.19 334 THR A N 1
ATOM 2706 C CA . THR A 1 334 ? -3.998 17.872 -0.926 1.00 89.19 334 THR A CA 1
ATOM 2707 C C . THR A 1 334 ? -3.742 17.533 0.538 1.00 89.19 334 THR A C 1
ATOM 2709 O O . THR A 1 334 ? -4.644 17.128 1.277 1.00 89.19 334 THR A O 1
ATOM 2712 N N . TYR A 1 335 ? -2.508 17.769 0.985 1.00 88.94 335 TYR A N 1
ATOM 2713 C CA . TYR A 1 335 ? -2.137 17.678 2.397 1.00 88.94 335 TYR A CA 1
ATOM 2714 C C . TYR A 1 335 ? -3.027 18.537 3.304 1.00 88.94 335 TYR A C 1
ATOM 2716 O O . TYR A 1 335 ? -3.375 18.094 4.390 1.00 88.94 335 TYR A O 1
ATOM 2724 N N . ALA A 1 336 ? -3.427 19.735 2.862 1.00 88.31 336 ALA A N 1
ATOM 2725 C CA . ALA A 1 336 ? -4.194 20.673 3.684 1.00 88.31 336 ALA A CA 1
ATOM 2726 C C . ALA A 1 336 ? -5.591 20.146 4.048 1.00 88.31 336 ALA A C 1
ATOM 2728 O O . ALA A 1 336 ? -6.113 20.457 5.116 1.00 88.31 336 ALA A O 1
ATOM 2729 N N . THR A 1 337 ? -6.186 19.333 3.173 1.00 90.44 337 THR A N 1
ATOM 2730 C CA . THR A 1 337 ? -7.493 18.712 3.418 1.00 90.44 337 THR A CA 1
ATOM 2731 C C . THR A 1 337 ? -7.397 17.402 4.192 1.00 90.44 337 THR A C 1
ATOM 2733 O O . THR A 1 337 ? -8.400 16.935 4.709 1.00 90.44 337 THR A O 1
ATOM 2736 N N . LEU A 1 338 ? -6.217 16.781 4.282 1.00 90.75 338 LEU A N 1
ATOM 2737 C CA . LEU A 1 338 ? -6.084 15.458 4.885 1.00 90.75 338 LEU A CA 1
ATOM 2738 C C . LEU A 1 338 ? -6.469 15.484 6.373 1.00 90.75 338 LEU A C 1
ATOM 2740 O O . LEU A 1 338 ? -5.994 16.319 7.141 1.00 90.75 338 LEU A O 1
ATOM 2744 N N . GLY A 1 339 ? -7.360 14.573 6.763 1.00 88.31 339 GLY A N 1
ATOM 2745 C CA . GLY A 1 339 ? -7.943 14.426 8.094 1.00 88.31 339 GLY A CA 1
ATOM 2746 C C . GLY A 1 339 ? -8.932 15.526 8.503 1.00 88.31 339 GLY A C 1
ATOM 2747 O O . GLY A 1 339 ? -9.544 15.418 9.570 1.00 88.31 339 GLY A O 1
ATOM 2748 N N . THR A 1 340 ? -9.120 16.589 7.716 1.00 90.88 340 THR A N 1
ATOM 2749 C CA . THR A 1 340 ? -10.101 17.647 8.014 1.00 90.88 340 THR A CA 1
ATOM 2750 C C . THR A 1 340 ? -11.499 17.243 7.543 1.00 90.88 340 THR A C 1
ATOM 2752 O O . THR A 1 340 ? -11.657 16.266 6.813 1.00 90.88 340 THR A O 1
ATOM 2755 N N . LYS A 1 341 ? -12.539 17.949 8.005 1.00 92.25 341 LYS A N 1
ATOM 2756 C CA . LYS A 1 341 ? -13.904 17.746 7.504 1.00 92.25 341 LYS A CA 1
ATOM 2757 C C . LYS A 1 341 ? -14.153 18.660 6.309 1.00 92.25 341 LYS A C 1
ATOM 2759 O O . LYS A 1 341 ? -14.010 19.871 6.443 1.00 92.25 341 LYS A O 1
ATOM 2764 N N . VAL A 1 342 ? -14.574 18.076 5.195 1.00 91.12 342 VAL A N 1
ATOM 2765 C CA . VAL A 1 342 ? -15.066 18.771 3.999 1.00 91.12 342 VAL A CA 1
ATOM 2766 C C . VAL A 1 342 ? -16.454 18.211 3.718 1.00 91.12 342 VAL A C 1
ATOM 2768 O O . VAL A 1 342 ? -16.628 16.995 3.740 1.00 91.12 342 VAL A O 1
ATOM 2771 N N . ASP A 1 343 ? -17.450 19.087 3.588 1.00 89.19 343 ASP A N 1
ATOM 2772 C CA . ASP A 1 343 ? -18.860 18.718 3.380 1.00 89.19 343 ASP A CA 1
ATOM 2773 C C . ASP A 1 343 ? -19.375 17.661 4.377 1.00 89.19 343 ASP A C 1
ATOM 2775 O O . ASP A 1 343 ? -20.085 16.716 4.047 1.00 89.19 343 ASP A O 1
ATOM 2779 N N . GLY A 1 344 ? -18.968 17.805 5.643 1.00 87.56 344 GLY A N 1
ATOM 2780 C CA . GLY A 1 344 ? -19.361 16.909 6.735 1.00 87.56 344 GLY A CA 1
ATOM 2781 C C . GLY A 1 344 ? -18.573 15.595 6.829 1.00 87.56 344 GLY A C 1
ATOM 2782 O O . GLY A 1 344 ? -18.671 14.927 7.861 1.00 87.56 344 GLY A O 1
ATOM 2783 N N . MET A 1 345 ? -17.737 15.261 5.840 1.00 89.12 345 MET A N 1
ATOM 2784 C CA . MET A 1 345 ? -16.943 14.027 5.792 1.00 89.12 345 MET A CA 1
ATOM 2785 C C . MET A 1 345 ? -15.470 14.272 6.121 1.00 89.12 345 MET A C 1
ATOM 2787 O O . MET A 1 345 ? -14.838 15.189 5.593 1.00 89.12 345 MET A O 1
ATOM 2791 N N . VAL A 1 346 ? -14.905 13.430 6.991 1.00 92.62 346 VAL A N 1
ATOM 2792 C CA . VAL A 1 346 ? -13.465 13.435 7.280 1.00 92.62 346 VAL A CA 1
ATOM 2793 C C . VAL A 1 346 ? -12.718 12.912 6.061 1.00 92.62 346 VAL A C 1
ATOM 2795 O O . VAL A 1 346 ? -12.986 11.809 5.595 1.00 92.62 346 VAL A O 1
ATOM 2798 N N . GLN A 1 347 ? -11.776 13.700 5.560 1.00 93.94 347 GLN A N 1
ATOM 2799 C CA . GLN A 1 347 ? -10.983 13.339 4.397 1.00 93.94 347 GLN A CA 1
ATOM 2800 C C . GLN A 1 347 ? -9.821 12.419 4.797 1.00 93.94 347 GLN A C 1
ATOM 2802 O O . GLN A 1 347 ? -9.103 12.689 5.758 1.00 93.94 347 GLN A O 1
ATOM 2807 N N . SER A 1 348 ? -9.588 11.358 4.038 1.00 93.62 348 SER A N 1
ATOM 2808 C CA . SER A 1 348 ? -8.473 10.421 4.182 1.00 93.62 348 SER A CA 1
ATOM 2809 C C . SER A 1 348 ? -7.658 10.363 2.886 1.00 93.62 348 SER A C 1
ATOM 2811 O O . SER A 1 348 ? -7.869 11.150 1.962 1.00 93.62 348 SER A O 1
ATOM 2813 N N . LYS A 1 349 ? -6.718 9.419 2.779 1.00 94.56 349 LYS A N 1
ATOM 2814 C CA . LYS A 1 349 ? -6.007 9.154 1.518 1.00 94.56 349 LYS A CA 1
ATOM 2815 C C . LYS A 1 349 ? -6.833 8.281 0.558 1.00 94.56 349 LYS A C 1
ATOM 2817 O O . LYS A 1 349 ? -6.318 7.871 -0.481 1.00 94.56 349 LYS A O 1
ATOM 2822 N N . GLY A 1 350 ? -8.099 8.007 0.890 1.00 95.56 350 GLY A N 1
ATOM 2823 C CA . GLY A 1 350 ? -9.040 7.246 0.074 1.00 95.56 350 GLY A CA 1
ATOM 2824 C C . GLY A 1 350 ? -8.546 5.828 -0.205 1.00 95.56 350 GLY A C 1
ATOM 2825 O O . GLY A 1 350 ? -8.126 5.124 0.710 1.00 95.56 350 GLY A O 1
ATOM 2826 N N . ALA A 1 351 ? -8.541 5.424 -1.473 1.00 97.00 351 ALA A N 1
ATOM 2827 C CA . ALA A 1 351 ? -8.059 4.114 -1.916 1.00 97.00 351 ALA A CA 1
ATOM 2828 C C . ALA A 1 351 ? -6.635 3.769 -1.434 1.00 97.00 351 ALA A C 1
ATOM 2830 O O . ALA A 1 351 ? -6.354 2.622 -1.095 1.00 97.00 351 ALA A O 1
ATOM 2831 N N . TYR A 1 352 ? -5.745 4.757 -1.308 1.00 96.56 352 TYR A N 1
ATOM 2832 C CA . TYR A 1 352 ? -4.411 4.515 -0.758 1.00 96.56 352 TYR A CA 1
ATOM 2833 C C . TYR A 1 352 ? -4.442 4.103 0.724 1.00 96.56 352 TYR A C 1
ATOM 2835 O O . TYR A 1 352 ? -3.631 3.280 1.148 1.00 96.56 352 TYR A O 1
ATOM 2843 N N . SER A 1 353 ? -5.386 4.635 1.516 1.00 96.06 353 SER A N 1
ATOM 2844 C CA . SER A 1 353 ? -5.591 4.171 2.894 1.00 96.06 353 SER A CA 1
ATOM 2845 C C . SER A 1 353 ? -5.988 2.697 2.914 1.00 96.06 353 SER A C 1
ATOM 2847 O O . SER A 1 353 ? -5.429 1.958 3.709 1.00 96.06 353 SER A O 1
ATOM 2849 N N . VAL A 1 354 ? -6.846 2.242 1.992 1.00 97.56 354 VAL A N 1
ATOM 2850 C CA . VAL A 1 354 ? -7.233 0.822 1.890 1.00 97.56 354 VAL A CA 1
ATOM 2851 C C . VAL A 1 354 ? -6.020 -0.072 1.632 1.00 97.56 354 VAL A C 1
ATOM 2853 O O . VAL A 1 354 ? -5.852 -1.072 2.323 1.00 97.56 354 VAL A O 1
ATOM 2856 N N . LEU A 1 355 ? -5.132 0.303 0.703 1.00 97.31 355 LEU A N 1
ATOM 2857 C CA . LEU A 1 355 ? -3.894 -0.445 0.449 1.00 97.31 355 LEU A CA 1
ATOM 2858 C C . LEU A 1 355 ? -3.017 -0.545 1.702 1.00 97.31 355 LEU A C 1
ATOM 2860 O O . LEU A 1 355 ? -2.596 -1.636 2.084 1.00 97.31 355 LEU A O 1
ATOM 2864 N N . VAL A 1 356 ? -2.757 0.588 2.356 1.00 95.38 356 VAL A N 1
ATOM 2865 C CA . VAL A 1 356 ? -1.936 0.640 3.573 1.00 95.38 356 VAL A CA 1
ATOM 2866 C C . VAL A 1 356 ? -2.581 -0.145 4.713 1.00 95.38 356 VAL A C 1
ATOM 2868 O O . VAL A 1 356 ? -1.880 -0.847 5.444 1.00 95.38 356 VAL A O 1
ATOM 2871 N N . ASP A 1 357 ? -3.902 -0.073 4.848 1.00 96.50 357 ASP A N 1
ATOM 2872 C CA . ASP A 1 357 ? -4.641 -0.745 5.907 1.00 96.50 357 ASP A CA 1
ATOM 2873 C C . ASP A 1 357 ? -4.662 -2.260 5.708 1.00 96.50 357 ASP A C 1
ATOM 2875 O O . ASP A 1 357 ? -4.427 -2.996 6.667 1.00 96.50 357 ASP A O 1
ATOM 2879 N N . LEU A 1 358 ? -4.864 -2.730 4.470 1.00 96.12 358 LEU A N 1
ATOM 2880 C CA . LEU A 1 358 ? -4.759 -4.144 4.106 1.00 96.12 358 LEU A CA 1
ATOM 2881 C C . LEU A 1 358 ? -3.360 -4.672 4.421 1.00 96.12 358 LEU A C 1
ATOM 2883 O O . LEU A 1 358 ? -3.232 -5.653 5.150 1.00 96.12 358 LEU A O 1
ATOM 2887 N N . VAL A 1 359 ? -2.308 -3.992 3.952 1.00 94.69 359 VAL A N 1
ATOM 2888 C CA . VAL A 1 359 ? -0.925 -4.397 4.245 1.00 94.69 359 VAL A CA 1
ATOM 2889 C C . VAL A 1 359 ? -0.679 -4.414 5.755 1.00 94.69 359 VAL A C 1
ATOM 2891 O O . VAL A 1 359 ? -0.161 -5.396 6.269 1.00 94.69 359 VAL A O 1
ATOM 2894 N N . THR A 1 360 ? -1.107 -3.390 6.495 1.00 93.31 360 THR A N 1
ATOM 2895 C CA . THR A 1 360 ? -0.877 -3.300 7.948 1.00 93.31 360 THR A CA 1
ATOM 2896 C C . THR A 1 360 ? -1.628 -4.382 8.730 1.00 93.31 360 THR A C 1
ATOM 2898 O O . THR A 1 360 ? -1.087 -4.949 9.683 1.00 93.31 360 THR A O 1
ATOM 2901 N N . ALA A 1 361 ? -2.881 -4.665 8.370 1.00 93.69 361 ALA A N 1
ATOM 2902 C CA . ALA A 1 361 ? -3.714 -5.644 9.061 1.00 93.69 361 ALA A CA 1
ATOM 2903 C C . ALA A 1 361 ? -3.276 -7.089 8.773 1.00 93.69 361 ALA A C 1
ATOM 2905 O O . ALA A 1 361 ? -3.264 -7.919 9.691 1.00 93.69 361 ALA A O 1
ATOM 2906 N N . PHE A 1 362 ? -2.879 -7.366 7.526 1.00 92.56 362 PHE A N 1
ATOM 2907 C CA . PHE A 1 362 ? -2.555 -8.704 7.030 1.00 92.56 362 PHE A CA 1
ATOM 2908 C C . PHE A 1 362 ? -1.050 -9.011 6.966 1.00 92.56 362 PHE A C 1
ATOM 2910 O O . PHE A 1 362 ? -0.682 -10.151 6.696 1.00 92.56 362 PHE A O 1
ATOM 2917 N N . SER A 1 363 ? -0.156 -8.062 7.246 1.00 88.81 363 SER A N 1
ATOM 2918 C CA . SER A 1 363 ? 1.267 -8.381 7.370 1.00 88.81 363 SER A CA 1
ATOM 2919 C C . SER A 1 363 ? 1.562 -9.097 8.687 1.00 88.81 363 SER A C 1
ATOM 2921 O O . SER A 1 363 ? 0.958 -8.814 9.726 1.00 88.81 363 SER A O 1
ATOM 2923 N N . GLY A 1 364 ? 2.574 -9.964 8.684 1.00 81.12 364 GLY A N 1
ATOM 2924 C CA . GLY A 1 364 ? 3.203 -10.449 9.913 1.00 81.12 364 GLY A CA 1
ATOM 2925 C C . GLY A 1 364 ? 3.968 -9.341 10.656 1.00 81.12 364 GLY A C 1
ATOM 2926 O O . GLY A 1 364 ? 3.718 -8.145 10.471 1.00 81.12 364 GLY A O 1
ATOM 2927 N N . SER A 1 365 ? 4.930 -9.738 11.487 1.00 73.25 365 SER A N 1
ATOM 2928 C CA . SER A 1 365 ? 5.804 -8.821 12.235 1.00 73.25 365 SER A CA 1
ATOM 2929 C C . SER A 1 365 ? 6.715 -7.969 11.345 1.00 73.25 365 SER A C 1
ATOM 2931 O O . SER A 1 365 ? 7.114 -6.887 11.763 1.00 73.25 365 SER A O 1
ATOM 2933 N N . GLU A 1 366 ? 7.033 -8.424 10.130 1.00 68.06 366 GLU A N 1
ATOM 2934 C CA . GLU A 1 366 ? 8.009 -7.748 9.265 1.00 68.06 366 GLU A CA 1
ATOM 2935 C C . GLU A 1 366 ? 7.465 -6.509 8.537 1.00 68.06 366 GLU A C 1
ATOM 2937 O O . GLU A 1 366 ? 8.264 -5.717 8.044 1.00 68.06 366 GLU A O 1
ATOM 2942 N N . TYR A 1 367 ? 6.136 -6.324 8.454 1.00 83.00 367 TYR A N 1
ATOM 2943 C CA . TYR A 1 367 ? 5.496 -5.252 7.665 1.00 83.00 367 TYR A CA 1
ATOM 2944 C C . TYR A 1 367 ? 6.134 -5.064 6.269 1.00 83.00 367 TYR A C 1
ATOM 2946 O O . TYR A 1 367 ? 6.323 -3.943 5.797 1.00 83.00 367 TYR A O 1
ATOM 2954 N N . ALA A 1 368 ? 6.512 -6.173 5.633 1.00 89.94 368 ALA A N 1
ATOM 2955 C CA . ALA A 1 368 ? 7.231 -6.214 4.367 1.00 89.94 368 ALA A CA 1
ATOM 2956 C C . ALA A 1 368 ? 6.346 -6.763 3.245 1.00 89.94 368 ALA A C 1
ATOM 2958 O O . ALA A 1 368 ? 5.392 -7.501 3.504 1.00 89.94 368 ALA A O 1
ATOM 2959 N N . LEU A 1 369 ? 6.677 -6.395 2.010 1.00 95.00 369 LEU A N 1
ATOM 2960 C CA . LEU A 1 369 ? 6.063 -6.944 0.808 1.00 95.00 369 LEU A CA 1
ATOM 2961 C C . LEU A 1 369 ? 7.067 -7.008 -0.338 1.00 95.00 369 LEU A C 1
ATOM 2963 O O . LEU A 1 369 ? 8.066 -6.280 -0.353 1.00 95.00 369 LEU A O 1
ATOM 2967 N N . ASP A 1 370 ? 6.762 -7.858 -1.305 1.00 97.50 370 ASP A N 1
ATOM 2968 C CA . ASP A 1 370 ? 7.508 -7.947 -2.550 1.00 97.50 370 ASP A CA 1
ATOM 2969 C C . ASP A 1 370 ? 6.806 -7.123 -3.612 1.00 97.50 370 ASP A C 1
ATOM 2971 O O . ASP A 1 370 ? 5.613 -7.284 -3.871 1.00 97.50 370 ASP A O 1
ATOM 2975 N N . TYR A 1 371 ? 7.551 -6.188 -4.186 1.00 98.44 371 TYR A N 1
ATOM 2976 C CA . TYR A 1 371 ? 7.064 -5.313 -5.227 1.00 98.44 371 TYR A CA 1
ATOM 2977 C C . TYR A 1 371 ? 7.590 -5.784 -6.582 1.00 98.44 371 TYR A C 1
ATOM 2979 O O . TYR A 1 371 ? 8.798 -5.759 -6.798 1.00 98.44 371 TYR A O 1
ATOM 2987 N N . MET A 1 372 ? 6.708 -6.213 -7.481 1.00 98.56 372 MET A N 1
ATOM 2988 C CA . MET A 1 372 ? 7.052 -6.564 -8.858 1.00 98.56 372 MET A CA 1
ATOM 2989 C C . MET A 1 372 ? 6.656 -5.419 -9.786 1.00 98.56 372 MET A C 1
ATOM 2991 O O . MET A 1 372 ? 5.481 -5.074 -9.862 1.00 98.56 372 MET A O 1
ATOM 2995 N N . LEU A 1 373 ? 7.611 -4.850 -10.514 1.00 98.06 373 LEU A N 1
ATOM 2996 C CA . LEU A 1 373 ? 7.329 -3.919 -11.599 1.00 98.06 373 LEU A CA 1
ATOM 2997 C C . LEU A 1 373 ? 7.388 -4.666 -12.930 1.00 98.06 373 LEU A C 1
ATOM 2999 O O . LEU A 1 373 ? 8.457 -5.141 -13.308 1.00 98.06 373 LEU A O 1
ATOM 3003 N N . LEU A 1 374 ? 6.253 -4.728 -13.619 1.00 96.75 374 LEU A N 1
ATOM 3004 C CA . LEU A 1 374 ? 6.075 -5.321 -14.943 1.00 96.75 374 LEU A CA 1
ATOM 3005 C C . LEU A 1 374 ? 5.955 -4.235 -16.011 1.00 96.75 374 LEU A C 1
ATOM 3007 O O . LEU A 1 374 ? 5.446 -3.141 -15.741 1.00 96.75 374 LEU A O 1
ATOM 3011 N N . TYR A 1 375 ? 6.342 -4.573 -17.235 1.00 93.88 375 TYR A N 1
ATOM 3012 C CA . TYR A 1 375 ? 5.872 -3.877 -18.427 1.00 93.88 375 TYR A CA 1
ATOM 3013 C C . TYR A 1 375 ? 4.496 -4.416 -18.833 1.00 93.88 375 TYR A C 1
ATOM 3015 O O . TYR A 1 375 ? 4.193 -5.592 -18.633 1.00 93.88 375 TYR A O 1
ATOM 3023 N N . GLU A 1 376 ? 3.650 -3.591 -19.453 1.00 93.19 376 GLU A N 1
ATOM 3024 C CA . GLU A 1 376 ? 2.332 -4.038 -19.942 1.00 93.19 376 GLU A CA 1
ATOM 3025 C C . GLU A 1 376 ? 2.445 -5.234 -20.904 1.00 93.19 376 GLU A C 1
ATOM 3027 O O . GLU A 1 376 ? 1.606 -6.133 -20.885 1.00 93.19 376 GLU A O 1
ATOM 3032 N N . ALA A 1 377 ? 3.526 -5.303 -21.687 1.00 93.12 377 ALA A N 1
ATOM 3033 C CA . ALA A 1 377 ? 3.797 -6.421 -22.588 1.00 93.12 377 ALA A CA 1
ATOM 3034 C C . ALA A 1 377 ? 4.002 -7.768 -21.864 1.00 93.12 377 ALA A C 1
ATOM 3036 O O . ALA A 1 377 ? 3.725 -8.810 -22.459 1.00 93.12 377 ALA A O 1
ATOM 3037 N N . ASP A 1 378 ? 4.427 -7.769 -20.596 1.00 95.25 378 ASP A N 1
ATOM 3038 C CA . ASP A 1 378 ? 4.625 -9.000 -19.819 1.00 95.25 378 ASP A CA 1
ATOM 3039 C C . ASP A 1 378 ? 3.306 -9.728 -19.547 1.00 95.25 378 ASP A C 1
ATOM 3041 O O . ASP A 1 378 ? 3.291 -10.947 -19.388 1.00 95.25 378 ASP A O 1
ATOM 3045 N N . LEU A 1 379 ? 2.177 -9.010 -19.567 1.00 95.25 379 LEU A N 1
ATOM 3046 C CA . LEU A 1 379 ? 0.848 -9.603 -19.404 1.00 95.25 379 LEU A CA 1
ATOM 3047 C C . LEU A 1 379 ? 0.532 -10.638 -20.497 1.00 95.25 379 LEU A C 1
ATOM 3049 O O . LEU A 1 379 ? -0.293 -11.522 -20.281 1.00 95.25 379 LEU A O 1
ATOM 3053 N N . ARG A 1 380 ? 1.211 -10.565 -21.651 1.00 93.81 380 ARG A N 1
ATOM 3054 C CA . ARG A 1 380 ? 1.067 -11.512 -22.770 1.00 93.81 380 ARG A CA 1
ATOM 3055 C C . ARG A 1 380 ? 1.705 -12.869 -22.518 1.00 93.81 380 ARG A C 1
ATOM 3057 O O . ARG A 1 380 ? 1.406 -13.823 -23.234 1.00 93.81 380 ARG A O 1
ATOM 3064 N N . LEU A 1 381 ? 2.606 -12.955 -21.541 1.00 94.38 381 LEU A N 1
ATOM 3065 C CA . LEU A 1 381 ? 3.281 -14.204 -21.200 1.00 94.38 381 LEU A CA 1
ATOM 3066 C C . LEU A 1 381 ? 2.314 -15.214 -20.570 1.00 94.38 381 LEU A C 1
ATOM 3068 O O . LEU A 1 381 ? 2.604 -16.408 -20.571 1.00 94.38 381 LEU A O 1
ATOM 3072 N N . ASP A 1 382 ? 1.152 -14.753 -20.093 1.00 92.06 382 ASP A N 1
ATOM 3073 C CA . ASP A 1 382 ? 0.050 -15.608 -19.676 1.00 92.06 382 ASP A CA 1
ATOM 3074 C C . ASP A 1 382 ? -1.175 -15.430 -20.598 1.00 92.06 382 ASP A C 1
ATOM 3076 O O . ASP A 1 382 ? -1.753 -14.339 -20.670 1.00 92.06 382 ASP A O 1
ATOM 3080 N N . PRO A 1 383 ? -1.639 -16.495 -21.281 1.00 83.75 383 PRO A N 1
ATOM 3081 C CA . PRO A 1 383 ? -2.785 -16.408 -22.186 1.00 83.75 383 PRO A CA 1
ATOM 3082 C C . PRO A 1 383 ? -4.108 -16.062 -21.476 1.00 83.75 383 PRO A C 1
ATOM 3084 O O . PRO A 1 383 ? -5.083 -15.720 -22.143 1.00 83.75 383 PRO A O 1
ATOM 3087 N N . GLY A 1 384 ? -4.171 -16.143 -20.142 1.00 82.81 384 GLY A N 1
ATOM 3088 C CA . GLY A 1 384 ? -5.339 -15.797 -19.334 1.00 82.81 384 GLY A CA 1
ATOM 3089 C C . GLY A 1 384 ? -5.540 -14.297 -19.082 1.00 82.81 384 GLY A C 1
ATOM 3090 O O . GLY A 1 384 ? -6.645 -13.905 -18.703 1.00 82.81 384 GLY A O 1
ATOM 3091 N N . PHE A 1 385 ? -4.523 -13.453 -19.293 1.00 81.12 385 PHE A N 1
ATOM 3092 C CA . PHE A 1 385 ? -4.602 -12.003 -19.051 1.00 81.12 385 PHE A CA 1
ATOM 3093 C C . PHE A 1 385 ? -4.970 -11.207 -20.306 1.00 81.12 385 PHE A C 1
ATOM 3095 O O . PHE A 1 385 ? -5.869 -10.361 -20.254 1.00 81.12 385 PHE A O 1
ATOM 3102 N N . GLY A 1 386 ? -4.326 -11.523 -21.431 1.00 75.94 386 GLY A N 1
ATOM 3103 C CA . GLY A 1 386 ? -4.475 -10.798 -22.691 1.00 75.94 386 GLY A CA 1
ATOM 3104 C C . GLY A 1 386 ? -3.882 -9.381 -22.663 1.00 75.94 386 GLY A C 1
ATOM 3105 O O . GLY A 1 386 ? -3.641 -8.793 -21.609 1.00 75.94 386 GLY A O 1
ATOM 3106 N N . ASP A 1 387 ? -3.677 -8.821 -23.854 1.00 77.50 387 ASP A N 1
ATOM 3107 C CA . ASP A 1 387 ? -3.018 -7.526 -24.093 1.00 77.50 387 ASP A CA 1
ATOM 3108 C C . ASP A 1 387 ? -3.730 -6.316 -23.474 1.00 77.50 387 ASP A C 1
ATOM 3110 O O . ASP A 1 387 ? -3.145 -5.246 -23.342 1.00 77.50 387 ASP A O 1
ATOM 3114 N N . ASP A 1 388 ? -5.012 -6.452 -23.146 1.00 86.19 388 ASP A N 1
ATOM 3115 C CA . ASP A 1 388 ? -5.882 -5.337 -22.793 1.00 86.19 388 ASP A CA 1
ATOM 3116 C C . ASP A 1 388 ? -6.216 -5.272 -21.297 1.00 86.19 388 ASP A C 1
ATOM 3118 O O . ASP A 1 388 ? -6.990 -4.403 -20.895 1.00 86.19 388 ASP A O 1
ATOM 3122 N N . MET A 1 389 ? -5.687 -6.172 -20.453 1.00 90.31 389 MET A N 1
ATOM 3123 C CA . MET A 1 389 ? -6.083 -6.241 -19.039 1.00 90.31 389 MET A CA 1
ATOM 3124 C C . MET A 1 389 ? -5.885 -4.901 -18.326 1.00 90.31 389 MET A C 1
ATOM 3126 O O . MET A 1 389 ? -6.801 -4.404 -17.665 1.00 90.31 389 MET A O 1
ATOM 3130 N N . ALA A 1 390 ? -4.706 -4.291 -18.454 1.00 91.00 390 ALA A N 1
ATOM 3131 C CA . ALA A 1 390 ? -4.425 -3.045 -17.755 1.00 91.00 390 ALA A CA 1
ATOM 3132 C C . ALA A 1 390 ? -5.266 -1.884 -18.324 1.00 91.00 390 ALA A C 1
ATOM 3134 O O . ALA A 1 390 ? -5.816 -1.081 -17.565 1.00 91.00 390 ALA A O 1
ATOM 3135 N N . ALA A 1 391 ? -5.502 -1.865 -19.641 1.00 90.25 391 ALA A N 1
ATOM 3136 C CA . ALA A 1 391 ? -6.444 -0.946 -20.277 1.00 90.25 391 ALA A CA 1
ATOM 3137 C C . ALA A 1 391 ? -7.892 -1.124 -19.769 1.00 90.25 391 ALA A C 1
ATOM 3139 O O . ALA A 1 391 ? -8.568 -0.124 -19.503 1.00 90.25 391 ALA A O 1
ATOM 3140 N N . ARG A 1 392 ? -8.362 -2.366 -19.575 1.00 90.81 392 ARG A N 1
ATOM 3141 C CA . ARG A 1 392 ? -9.687 -2.690 -19.014 1.00 90.81 392 ARG A CA 1
ATOM 3142 C C . ARG A 1 392 ? -9.818 -2.226 -17.568 1.00 90.81 392 ARG A C 1
ATOM 3144 O O . ARG A 1 392 ? -10.809 -1.576 -17.234 1.00 90.81 392 ARG A O 1
ATOM 3151 N N . ILE A 1 393 ? -8.812 -2.487 -16.732 1.00 91.88 393 ILE A N 1
ATOM 3152 C CA . ILE A 1 393 ? -8.775 -2.000 -15.345 1.00 91.88 393 ILE A CA 1
ATOM 3153 C C . ILE A 1 393 ? -8.856 -0.467 -15.329 1.00 91.88 393 ILE A C 1
ATOM 3155 O O . ILE A 1 393 ? -9.717 0.103 -14.657 1.00 91.88 393 ILE A O 1
ATOM 3159 N N . ASN A 1 394 ? -8.049 0.212 -16.145 1.00 88.50 394 ASN A N 1
ATOM 3160 C CA . ASN A 1 394 ? -8.087 1.670 -16.264 1.00 88.50 394 ASN A CA 1
ATOM 3161 C C . ASN A 1 394 ? -9.423 2.207 -16.786 1.00 88.50 394 ASN A C 1
ATOM 3163 O O . ASN A 1 394 ? -9.869 3.275 -16.369 1.00 88.50 394 ASN A O 1
ATOM 3167 N N . ALA A 1 395 ? -10.084 1.503 -17.706 1.00 90.50 395 ALA A N 1
ATOM 3168 C CA . ALA A 1 395 ? -11.392 1.904 -18.217 1.00 90.50 395 ALA A CA 1
ATOM 3169 C C . ALA A 1 395 ? -12.479 1.871 -17.131 1.00 90.50 395 ALA A C 1
ATOM 3171 O O . ALA A 1 395 ? -13.372 2.716 -17.142 1.00 90.50 395 ALA A O 1
ATOM 3172 N N . VAL A 1 396 ? -12.396 0.930 -16.186 1.00 90.19 396 VAL A N 1
ATOM 3173 C CA . VAL A 1 396 ? -13.269 0.896 -15.004 1.00 90.19 396 VAL A CA 1
ATOM 3174 C C . VAL A 1 396 ? -12.938 2.057 -14.067 1.00 90.19 396 VAL A C 1
ATOM 3176 O O . VAL A 1 396 ? -13.830 2.813 -13.694 1.00 90.19 396 VAL A O 1
ATOM 3179 N N . MET A 1 397 ? -11.657 2.255 -13.747 1.00 86.00 397 MET A N 1
ATOM 3180 C CA . MET A 1 397 ? -11.218 3.288 -12.800 1.00 86.00 397 MET A CA 1
ATOM 3181 C C . MET A 1 397 ? -11.488 4.713 -13.280 1.00 86.00 397 MET A C 1
ATOM 3183 O O . MET A 1 397 ? -11.804 5.573 -12.471 1.00 86.00 397 MET A O 1
ATOM 3187 N N . ARG A 1 398 ? -11.418 4.973 -14.591 1.00 83.75 398 ARG A N 1
ATOM 3188 C CA . ARG A 1 398 ? -11.735 6.289 -15.175 1.00 83.75 398 ARG A CA 1
ATOM 3189 C C . ARG A 1 398 ? -13.209 6.690 -15.043 1.00 83.75 398 ARG A C 1
ATOM 3191 O O . ARG A 1 398 ? -13.526 7.854 -15.277 1.00 83.75 398 ARG A O 1
ATOM 3198 N N . LYS A 1 399 ? -14.100 5.744 -14.725 1.00 84.56 399 LYS A N 1
ATOM 3199 C CA . LYS A 1 399 ? -15.528 6.009 -14.481 1.00 84.56 399 LYS A CA 1
ATOM 3200 C C . LYS A 1 399 ? -15.819 6.426 -13.036 1.00 84.56 399 LYS A C 1
ATOM 3202 O O . LYS A 1 399 ? -16.892 6.974 -12.800 1.00 84.56 399 LYS A O 1
ATOM 3207 N N . LEU A 1 400 ? -14.899 6.152 -12.107 1.00 82.50 400 LEU A N 1
ATOM 3208 C CA . LEU A 1 400 ? -14.892 6.701 -10.747 1.00 82.50 400 LEU A CA 1
ATOM 3209 C C . LEU A 1 400 ? -14.410 8.146 -10.815 1.00 82.50 400 LEU A C 1
ATOM 3211 O O . LEU A 1 400 ? -14.911 9.011 -10.061 1.00 82.50 400 LEU A O 1
#

Foldseek 3Di:
DDAAQEFEVPLDDPDQLVVQPLVADPLAPPSRFADAWAQPDTHHHDYDYDQVLLVLQVLLCQQVLFVQDDSRRHCHPLVLLSQLVLLCCCCFVVVDCQSAHSRSDPDPSVVVVSVVCVVVVHHDPLSPFALVRADPVLVLVLVLLVLLLVCCVVPPDPLLVVVVVDDDDAQFDRSVPDDSRLLFKEKEKAAEPQQDFDADAQQIKIWIRFRNFIKIFTWHQFFGDDPDQQAQWHFDAFKGKWFWHWPPSVRNSQIDIWIWGLPFAGWTFHPRVHRRHDDPVRSVGDIDGDGRQIEEADFQRPDHDGSRHIYTHQQWMQGRVRHIDGQNQQGGRDSNQTQHDDPNHGHHNHVRSNVLSSLSSRPHPGRMHMYGYHYLVSLVSRPVCDSCNSVVRSVNVVVD

Sequence (400 aa):
MIRLGTCDTGCRPTDTVAYFRDKHEPAMPPSAQFRGERVGEWHRFVVQNGDEVATVQRFLQRAGFFPFGKIDGLCGYRTTSSMRLFQEYVRSIEGDASIGAPDGVFGRKSFAHMQRWIDDRLVAEWRGFSSQRPNAEYRQWMQLLEHVRDHYRREPTALLQRIRDYHRPTDTLPVDRWDFDPRRIHLIGVRRDEAKPGQRQNDDVFVLLINGAVFKFYGTTDPGKSSHRAGAPFLVHGQHHYRFGWHKQSDQNKVYQALKPRSSGVLIVRDSDRDFALTQSDLAGSLENNNSINIHWGGRGVSNWSEGCQVICGRGYINHRNEAVDCSQFAATTYATLGTKVDGMVQSKGAYSVLVDLVTAFSGSEYALDYMLLYEADLRLDPGFGDDMAARINAVMRKL

Secondary structure (DSSP, 8-state):
-B-TTEEETT-S-S-HHHHHTTTS-TT-S-TTSEE-SSTT-EE--EEESSSHHHHHHHHHHHHTS-TT---SSB--HHHHHHHHHHHHHHHHTS--GGG-S--S-B-HHHHHHHHHHHHTT---GGGG--SSS--HHHHHHHHHHHHHHHHHHHS--HHHHHHHT--S--SBPPGGG----TTS-EEEEEE-STT--SPPPS-EEEEEEETTEEEEEEEE-S------TT-EEEEPSEEEEEEEEEE-TTSGGG-EEEEEESSS-EEEEEESS-SSS--HHHHHSPPEEES---EEE-TTSS----SS-EEEEEEEEE-TTS-EEE-TTTB-SSGGGTTSEETTEE-B-THHHHHHHHHHHH--TT-EEEEEEEEGGGGGGSTTT-TTHHHHHHHHHTT-

Radius of gyration: 20.89 Å; chains: 1; bounding box: 54×43×57 Å

pLDDT: mean 92.62, std 6.85, range [58.31, 98.81]